Protein 3P8B (pdb70)

B-factor: mean 31.1, std 8.66, range [12.08, 75.74]

Secondary structure (DSSP, 8-state):
--EEETTT-BEESSSS-TTT----EES-EEEEEEES-TTT-HHHHHHT--SSEEEEEEE-/--EEEEEEE-TT-HHHHHHHHHHHHHHHT----EEEE-TT--SEEEEEESSHHHHHHHHTT-TTEEEE-SSPBPGGGTGGG---S-TTTT--TT-EEEE-SSTTTT-EEEEEEEETTTTEEEEEESS-SS--EEEEEGGGEEEEE--/--EEETTT-BEESSSS-TTT----EES-EEEEEEES-TTT-HHHHHHT--SSEEEEEEE-/--EEEEEEE-TT-HHHHHHHHHHHHHHTT----EEEE-TT-SSEEEEEESSHHHHHHHTTT-TTEEEE-SSPPPGGGTGGG---S-TTTT--TT-EEEE-SGGGTT-EEEEEEEETTTTEEEEEETT-SS---EEEEGGGEEEEE--

Solvent-accessible surface area: 19661 Å² total; per-residue (Å²): 112,55,38,0,0,71,140,37,15,35,7,10,82,98,112,113,3,79,61,55,31,29,162,66,32,7,142,92,33,66,4,1,0,0,0,36,42,46,168,56,4,55,0,0,163,75,21,46,8,164,50,73,4,52,7,0,1,33,8,50,91,13,98,4,6,0,0,91,0,54,112,53,53,5,58,64,0,0,77,81,0,32,50,43,2,156,95,140,133,34,66,1,30,0,1,0,1,2,33,23,0,83,0,40,0,1,0,0,0,47,75,70,42,26,0,56,80,0,21,164,80,19,199,62,8,156,25,14,48,110,43,79,2,42,52,166,52,0,57,70,14,3,69,39,171,33,46,0,59,55,16,99,93,21,2,50,0,29,1,22,0,17,41,12,116,45,58,104,0,85,1,53,109,48,42,94,41,122,10,54,0,18,0,43,24,94,132,30,128,13,81,14,21,5,20,4,86,2,34,11,17,110,71,76,52,103,174,114,55,56,0,0,70,128,39,18,29,4,12,82,106,121,129,3,88,62,63,26,17,157,59,12,6,132,91,33,68,4,0,0,0,0,37,43,46,167,51,4,48,0,1,153,98,20,48,6,164,57,69,6,47,7,0,1,36,9,43,91,19,96,4,10,0,0,99,8,56,128,56,54,8,60,61,0,0,69,90,0,33,59,32,2,155,107,149,135,24,61,2,30,0,0,0,2,2,34,30,0,86,5,50,0,1,0,0,0,45,69,81,43,32,0,48,70,0,17,152,80,20,175,61,7,127,24,10,36,103,44,80,2,40,46,167,44,0,50,66,13,4,81,34,169,31,47,0,61,54,15,94,84,31,1,44,0,28,1,25,1,19,33,9,125,46,58,82,0,97,3,59,125,35,47,92,40,91,8,43,0,30,0,41,22,94,135,32,133,13,77,15,24,5,21,5,78,2,32,9,17,108,76,68,48,102,170

Nearest PDB structures (foldseek):
  3p8b-assembly1_B  TM=1.007E+00  e=3.553E-29  Pyrococcus furiosus
  9bcu-assembly1_G  TM=6.095E-01  e=1.566E-21  Thermococcus kodakarensis
  4zn1-assembly1_A  TM=9.127E-01  e=7.111E-15  Methanocaldococcus jannaschii DSM 2661
  4zn3-assembly1_A  TM=5.494E-01  e=5.318E-17  Methanocaldococcus jannaschii DSM 2661
  3lpe-assembly1_A  TM=9.702E-01  e=9.219E-08  Methanocaldococcus jannaschii

Structure (mmCIF, N/CA/C/O backbone):
data_3P8B
#
_entry.id   3P8B
#
_cell.length_a   40.532
_cell.length_b   87.213
_cell.length_c   133.107
_cell.angle_alpha   90.00
_cell.angle_beta   90.00
_cell.angle_gamma   90.00
#
_symmetry.space_group_name_H-M   'P 2 21 21'
#
loop_
_entity.id
_entity.type
_entity.pdbx_description
1 polymer "DNA-directed RNA polymerase, subunit e''"
2 polymer 'Transcription antitermination protein nusG'
3 non-polymer 'ZINC ION'
4 non-polymer BETA-MERCAPTOETHANOL
5 non-polymer GLYCEROL
6 water water
#
loop_
_atom_site.group_PDB
_atom_site.id
_atom_site.type_symbol
_atom_site.label_atom_id
_atom_site.label_alt_id
_atom_site.label_comp_id
_atom_site.label_asym_id
_atom_site.label_entity_id
_atom_site.label_seq_id
_atom_site.pdbx_PDB_ins_code
_atom_site.Cartn_x
_atom_site.Cartn_y
_atom_site.Cartn_z
_atom_site.occupancy
_atom_site.B_iso_or_equiv
_atom_site.auth_seq_id
_atom_site.auth_comp_id
_atom_site.auth_asym_id
_atom_site.auth_atom_id
_atom_site.pdbx_PDB_model_num
ATOM 1 N N . SER A 1 22 ? 2.101 30.910 21.128 1.00 44.18 2 SER A N 1
ATOM 2 C CA . SER A 1 22 ? 2.258 29.661 21.945 1.00 44.72 2 SER A CA 1
ATOM 3 C C . SER A 1 22 ? 1.185 28.621 21.564 1.00 42.78 2 SER A C 1
ATOM 4 O O . SER A 1 22 ? 0.005 28.942 21.497 1.00 43.29 2 SER A O 1
ATOM 7 N N . GLU A 1 23 ? 1.630 27.384 21.313 1.00 40.19 3 GLU A N 1
ATOM 8 C CA . GLU A 1 23 ? 0.833 26.327 20.681 1.00 37.75 3 GLU A CA 1
ATOM 9 C C . GLU A 1 23 ? 0.359 25.304 21.718 1.00 34.59 3 GLU A C 1
ATOM 10 O O . GLU A 1 23 ? 1.154 24.499 22.192 1.00 33.16 3 GLU A O 1
ATOM 16 N N . LYS A 1 24 ? -0.937 25.258 21.977 1.00 31.86 4 LYS A N 1
ATOM 17 C CA . LYS A 1 24 ? -1.458 24.337 22.979 1.00 31.11 4 LYS A CA 1
ATOM 18 C C . LYS A 1 24 ? -2.262 23.176 22.362 1.00 29.34 4 LYS A C 1
ATOM 19 O O . LYS A 1 24 ? -2.982 23.382 21.391 1.00 29.85 4 LYS A O 1
ATOM 25 N N . ALA A 1 25 ? -2.148 21.978 22.935 1.00 25.37 5 ALA A N 1
ATOM 26 C CA . ALA A 1 25 ? -2.900 20.836 22.436 1.00 24.71 5 ALA A CA 1
ATOM 27 C C . ALA A 1 25 ? -4.081 20.588 23.331 1.00 23.69 5 ALA A C 1
ATOM 28 O O . ALA A 1 25 ? -3.992 20.710 24.578 1.00 23.99 5 ALA A O 1
ATOM 30 N N . CYS A 1 26 ? -5.176 20.251 22.684 1.00 22.25 6 CYS A N 1
ATOM 31 C CA . CYS A 1 26 ? -6.372 19.851 23.386 1.00 23.62 6 CYS A CA 1
ATOM 32 C C . CYS A 1 26 ? -6.330 18.408 23.979 1.00 24.37 6 CYS A C 1
ATOM 33 O O . CYS A 1 26 ? -5.991 17.464 23.305 1.00 19.49 6 CYS A O 1
ATOM 36 N N . ARG A 1 27 ? -6.669 18.244 25.266 1.00 25.43 7 ARG A N 1
ATOM 37 C CA . ARG A 1 27 ? -6.483 16.915 25.912 1.00 26.84 7 ARG A CA 1
ATOM 38 C C . ARG A 1 27 ? -7.558 15.950 25.441 1.00 28.03 7 ARG A C 1
ATOM 39 O O . ARG A 1 27 ? -7.363 14.695 25.375 1.00 30.49 7 ARG A O 1
ATOM 47 N N . HIS A 1 28 ? -8.655 16.544 25.025 1.00 27.45 8 HIS A N 1
ATOM 48 C CA . HIS A 1 28 ? -9.854 15.804 24.595 1.00 29.52 8 HIS A CA 1
ATOM 49 C C . HIS A 1 28 ? -9.836 15.331 23.126 1.00 28.07 8 HIS A C 1
ATOM 50 O O . HIS A 1 28 ? -10.100 14.162 22.862 1.00 30.04 8 HIS A O 1
ATOM 57 N N . CYS A 1 29 ? -9.533 16.182 22.146 1.00 25.67 9 CYS A N 1
ATOM 58 C CA . CYS A 1 29 ? -9.483 15.687 20.721 1.00 23.42 9 CYS A CA 1
ATOM 59 C C . CYS A 1 29 ? -8.139 15.899 20.007 1.00 21.46 9 CYS A C 1
ATOM 60 O O . CYS A 1 29 ? -8.025 15.636 18.790 1.00 22.88 9 CYS A O 1
ATOM 63 N N . HIS A 1 30 ? -7.169 16.427 20.747 1.00 20.10 10 HIS A N 1
ATOM 64 C CA . HIS A 1 30 ? -5.764 16.552 20.383 1.00 20.62 10 HIS A CA 1
ATOM 65 C C . HIS A 1 30 ? -5.452 17.659 19.331 1.00 20.10 10 HIS A C 1
ATOM 66 O O . HIS A 1 30 ? -4.333 17.799 18.942 1.00 20.55 10 HIS A O 1
ATOM 73 N N . TYR A 1 31 ? -6.419 18.504 18.930 1.00 19.72 11 TYR A N 1
ATOM 74 C CA . TYR A 1 31 ? -6.116 19.601 18.030 1.00 19.91 11 TYR A CA 1
ATOM 75 C C . TYR A 1 31 ? -5.231 20.616 18.697 1.00 20.01 11 TYR A C 1
ATOM 76 O O . TYR A 1 31 ? -5.327 20.816 19.924 1.00 18.96 11 TYR A O 1
ATOM 85 N N . ILE A 1 32 ? -4.441 21.300 17.879 1.00 20.22 12 ILE A N 1
ATOM 86 C CA . ILE A 1 32 ? -3.520 22.311 18.326 1.00 22.01 12 ILE A CA 1
ATOM 87 C C . ILE A 1 32 ? -4.121 23.649 17.949 1.00 25.39 12 ILE A C 1
ATOM 88 O O . ILE A 1 32 ? -4.599 23.844 16.803 1.00 24.18 12 ILE A O 1
ATOM 93 N N . THR A 1 33 ? -4.049 24.574 18.902 1.00 25.85 13 THR A N 1
ATOM 94 C CA . THR A 1 33 ? -4.695 25.891 18.755 1.00 29.18 13 THR A CA 1
ATOM 95 C C . THR A 1 33 ? -3.879 26.939 19.477 1.00 29.86 13 THR A C 1
ATOM 96 O O . THR A 1 33 ? -3.179 26.670 20.488 1.00 29.64 13 THR A O 1
ATOM 100 N N . SER A 1 34 ? -3.911 28.157 18.958 1.00 34.42 14 SER A N 1
ATOM 101 C CA . SER A 1 34 ? -3.138 29.190 19.672 1.00 37.42 14 SER A CA 1
ATOM 102 C C . SER A 1 34 ? -3.974 29.890 20.761 1.00 39.10 14 SER A C 1
ATOM 103 O O . SER A 1 34 ? -3.417 30.425 21.732 1.00 39.87 14 SER A O 1
ATOM 106 N N . GLU A 1 35 ? -5.296 29.864 20.576 1.00 39.70 15 GLU A N 1
ATOM 107 C CA . GLU A 1 35 ? -6.266 30.481 21.456 1.00 41.31 15 GLU A CA 1
ATOM 108 C C . GLU A 1 35 ? -6.660 29.630 22.680 1.00 40.78 15 GLU A C 1
ATOM 109 O O . GLU A 1 35 ? -6.067 28.589 22.909 1.00 39.64 15 GLU A O 1
ATOM 115 N N . ASP A 1 36 ? -7.660 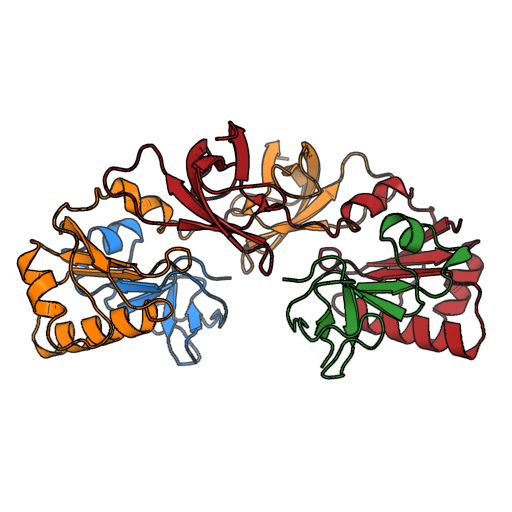30.112 23.436 1.00 40.51 16 ASP A N 1
ATOM 116 C CA . ASP A 1 36 ? -7.926 29.703 24.825 1.00 40.67 16 ASP A CA 1
ATOM 117 C C . ASP A 1 36 ? -9.047 28.671 24.967 1.00 38.78 16 ASP A C 1
ATOM 118 O O . ASP A 1 36 ? -9.240 28.123 26.046 1.00 38.47 16 ASP A O 1
ATOM 123 N N . ARG A 1 37 ? -9.800 28.431 23.907 1.00 37.90 17 ARG A N 1
ATOM 124 C CA . ARG A 1 37 ? -10.583 27.178 23.813 1.00 38.08 17 ARG A CA 1
ATOM 125 C C . ARG A 1 37 ? -10.318 26.443 22.487 1.00 35.85 17 ARG A C 1
ATOM 126 O O . ARG A 1 37 ? -10.150 27.078 21.456 1.00 33.78 17 ARG A O 1
ATOM 134 N N . CYS A 1 38 ? -10.421 25.107 22.530 1.00 33.63 18 CYS A N 1
ATOM 135 C CA . CYS A 1 38 ? -10.304 24.233 21.349 1.00 33.80 18 CYS A CA 1
ATOM 136 C C . CYS A 1 38 ? -11.371 24.527 20.279 1.00 34.17 18 CYS A C 1
ATOM 137 O O . CYS A 1 38 ? -12.567 24.368 20.552 1.00 33.76 18 CYS A O 1
ATOM 140 N N . PRO A 1 39 ? -10.948 24.859 19.035 1.00 34.92 19 PRO A N 1
ATOM 141 C CA . PRO A 1 39 ? -11.942 25.316 18.054 1.00 34.66 19 PRO A CA 1
ATOM 142 C C . PRO A 1 39 ? -12.741 24.203 17.411 1.00 35.14 19 PRO A C 1
ATOM 143 O O . PRO A 1 39 ? -13.708 24.487 16.712 1.00 35.80 19 PRO A O 1
ATOM 147 N N . VAL A 1 40 ? -12.350 22.953 17.686 1.00 33.73 20 VAL A N 1
ATOM 148 C CA . VAL A 1 40 ? -13.019 21.778 17.189 1.00 32.60 20 VAL A CA 1
ATOM 149 C C . VAL A 1 40 ? -14.003 21.145 18.187 1.00 34.19 20 VAL A C 1
ATOM 150 O O . VAL A 1 40 ? -15.138 20.876 17.814 1.00 32.66 20 VAL A O 1
ATOM 154 N N . CYS A 1 41 ? -13.573 20.852 19.423 1.00 33.44 21 CYS A N 1
ATOM 155 C CA . CYS A 1 41 ? -14.502 20.277 20.411 1.00 33.65 21 CYS A CA 1
ATOM 156 C C . CYS A 1 41 ? -15.065 21.255 21.478 1.00 35.01 21 CYS A C 1
ATOM 157 O O . CYS A 1 41 ? -16.004 20.926 22.187 1.00 35.23 21 CYS A O 1
ATOM 160 N N . GLY A 1 42 ? -14.498 22.459 21.583 1.00 35.51 22 GLY A N 1
ATOM 161 C CA . GLY A 1 42 ? -14.911 23.395 22.610 1.00 36.23 22 GLY A CA 1
ATOM 162 C C . GLY A 1 42 ? -14.187 23.390 23.953 1.00 36.56 22 GLY A C 1
ATOM 163 O O . GLY A 1 42 ? -14.380 24.312 24.738 1.00 37.33 22 GLY A O 1
ATOM 164 N N . SER A 1 43 ? -13.393 22.357 24.236 1.00 35.46 23 SER A N 1
ATOM 165 C CA . SER A 1 43 ? -12.750 22.170 25.542 1.00 34.61 23 SER A CA 1
ATOM 166 C C . SER A 1 43 ? -11.792 23.316 25.892 1.00 34.48 23 SER A C 1
ATOM 167 O O . SER A 1 43 ? -11.136 23.899 25.005 1.00 32.51 23 SER A O 1
ATOM 170 N N . ARG A 1 44 ? -11.697 23.620 27.188 1.00 32.67 24 ARG A N 1
ATOM 171 C CA . ARG A 1 44 ? -10.749 24.602 27.678 1.00 32.07 24 ARG A CA 1
ATOM 172 C C . ARG A 1 44 ? -9.543 23.879 28.215 1.00 31.94 24 ARG A C 1
ATOM 173 O O . ARG A 1 44 ? -8.571 24.491 28.654 1.00 32.29 24 ARG A O 1
ATOM 181 N N . ASP A 1 45 ? -9.567 22.561 28.141 1.00 30.93 25 ASP A N 1
ATOM 182 C CA . ASP A 1 45 ? -8.504 21.793 28.730 1.00 31.56 25 ASP A CA 1
ATOM 183 C C . ASP A 1 45 ? -7.277 21.669 27.762 1.00 31.35 25 ASP A C 1
ATOM 184 O O . ASP A 1 45 ? -7.013 20.624 27.204 1.00 29.63 25 ASP A O 1
ATOM 189 N N . LEU A 1 46 ? -6.560 22.771 27.586 1.00 30.87 26 LEU A N 1
ATOM 190 C CA . LEU A 1 46 ? -5.458 22.841 26.651 1.00 30.95 26 LEU A CA 1
ATOM 191 C C . LEU A 1 46 ? -4.106 22.802 27.364 1.00 30.31 26 LEU A C 1
ATOM 192 O O . LEU A 1 46 ? -3.993 23.285 28.485 1.00 30.11 26 LEU A O 1
ATOM 197 N N . SER A 1 47 ? -3.099 22.177 26.765 1.00 29.35 27 SER A N 1
ATOM 198 C CA . SER A 1 47 ? -1.807 22.057 27.423 1.00 29.98 27 SER A CA 1
ATOM 199 C C . SER A 1 47 ? -0.675 22.572 26.553 1.00 29.75 27 SER A C 1
ATOM 200 O O . SER A 1 47 ? -0.601 22.233 25.326 1.00 29.36 27 SER A O 1
ATOM 203 N N . GLU A 1 48 ? 0.212 23.341 27.158 1.00 30.38 28 GLU A N 1
ATOM 204 C CA . GLU A 1 48 ? 1.407 23.827 26.484 1.00 31.71 28 GLU A CA 1
ATOM 205 C C . GLU A 1 48 ? 2.384 22.695 26.351 1.00 30.18 28 GLU A C 1
ATOM 206 O O . GLU A 1 48 ? 3.376 22.865 25.650 1.00 30.15 28 GLU A O 1
ATOM 212 N N . GLU A 1 49 ? 2.099 21.586 27.042 1.00 28.85 29 GLU A N 1
ATOM 213 C CA . GLU A 1 49 ? 2.932 20.402 27.104 1.00 27.74 29 GLU A CA 1
ATOM 214 C C . GLU A 1 49 ? 2.419 19.248 26.197 1.00 25.14 29 GLU A C 1
ATOM 215 O O . GLU A 1 49 ? 1.436 18.561 26.559 1.00 23.72 29 GLU A O 1
ATOM 221 N N . TRP A 1 50 ? 3.099 19.029 25.050 1.00 24.21 30 TRP A N 1
ATOM 222 C CA . TRP A 1 50 ? 2.645 18.034 24.074 1.00 21.54 30 TRP A CA 1
ATOM 223 C C . TRP A 1 50 ? 3.752 17.562 23.160 1.00 22.99 30 TRP A C 1
ATOM 224 O O . TRP A 1 50 ? 4.755 18.237 23.020 1.00 20.96 30 TRP A O 1
ATOM 235 N N . PHE A 1 51 ? 3.607 16.371 22.562 1.00 21.00 31 PHE A N 1
ATOM 236 C CA . PHE A 1 51 ? 4.715 15.828 21.784 1.00 21.92 31 PHE A CA 1
ATOM 237 C C . PHE A 1 51 ? 4.129 15.193 20.505 1.00 20.72 31 PHE A C 1
ATOM 238 O O . PHE A 1 51 ? 2.993 14.735 20.548 1.00 21.00 31 PHE A O 1
ATOM 246 N N . ASP A 1 52 ? 4.977 15.039 19.475 1.00 18.22 32 ASP A N 1
ATOM 247 C CA . ASP A 1 52 ? 4.632 14.368 18.203 1.00 19.73 32 ASP A CA 1
ATOM 248 C C . ASP A 1 52 ? 3.580 15.113 17.411 1.00 17.73 32 ASP A C 1
ATOM 249 O O . ASP A 1 52 ? 2.397 14.907 17.604 1.00 17.07 32 ASP A O 1
ATOM 254 N N . LEU A 1 53 ? 4.051 15.948 16.493 1.00 18.31 33 LEU A N 1
ATOM 255 C CA . LEU A 1 53 ? 3.196 16.835 15.740 1.00 17.76 33 LEU A CA 1
ATOM 256 C C . LEU A 1 53 ? 2.660 16.021 14.551 1.00 18.20 33 LEU A C 1
ATOM 257 O O . LEU A 1 53 ? 3.433 15.448 13.792 1.00 18.08 33 LEU A O 1
ATOM 262 N N . VAL A 1 54 ? 1.354 15.936 14.429 1.00 18.48 34 VAL A N 1
ATOM 263 C CA . VAL A 1 54 ? 0.788 15.423 13.186 1.00 19.65 34 VAL A CA 1
ATOM 264 C C . VAL A 1 54 ? 0.012 16.516 12.494 1.00 18.60 34 VAL A C 1
ATOM 265 O O . VAL A 1 54 ? -0.726 17.325 13.142 1.00 18.66 34 VAL A O 1
ATOM 269 N N . ILE A 1 55 ? 0.150 16.583 11.172 1.00 17.06 35 ILE A N 1
ATOM 270 C CA . ILE A 1 55 ? -0.679 17.564 10.404 1.00 17.56 35 ILE A CA 1
ATOM 271 C C . ILE A 1 55 ? -1.547 16.797 9.414 1.00 18.81 35 ILE A C 1
ATOM 272 O O . ILE A 1 55 ? -1.044 16.026 8.581 1.00 18.65 35 ILE A O 1
ATOM 277 N N . ILE A 1 56 ? -2.857 16.939 9.508 1.00 18.98 36 ILE A N 1
ATOM 278 C CA . ILE A 1 56 ? -3.718 16.187 8.625 1.00 19.85 36 ILE A CA 1
ATOM 279 C C . ILE A 1 56 ? -4.212 17.146 7.552 1.00 21.61 36 ILE A C 1
ATOM 280 O O . ILE A 1 56 ? -4.744 18.171 7.892 1.00 21.12 36 ILE A O 1
ATOM 285 N N . VAL A 1 57 ? -3.946 16.839 6.278 1.00 20.66 37 VAL A N 1
ATOM 286 C CA . VAL A 1 57 ? -4.310 17.762 5.158 1.00 22.01 37 VAL A CA 1
ATOM 287 C C . VAL A 1 57 ? -5.612 17.244 4.571 1.00 23.01 37 VAL A C 1
ATOM 288 O O . VAL A 1 57 ? -6.579 17.986 4.429 1.00 23.42 37 VAL A O 1
ATOM 292 N N . ASP A 1 58 ? -5.693 15.931 4.392 1.00 24.49 38 ASP A N 1
ATOM 293 C CA . ASP A 1 58 ? -6.806 15.359 3.684 1.00 26.77 38 ASP A CA 1
ATOM 294 C C . ASP A 1 58 ? -7.347 14.254 4.526 1.00 26.98 38 ASP A C 1
ATOM 295 O O . ASP A 1 58 ? -6.748 13.212 4.597 1.00 28.81 38 ASP A O 1
ATOM 300 N N . VAL A 1 59 ? -8.461 14.517 5.190 1.00 28.80 39 VAL A N 1
ATOM 301 C CA . VAL A 1 59 ? -9.034 13.623 6.174 1.00 30.60 39 VAL A CA 1
ATOM 302 C C . VAL A 1 59 ? -9.551 12.365 5.489 1.00 32.45 39 VAL A C 1
ATOM 303 O O . VAL A 1 59 ? -9.367 11.267 6.004 1.00 33.44 39 VAL A O 1
ATOM 307 N N . GLU A 1 60 ? -10.160 12.550 4.311 1.00 35.01 40 GLU A N 1
ATOM 308 C CA . GLU A 1 60 ? -10.781 11.480 3.523 1.00 36.61 40 GLU A CA 1
ATOM 309 C C . GLU A 1 60 ? -9.709 10.468 3.075 1.00 36.00 40 GLU A C 1
ATOM 310 O O . GLU A 1 60 ? -9.897 9.222 3.198 1.00 36.30 40 GLU A O 1
ATOM 316 N N . ASN A 1 61 ? -8.575 10.990 2.598 1.00 32.97 41 ASN A N 1
ATOM 317 C CA . ASN A 1 61 ? -7.512 10.113 2.027 1.00 31.71 41 ASN A CA 1
ATOM 318 C C . ASN A 1 61 ? -6.455 9.574 2.991 1.00 30.48 41 ASN A C 1
ATOM 319 O O . ASN A 1 61 ? -5.750 8.561 2.678 1.00 29.85 41 ASN A O 1
ATOM 324 N N . SER A 1 62 ? -6.376 10.191 4.159 1.00 27.66 42 SER A N 1
ATOM 325 C CA . SER A 1 62 ? -5.267 9.904 5.086 1.00 25.20 42 SER A CA 1
ATOM 326 C C . SER A 1 62 ? -5.463 8.667 5.974 1.00 24.55 42 SER A C 1
ATOM 327 O O . SER A 1 62 ? -6.326 8.676 6.834 1.00 25.33 42 SER A O 1
ATOM 330 N N . GLU A 1 63 ? -4.585 7.675 5.872 1.00 25.43 43 GLU A N 1
ATOM 331 C CA . GLU A 1 63 ? -4.565 6.602 6.821 1.00 25.87 43 GLU A CA 1
ATOM 332 C C . GLU A 1 63 ? -4.099 7.049 8.232 1.00 24.84 43 GLU A C 1
ATOM 333 O O . GLU A 1 63 ? -4.589 6.522 9.245 1.00 24.59 43 GLU A O 1
ATOM 339 N N . ILE A 1 64 ? -3.184 8.023 8.292 1.00 24.45 44 ILE A N 1
ATOM 340 C CA . ILE A 1 64 ? -2.863 8.636 9.607 1.00 22.83 44 ILE A CA 1
ATOM 341 C C . ILE A 1 64 ? -4.130 9.145 10.267 1.00 22.48 44 ILE A C 1
ATOM 342 O O . ILE A 1 64 ? -4.373 8.839 11.421 1.00 22.58 44 ILE A O 1
ATOM 347 N N . ALA A 1 65 ? -4.941 9.902 9.530 1.00 23.44 45 ALA A N 1
ATOM 348 C CA . ALA A 1 65 ? -6.101 10.545 10.134 1.00 24.07 45 ALA A CA 1
ATOM 349 C C . ALA A 1 65 ? -7.070 9.507 10.668 1.00 25.69 45 ALA A C 1
ATOM 350 O O . ALA A 1 65 ? -7.505 9.602 11.818 1.00 24.17 45 ALA A O 1
ATOM 352 N N . LYS A 1 66 ? -7.362 8.491 9.848 1.00 27.38 46 LYS A N 1
ATOM 353 C CA . LYS A 1 66 ? -8.256 7.362 10.218 1.00 29.20 46 LYS A CA 1
ATOM 354 C C . LYS A 1 66 ? -7.704 6.638 11.442 1.00 28.73 46 LYS A C 1
ATOM 355 O O . LYS A 1 66 ? -8.452 6.290 12.371 1.00 27.91 46 LYS A O 1
ATOM 361 N N . LYS A 1 67 ? -6.415 6.310 11.401 1.00 27.82 47 LYS A N 1
ATOM 362 C CA . LYS A 1 67 ? -5.822 5.723 12.593 1.00 28.58 47 LYS A CA 1
ATOM 363 C C . LYS A 1 67 ? -5.957 6.575 13.867 1.00 28.33 47 LYS A C 1
ATOM 364 O O . LYS A 1 67 ? -6.338 6.031 14.901 1.00 30.09 47 LYS A O 1
ATOM 370 N N . ILE A 1 68 ? -5.711 7.899 13.816 1.00 28.55 48 ILE A N 1
ATOM 371 C CA . ILE A 1 68 ? -5.869 8.656 15.055 1.00 27.31 48 ILE A CA 1
ATOM 372 C C . ILE A 1 68 ? -7.290 9.159 15.264 1.00 26.88 48 ILE A C 1
ATOM 373 O O . ILE A 1 68 ? -7.560 9.839 16.261 1.00 28.74 48 ILE A O 1
ATOM 378 N N . GLY A 1 69 ? -8.161 8.924 14.296 1.00 27.66 49 GLY A N 1
ATOM 379 C CA . GLY A 1 69 ? -9.545 9.399 14.355 1.00 27.01 49 GLY A CA 1
ATOM 380 C C . GLY A 1 69 ? -9.623 10.907 14.227 1.00 27.74 49 GLY A C 1
ATOM 381 O O . GLY A 1 69 ? -10.524 11.506 14.817 1.00 27.36 49 GLY A O 1
ATOM 382 N N . ALA A 1 70 ? -8.733 11.529 13.434 1.00 27.49 50 ALA A N 1
ATOM 383 C CA . ALA A 1 70 ? -8.884 12.993 13.111 1.00 27.71 50 ALA A CA 1
ATOM 384 C C . ALA A 1 70 ? -9.962 13.215 12.039 1.00 28.46 50 ALA A C 1
ATOM 385 O O . ALA A 1 70 ? -10.002 12.503 11.016 1.00 27.06 50 ALA A O 1
ATOM 387 N N . LYS A 1 71 ? -10.849 14.171 12.300 1.00 27.13 51 LYS A N 1
ATOM 388 C CA . LYS A 1 71 ? -12.035 14.469 11.479 1.00 28.45 51 LYS A CA 1
ATOM 389 C C . LYS A 1 71 ? -11.848 15.833 10.833 1.00 28.98 51 LYS A C 1
ATOM 390 O O . LYS A 1 71 ? -12.567 16.203 9.873 1.00 31.50 51 LYS A O 1
ATOM 396 N N . VAL A 1 72 ? -10.907 16.606 11.352 1.00 27.36 52 VAL A N 1
ATOM 397 C CA . VAL A 1 72 ? -10.810 17.993 10.862 1.00 28.58 52 VAL A CA 1
ATOM 398 C C . VAL A 1 72 ? -9.341 18.221 10.400 1.00 28.83 52 VAL A C 1
ATOM 399 O O . VAL A 1 72 ? -8.419 17.974 11.187 1.00 29.30 52 VAL A O 1
ATOM 403 N N . PRO A 1 73 ? -9.141 18.756 9.187 1.00 28.10 53 PRO A N 1
ATOM 404 C CA . PRO A 1 73 ? -7.811 19.112 8.730 1.00 27.66 53 PRO A CA 1
ATOM 405 C C . PRO A 1 73 ? -7.112 20.053 9.714 1.00 26.75 53 PRO A C 1
ATOM 406 O O . PRO A 1 73 ? -7.755 20.947 10.253 1.00 26.91 53 PRO A O 1
ATOM 410 N N . GLY A 1 74 ? -5.840 19.782 9.998 1.00 24.90 54 GLY A N 1
ATOM 411 C CA . GLY A 1 74 ? -5.014 20.688 10.769 1.00 24.30 54 GLY A CA 1
ATOM 412 C C . GLY A 1 74 ? -3.933 20.030 11.622 1.00 21.58 54 GLY A C 1
ATOM 413 O O . GLY A 1 74 ? -3.522 18.895 11.381 1.00 22.43 54 GLY A O 1
ATOM 414 N N . LYS A 1 75 ? -3.479 20.755 12.640 1.00 20.08 55 LYS A N 1
ATOM 415 C CA . LYS A 1 75 ? -2.371 20.330 13.507 1.00 20.81 55 LYS A CA 1
ATOM 416 C C . LYS A 1 75 ? -2.945 19.567 14.699 1.00 21.07 55 LYS A C 1
ATOM 417 O O . LYS A 1 75 ? -3.924 20.032 15.345 1.00 19.98 55 LYS A O 1
ATOM 423 N N . TYR A 1 76 ? -2.310 18.443 15.042 1.00 21.14 56 TYR A N 1
ATOM 424 C CA . TYR A 1 76 ? -2.676 17.655 16.202 1.00 20.87 56 TYR A CA 1
ATOM 425 C C . TYR A 1 76 ? -1.415 17.208 16.924 1.00 20.13 56 TYR A C 1
ATOM 426 O O . TYR A 1 76 ? -0.355 17.034 16.284 1.00 19.39 56 TYR A O 1
ATOM 435 N N . ALA A 1 77 ? -1.544 16.933 18.228 1.00 16.93 57 ALA A N 1
ATOM 436 C CA . ALA A 1 77 ? -0.443 16.383 18.962 1.00 15.56 57 ALA A CA 1
ATOM 437 C C . ALA A 1 77 ? -0.853 14.965 19.309 1.00 17.50 57 ALA A C 1
ATOM 438 O O . ALA A 1 77 ? -1.973 14.780 19.737 1.00 19.59 57 ALA A O 1
ATOM 440 N N . ILE A 1 78 ? 0.068 13.999 19.265 1.00 17.30 58 ILE A N 1
ATOM 441 C CA . ILE A 1 78 ? -0.298 12.607 19.666 1.00 18.24 58 ILE A CA 1
ATOM 442 C C . ILE A 1 78 ? -0.340 12.436 21.189 1.00 17.44 58 ILE A C 1
ATOM 443 O O . ILE A 1 78 ? -1.326 11.946 21.745 1.00 19.97 58 ILE A O 1
ATOM 448 N N . ARG A 1 79 ? 0.713 12.850 21.850 1.00 20.69 59 ARG A N 1
ATOM 449 C CA . ARG A 1 79 ? 0.819 12.752 23.307 1.00 21.63 59 ARG A CA 1
ATOM 450 C C . ARG A 1 79 ? 0.615 14.133 23.883 1.00 22.82 59 ARG A C 1
ATOM 451 O O . ARG A 1 79 ? 1.507 14.965 23.775 1.00 21.20 59 ARG A O 1
ATOM 459 N N . VAL A 1 80 ? -0.499 14.296 24.595 1.00 23.28 60 VAL A N 1
ATOM 460 C CA . VAL A 1 80 ? -0.793 15.507 25.341 1.00 25.00 60 VAL A CA 1
ATOM 461 C C . VAL A 1 80 ? -0.529 15.244 26.815 1.00 27.00 60 VAL A C 1
ATOM 462 O O . VAL A 1 80 ? -1.051 14.260 27.400 1.00 28.45 60 VAL A O 1
ATOM 466 N N . ARG A 1 81 ? 0.367 16.043 27.376 1.00 27.17 61 ARG A N 1
ATOM 467 C CA . ARG A 1 81 ? 0.863 15.792 28.757 1.00 29.32 61 ARG A CA 1
ATOM 468 C C . ARG A 1 81 ? 0.703 17.066 29.597 1.00 29.29 61 ARG A C 1
ATOM 469 O O . ARG A 1 81 ? -0.190 17.920 29.364 1.00 29.66 61 ARG A O 1
ATOM 478 N N . ALA B 2 2 ? -5.808 6.273 1.419 1.00 39.60 2 ALA B N 1
ATOM 479 C CA . ALA B 2 2 ? -4.536 5.842 2.081 1.00 39.23 2 ALA B CA 1
ATOM 480 C C . ALA B 2 2 ? -3.412 6.086 1.099 1.00 38.42 2 ALA B C 1
ATOM 481 O O . ALA B 2 2 ? -3.423 5.570 -0.036 1.00 39.12 2 ALA B O 1
ATOM 483 N N . GLY B 2 3 ? -2.472 6.938 1.513 1.00 35.21 3 GLY B N 1
ATOM 484 C CA . GLY B 2 3 ? -1.308 7.215 0.686 1.00 32.06 3 GLY B CA 1
ATOM 485 C C . GLY B 2 3 ? -0.323 6.232 1.217 1.00 28.77 3 GLY B C 1
ATOM 486 O O . GLY B 2 3 ? -0.661 5.439 2.067 1.00 30.47 3 GLY B O 1
ATOM 487 N N . LYS B 2 4 ? 0.877 6.281 0.699 1.00 26.18 4 LYS B N 1
ATOM 488 C CA . LYS B 2 4 ? 1.983 5.501 1.165 1.00 25.51 4 LYS B CA 1
ATOM 489 C C . LYS B 2 4 ? 2.762 6.485 2.123 1.00 23.64 4 LYS B C 1
ATOM 490 O O . LYS B 2 4 ? 2.629 7.712 1.998 1.00 22.03 4 LYS B O 1
ATOM 496 N N . ILE B 2 5 ? 3.571 5.915 3.027 1.00 23.05 5 ILE B N 1
ATOM 497 C CA . ILE B 2 5 ? 4.407 6.681 4.000 1.00 21.60 5 ILE B CA 1
ATOM 498 C C . ILE B 2 5 ? 5.828 6.873 3.504 1.00 22.01 5 ILE B C 1
ATOM 499 O O . 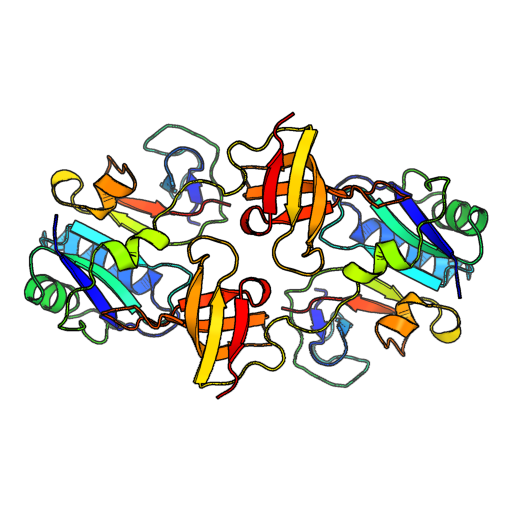ILE B 2 5 ? 6.489 5.892 3.251 1.00 23.46 5 ILE B O 1
ATOM 504 N N . PHE B 2 6 ? 6.293 8.102 3.314 1.00 21.89 6 PHE B N 1
ATOM 505 C CA . PHE B 2 6 ? 7.716 8.324 2.926 1.00 22.79 6 PHE B CA 1
ATOM 506 C C . PHE B 2 6 ? 8.516 9.062 4.008 1.00 23.05 6 PHE B C 1
ATOM 507 O O . PHE B 2 6 ? 8.039 10.072 4.544 1.00 21.71 6 PHE B O 1
ATOM 515 N N . ALA B 2 7 ? 9.733 8.607 4.271 1.00 20.02 7 ALA B N 1
ATOM 516 C CA . ALA B 2 7 ? 10.610 9.300 5.203 1.00 22.36 7 ALA B CA 1
ATOM 517 C C . ALA B 2 7 ? 11.287 10.461 4.475 1.00 20.60 7 ALA B C 1
ATOM 518 O O . ALA B 2 7 ? 11.743 10.266 3.319 1.00 21.42 7 ALA B O 1
ATOM 520 N N . VAL B 2 8 ? 11.325 11.655 5.069 1.00 19.03 8 VAL B N 1
ATOM 521 C CA . VAL B 2 8 ? 11.994 12.810 4.507 1.00 19.11 8 VAL B CA 1
ATOM 522 C C . VAL B 2 8 ? 13.137 13.267 5.448 1.00 19.97 8 VAL B C 1
ATOM 523 O O . VAL B 2 8 ? 12.940 13.450 6.667 1.00 16.82 8 VAL B O 1
ATOM 527 N N . ARG B 2 9 ? 14.330 13.425 4.890 1.00 21.64 9 ARG B N 1
ATOM 528 C CA . ARG B 2 9 ? 15.513 13.770 5.652 1.00 23.21 9 ARG B CA 1
ATOM 529 C C . ARG B 2 9 ? 15.381 15.252 5.908 1.00 23.45 9 ARG B C 1
ATOM 530 O O . ARG B 2 9 ? 15.027 16.012 4.977 1.00 23.93 9 ARG B O 1
ATOM 538 N N . VAL B 2 10 ? 15.637 15.692 7.148 1.00 23.71 10 VAL B N 1
ATOM 539 C CA . VAL B 2 10 ? 15.628 17.084 7.489 1.00 23.49 10 VAL B CA 1
ATOM 540 C C . VAL B 2 10 ? 16.825 17.408 8.402 1.00 25.09 10 VAL B C 1
ATOM 541 O O . VAL B 2 10 ? 17.389 16.521 9.078 1.00 24.35 10 VAL B O 1
ATOM 545 N N . THR B 2 11 ? 17.161 18.693 8.460 1.00 27.13 11 THR B N 1
ATOM 546 C CA . THR B 2 11 ? 18.135 19.153 9.436 1.00 28.86 11 THR B CA 1
ATOM 547 C C . THR B 2 11 ? 17.699 18.833 10.841 1.00 28.85 11 THR B C 1
ATOM 548 O O . THR B 2 11 ? 16.566 19.140 11.235 1.00 27.55 11 THR B O 1
ATOM 552 N N . HIS B 2 12 ? 18.612 18.253 11.625 1.00 29.63 12 HIS B N 1
ATOM 553 C CA . HIS B 2 12 ? 18.352 18.074 13.087 1.00 31.60 12 HIS B CA 1
ATOM 554 C C . HIS B 2 12 ? 17.776 19.295 13.786 1.00 31.01 12 HIS B C 1
ATOM 555 O O . HIS B 2 12 ? 18.236 20.414 13.559 1.00 30.91 12 HIS B O 1
ATOM 562 N N . GLY B 2 13 ? 16.780 19.100 14.642 1.00 29.37 13 GLY B N 1
ATOM 563 C CA . GLY B 2 13 ? 16.154 20.236 15.312 1.00 29.06 13 GLY B CA 1
ATOM 564 C C . GLY B 2 13 ? 15.113 20.913 14.440 1.00 28.71 13 GLY B C 1
ATOM 565 O O . GLY B 2 13 ? 14.243 21.670 14.926 1.00 30.05 13 GLY B O 1
ATOM 566 N N . GLN B 2 14 ? 15.138 20.605 13.144 1.00 28.37 14 GLN B N 1
ATOM 567 C CA . GLN B 2 14 ? 14.193 21.273 12.226 1.00 27.98 14 GLN B CA 1
ATOM 568 C C . GLN B 2 14 ? 12.923 20.477 11.834 1.00 24.96 14 GLN B C 1
ATOM 569 O O . GLN B 2 14 ? 12.264 20.837 10.861 1.00 25.03 14 GLN B O 1
ATOM 575 N N . GLU B 2 15 ? 12.583 19.443 12.595 1.00 23.32 15 GLU B N 1
ATOM 576 C CA . GLU B 2 15 ? 11.513 18.528 12.207 1.00 20.22 15 GLU B CA 1
ATOM 577 C C . GLU B 2 15 ? 10.184 19.268 12.126 1.00 21.52 15 GLU B C 1
ATOM 578 O O . GLU B 2 15 ? 9.560 19.258 11.074 1.00 19.00 15 GLU B O 1
ATOM 584 N N . GLU B 2 16 ? 9.798 19.958 13.199 1.00 20.87 16 GLU B N 1
ATOM 585 C CA . GLU B 2 16 ? 8.468 20.570 13.268 1.00 21.77 16 GLU B CA 1
ATOM 586 C C . GLU B 2 16 ? 8.450 21.767 12.337 1.00 20.44 16 GLU B C 1
ATOM 587 O O . GLU B 2 16 ? 7.455 22.062 11.682 1.00 20.64 16 GLU B O 1
ATOM 593 N N . THR B 2 17 ? 9.563 22.467 12.260 1.00 19.50 17 THR B N 1
ATOM 594 C CA . THR B 2 17 ? 9.552 23.690 11.497 1.00 21.53 17 THR B CA 1
ATOM 595 C C . THR B 2 17 ? 9.386 23.377 9.987 1.00 21.91 17 THR B C 1
ATOM 596 O O . THR B 2 17 ? 8.677 24.078 9.247 1.00 20.65 17 THR B O 1
ATOM 600 N N . THR B 2 18 ? 10.144 22.375 9.551 1.00 19.84 18 THR B N 1
ATOM 601 C CA . THR B 2 18 ? 10.029 21.805 8.226 1.00 20.70 18 THR B CA 1
ATOM 602 C C . THR B 2 18 ? 8.630 21.202 7.899 1.00 18.29 18 THR B C 1
ATOM 603 O O . THR B 2 18 ? 8.156 21.466 6.783 1.00 19.00 18 THR B O 1
ATOM 607 N N . ALA B 2 19 ? 8.021 20.420 8.794 1.00 16.50 19 ALA B N 1
ATOM 608 C CA . ALA B 2 19 ? 6.656 19.897 8.585 1.00 16.93 19 ALA B CA 1
ATOM 609 C C . ALA B 2 19 ? 5.729 21.056 8.219 1.00 15.70 19 ALA B C 1
ATOM 610 O O . ALA B 2 19 ? 4.859 20.957 7.329 1.00 14.42 19 ALA B O 1
ATOM 612 N N . LYS B 2 20 ? 5.845 22.082 9.022 1.00 14.29 20 LYS B N 1
ATOM 613 C CA . LYS B 2 20 ? 4.960 23.269 8.958 1.00 17.40 20 LYS B CA 1
ATOM 614 C C . LYS B 2 20 ? 5.178 24.046 7.615 1.00 16.71 20 LYS B C 1
ATOM 615 O O . LYS B 2 20 ? 4.252 24.576 7.012 1.00 18.15 20 LYS B O 1
ATOM 621 N N . LEU B 2 21 ? 6.412 24.120 7.152 1.00 20.37 21 LEU B N 1
ATOM 622 C CA . LEU B 2 21 ? 6.690 24.831 5.882 1.00 20.23 21 LEU B CA 1
ATOM 623 C C . LEU B 2 21 ? 6.181 24.003 4.747 1.00 19.61 21 LEU B C 1
ATOM 624 O O . LEU B 2 21 ? 5.558 24.520 3.811 1.00 19.82 21 LEU B O 1
ATOM 629 N N . ILE B 2 22 ? 6.444 22.714 4.780 1.00 18.21 22 ILE B N 1
ATOM 630 C CA . ILE B 2 22 ? 5.800 21.852 3.774 1.00 20.26 22 ILE B CA 1
ATOM 631 C C . ILE B 2 22 ? 4.296 22.025 3.778 1.00 21.35 22 ILE B C 1
ATOM 632 O O . ILE B 2 22 ? 3.666 22.118 2.724 1.00 22.98 22 ILE B O 1
ATOM 637 N N . TYR B 2 23 ? 3.697 22.151 4.960 1.00 20.95 23 TYR B N 1
ATOM 638 C CA . TYR B 2 23 ? 2.212 22.214 5.039 1.00 20.33 23 TYR B CA 1
ATOM 639 C C . TYR B 2 23 ? 1.700 23.510 4.404 1.00 20.53 23 TYR B C 1
ATOM 640 O O . TYR B 2 23 ? 0.730 23.505 3.613 1.00 19.04 23 TYR B O 1
ATOM 649 N N . SER B 2 24 ? 2.386 24.596 4.703 1.00 20.56 24 SER B N 1
ATOM 650 C CA . SER B 2 24 ? 2.097 25.871 4.042 1.00 24.82 24 SER B CA 1
ATOM 651 C C . SER B 2 24 ? 2.081 25.819 2.461 1.00 25.06 24 SER B C 1
ATOM 652 O O . SER B 2 24 ? 1.154 26.334 1.822 1.00 25.87 24 SER B O 1
ATOM 655 N N . LYS B 2 25 ? 3.114 25.186 1.870 1.00 26.05 25 LYS B N 1
ATOM 656 C CA . LYS B 2 25 ? 3.268 25.035 0.432 1.00 25.58 25 LYS B CA 1
ATOM 657 C C . LYS B 2 25 ? 2.158 24.117 -0.105 1.00 26.03 25 LYS B C 1
ATOM 658 O O . LYS B 2 25 ? 1.512 24.443 -1.129 1.00 26.59 25 LYS B O 1
ATOM 664 N N . VAL B 2 26 ? 1.950 22.988 0.577 1.00 25.23 26 VAL B N 1
ATOM 665 C CA . VAL B 2 26 ? 0.827 22.086 0.272 1.00 24.74 26 VAL B CA 1
ATOM 666 C C . VAL B 2 26 ? -0.480 22.852 0.189 1.00 26.54 26 VAL B C 1
ATOM 667 O O . VAL B 2 26 ? -1.244 22.647 -0.748 1.00 26.93 26 VAL B O 1
ATOM 671 N N . ARG B 2 27 ? -0.737 23.745 1.132 1.00 28.38 27 ARG B N 1
ATOM 672 C CA . ARG B 2 27 ? -1.981 24.501 1.101 1.00 29.08 27 ARG B CA 1
ATOM 673 C C . ARG B 2 27 ? -2.049 25.544 -0.041 1.00 29.65 27 ARG B C 1
ATOM 674 O O . ARG B 2 27 ? -3.103 25.806 -0.599 1.00 31.26 27 ARG B O 1
ATOM 682 N N . THR B 2 28 ? -0.931 26.132 -0.365 1.00 28.89 28 THR B N 1
ATOM 683 C CA . THR B 2 28 ? -0.879 27.156 -1.379 1.00 28.53 28 THR B CA 1
ATOM 684 C C . THR B 2 28 ? -1.073 26.620 -2.771 1.00 28.39 28 THR B C 1
ATOM 685 O O . THR B 2 28 ? -1.779 27.260 -3.535 1.00 30.04 28 THR B O 1
ATOM 689 N N . TYR B 2 29 ? -0.575 25.410 -3.038 1.00 25.78 29 TYR B N 1
ATOM 690 C CA . TYR B 2 29 ? -0.586 24.783 -4.341 1.00 25.49 29 TYR B CA 1
ATOM 691 C C . TYR B 2 29 ? -1.450 23.590 -4.423 1.00 24.12 29 TYR B C 1
ATOM 692 O O . TYR B 2 29 ? -1.444 22.889 -5.428 1.00 24.94 29 TYR B O 1
ATOM 701 N N . ASN B 2 30 ? -2.212 23.339 -3.368 1.00 23.58 30 ASN B N 1
ATOM 702 C CA . ASN B 2 30 ? -3.163 22.249 -3.401 1.00 23.62 30 ASN B CA 1
ATOM 703 C C . ASN B 2 30 ? -2.461 20.937 -3.662 1.00 22.88 30 ASN B C 1
ATOM 704 O O . ASN B 2 30 ? -2.996 20.101 -4.410 1.00 23.52 30 ASN B O 1
ATOM 709 N N . LEU B 2 31 ? -1.250 20.750 -3.117 1.00 24.96 31 LEU B N 1
ATOM 710 C CA . LEU B 2 31 ? -0.492 19.457 -3.348 1.00 23.32 31 LEU B CA 1
ATOM 711 C C . LEU B 2 31 ? -1.183 18.233 -2.725 1.00 24.41 31 LEU B C 1
ATOM 712 O O . LEU B 2 31 ? -1.705 18.250 -1.585 1.00 25.05 31 LEU B O 1
ATOM 717 N N . PRO B 2 32 ? -1.141 17.116 -3.437 1.00 24.50 32 PRO B N 1
ATOM 718 C CA . PRO B 2 32 ? -1.929 15.981 -2.960 1.00 25.23 32 PRO B CA 1
ATOM 719 C C . PRO B 2 32 ? -1.089 15.247 -1.876 1.00 24.47 32 PRO B C 1
ATOM 720 O O . PRO B 2 32 ? -0.635 14.105 -2.067 1.00 25.58 32 PRO B O 1
ATOM 724 N N . ILE B 2 33 ? -0.799 15.945 -0.787 1.00 23.97 33 ILE B N 1
ATOM 725 C CA . ILE B 2 33 ? -0.237 15.316 0.400 1.00 21.80 33 ILE B CA 1
ATOM 726 C C . ILE B 2 33 ? -1.361 15.154 1.388 1.00 21.53 33 ILE B C 1
ATOM 727 O O . ILE B 2 33 ? -2.143 16.068 1.521 1.00 21.42 33 ILE B O 1
ATOM 732 N N . TYR B 2 34 ? -1.507 13.961 1.978 1.00 20.99 34 TYR B N 1
ATOM 733 C CA . TYR B 2 34 ? -2.590 13.637 2.882 1.00 19.98 34 TYR B CA 1
ATOM 734 C C . TYR B 2 34 ? -2.266 13.951 4.308 1.00 20.97 34 TYR B C 1
ATOM 735 O O . TYR B 2 34 ? -3.162 14.437 5.025 1.00 20.37 34 TYR B O 1
ATOM 744 N N . ALA B 2 35 ? -0.989 13.744 4.713 1.00 18.71 35 ALA B N 1
ATOM 745 C CA . ALA B 2 35 ? -0.625 14.038 6.121 1.00 19.61 35 ALA B CA 1
ATOM 746 C C . ALA B 2 35 ? 0.846 14.114 6.274 1.00 20.08 35 ALA B C 1
ATOM 747 O O . ALA B 2 35 ? 1.619 13.655 5.374 1.00 19.77 35 ALA B O 1
ATOM 749 N N . ILE B 2 36 ? 1.215 14.721 7.399 1.00 18.24 36 ILE B N 1
ATOM 750 C CA . ILE B 2 36 ? 2.581 14.786 7.789 1.00 17.27 36 ILE B CA 1
ATOM 751 C C . ILE B 2 36 ? 2.758 14.510 9.284 1.00 16.09 36 ILE B C 1
ATOM 752 O O . ILE B 2 36 ? 1.935 14.902 10.146 1.00 15.29 36 ILE B O 1
ATOM 757 N N . LEU B 2 37 ? 3.864 13.836 9.612 1.00 16.32 37 LEU B N 1
ATOM 758 C CA . LEU B 2 37 ? 4.125 13.365 10.967 1.00 18.05 37 LEU B CA 1
ATOM 759 C C . LEU B 2 37 ? 5.573 13.623 11.364 1.00 18.55 37 LEU B C 1
ATOM 760 O O . LEU B 2 37 ? 6.532 13.239 10.628 1.00 17.05 37 LEU B O 1
ATOM 765 N N . ALA B 2 38 ? 5.740 14.375 12.482 1.00 17.19 38 ALA B N 1
ATOM 766 C CA . ALA B 2 38 ? 7.085 14.692 13.026 1.00 15.78 38 ALA B CA 1
ATOM 767 C C . ALA B 2 38 ? 7.084 14.209 14.475 1.00 17.86 38 ALA B C 1
ATOM 768 O O . ALA B 2 38 ? 6.622 14.949 15.367 1.00 17.12 38 ALA B O 1
ATOM 770 N N . PRO B 2 39 ? 7.502 12.937 14.705 1.00 18.52 39 PRO B N 1
ATOM 771 C CA . PRO B 2 39 ? 7.494 12.322 16.089 1.00 19.35 39 PRO B CA 1
ATOM 772 C C . PRO B 2 39 ? 8.545 12.969 16.899 1.00 17.37 39 PRO B C 1
ATOM 773 O O . PRO B 2 39 ? 9.595 13.221 16.349 1.00 13.74 39 PRO B O 1
ATOM 777 N N . SER B 2 40 ? 8.299 13.259 18.172 1.00 15.98 40 SER B N 1
ATOM 778 C CA . SER B 2 40 ? 9.339 14.004 18.952 1.00 18.76 40 SER B CA 1
ATOM 779 C C . SER B 2 40 ? 10.502 13.069 19.193 1.00 18.57 40 SER B C 1
ATOM 780 O O . SER B 2 40 ? 11.582 13.522 19.344 1.00 19.75 40 SER B O 1
ATOM 783 N N . ARG B 2 41 ? 10.287 11.769 19.109 1.00 19.64 41 ARG B N 1
ATOM 784 C CA . ARG B 2 41 ? 11.378 10.758 19.282 1.00 21.45 41 ARG B CA 1
ATOM 785 C C . ARG B 2 41 ? 12.177 10.470 18.011 1.00 19.65 41 ARG B C 1
ATOM 786 O O . ARG B 2 41 ? 13.098 9.648 18.027 1.00 23.67 41 ARG B O 1
ATOM 794 N N . VAL B 2 42 ? 11.900 11.170 16.937 1.00 18.55 42 VAL B N 1
ATOM 795 C CA . VAL B 2 42 ? 12.712 10.927 15.674 1.00 16.55 42 VAL B CA 1
ATOM 796 C C . VAL B 2 42 ? 13.346 12.197 15.335 1.00 16.32 42 VAL B C 1
ATOM 797 O O . VAL B 2 42 ? 12.684 13.184 15.021 1.00 17.85 42 VAL B O 1
ATOM 801 N N . LYS B 2 43 ? 14.634 12.142 15.314 1.00 19.30 43 LYS B N 1
ATOM 802 C CA . LYS B 2 43 ? 15.408 13.334 15.067 1.00 20.87 43 LYS B CA 1
ATOM 803 C C . LYS B 2 43 ? 16.024 13.283 13.640 1.00 21.73 43 LYS B C 1
ATOM 804 O O . LYS B 2 43 ? 16.496 12.252 13.268 1.00 20.91 43 LYS B O 1
ATOM 810 N N . GLY B 2 44 ? 15.991 14.367 12.833 1.00 19.98 44 GLY B N 1
ATOM 811 C CA . GLY B 2 44 ? 16.571 14.357 11.451 1.00 20.82 44 GLY B CA 1
ATOM 812 C C . GLY B 2 44 ? 15.673 13.745 10.322 1.00 22.08 44 GLY B C 1
ATOM 813 O O . GLY B 2 44 ? 16.092 13.636 9.166 1.00 24.08 44 GLY B O 1
ATOM 814 N N . TYR B 2 45 ? 14.476 13.280 10.650 1.00 21.83 45 TYR B N 1
ATOM 815 C CA . TYR B 2 45 ? 13.534 12.699 9.631 1.00 20.30 45 TYR B CA 1
ATOM 816 C C . TYR B 2 45 ? 12.131 13.136 10.019 1.00 18.75 45 TYR B C 1
ATOM 817 O O . TYR B 2 45 ? 11.882 13.276 11.218 1.00 18.51 45 TYR B O 1
ATOM 826 N N . ILE B 2 46 ? 11.251 13.405 9.048 1.00 16.72 46 ILE B N 1
ATOM 827 C CA . ILE B 2 46 ? 9.794 13.423 9.260 1.00 17.93 46 ILE B CA 1
ATOM 828 C C . ILE B 2 46 ? 9.160 12.437 8.253 1.00 18.94 46 ILE B C 1
ATOM 829 O O . ILE B 2 46 ? 9.901 11.816 7.423 1.00 19.42 46 ILE B O 1
ATOM 834 N N . PHE B 2 47 ? 7.855 12.214 8.325 1.00 19.68 47 PHE B N 1
ATOM 835 C CA . PHE B 2 47 ? 7.194 11.316 7.414 1.00 19.12 47 PHE B CA 1
ATOM 836 C C . PHE B 2 47 ? 6.060 12.079 6.744 1.00 20.62 47 PHE B C 1
ATOM 837 O O . PHE B 2 47 ? 5.447 12.978 7.386 1.00 17.46 47 PHE B O 1
ATOM 845 N N . VAL B 2 48 ? 5.768 11.724 5.482 1.00 19.99 48 VAL B N 1
ATOM 846 C CA . VAL B 2 48 ? 4.786 12.446 4.708 1.00 19.70 48 VAL B CA 1
ATOM 847 C C . VAL B 2 48 ? 3.955 11.377 4.053 1.00 21.54 48 VAL B C 1
ATOM 848 O O . VAL B 2 48 ? 4.484 10.445 3.446 1.00 21.89 48 VAL B O 1
ATOM 852 N N . GLU B 2 49 ? 2.642 11.467 4.207 1.00 20.12 49 GLU B N 1
ATOM 853 C CA . GLU B 2 49 ? 1.820 10.422 3.622 1.00 19.50 49 GLU B CA 1
ATOM 854 C C . GLU B 2 49 ? 1.369 10.969 2.296 1.00 20.25 49 GLU B C 1
ATOM 855 O O . GLU B 2 49 ? 0.818 12.079 2.258 1.00 18.32 49 GLU B O 1
ATOM 861 N N . ALA B 2 50 ? 1.654 10.244 1.194 1.00 20.25 50 ALA B N 1
ATOM 862 C CA . ALA B 2 50 ? 1.243 10.704 -0.153 1.00 21.78 50 ALA B CA 1
ATOM 863 C C . ALA B 2 50 ? 0.946 9.543 -1.115 1.00 23.31 50 ALA B C 1
ATOM 864 O O . ALA B 2 50 ? 1.194 8.385 -0.736 1.00 24.95 50 ALA B O 1
ATOM 866 N N . PRO B 2 51 ? 0.255 9.817 -2.268 1.00 26.43 51 PRO B N 1
ATOM 867 C CA . PRO B 2 51 ? -0.095 8.726 -3.209 1.00 28.36 51 PRO B CA 1
ATOM 868 C C . PRO B 2 51 ? 1.156 8.100 -3.788 1.00 30.18 51 PRO B C 1
ATOM 869 O O . PRO B 2 51 ? 1.222 6.889 -3.918 1.00 33.56 51 PRO B O 1
ATOM 873 N N . ASN B 2 52 ? 2.182 8.899 -4.086 1.00 30.00 52 ASN B N 1
ATOM 874 C CA . ASN B 2 52 ? 3.440 8.340 -4.624 1.00 30.94 52 ASN B CA 1
ATOM 875 C C . ASN B 2 52 ? 4.628 9.196 -4.175 1.00 30.01 52 ASN B C 1
ATOM 876 O O . ASN B 2 52 ? 4.423 10.301 -3.660 1.00 30.32 52 ASN B O 1
ATOM 881 N N . LYS B 2 53 ? 5.857 8.698 -4.350 1.00 30.23 53 LYS B N 1
ATOM 882 C CA . LYS B 2 53 ? 7.087 9.440 -3.995 1.00 29.67 53 LYS B CA 1
ATOM 883 C C . LYS B 2 53 ? 7.338 10.773 -4.710 1.00 28.56 53 LYS B C 1
ATOM 884 O O . LYS B 2 53 ? 7.890 11.730 -4.118 1.00 28.30 53 LYS B O 1
ATOM 890 N N . GLY B 2 54 ? 6.941 10.896 -5.986 1.00 28.48 54 GLY B N 1
ATOM 891 C CA . GLY B 2 54 ? 7.233 12.171 -6.724 1.00 25.81 54 GLY B CA 1
ATOM 892 C C . GLY B 2 54 ? 6.457 13.377 -6.170 1.00 25.11 54 GLY B C 1
ATOM 893 O O . GLY B 2 54 ? 6.873 14.559 -6.278 1.00 26.71 54 GLY B O 1
ATOM 894 N N . VAL B 2 55 ? 5.298 13.100 -5.617 1.00 25.85 55 VAL B N 1
ATOM 895 C CA . VAL B 2 55 ? 4.475 14.152 -4.990 1.00 25.78 55 VAL B CA 1
ATOM 896 C C . VAL B 2 55 ? 5.249 14.769 -3.751 1.00 23.67 55 VAL B C 1
ATOM 897 O O . VAL B 2 55 ? 5.275 15.979 -3.510 1.00 24.11 55 VAL B O 1
ATOM 901 N N . VAL B 2 56 ? 5.956 13.936 -3.007 1.00 24.22 56 VAL B N 1
ATOM 902 C CA . VAL B 2 56 ? 6.812 14.414 -1.892 1.00 23.17 56 VAL B CA 1
ATOM 903 C C . VAL B 2 56 ? 8.042 15.131 -2.384 1.00 24.95 56 VAL B C 1
ATOM 904 O O . VAL B 2 56 ? 8.357 16.193 -1.855 1.00 25.17 56 VAL B O 1
ATOM 908 N N . ASP B 2 57 ? 8.749 14.556 -3.373 1.00 27.76 57 ASP B N 1
ATOM 909 C CA . ASP B 2 57 ? 9.914 15.225 -3.958 1.00 30.37 57 ASP B CA 1
ATOM 910 C C . ASP B 2 57 ? 9.488 16.599 -4.363 1.00 29.80 57 ASP B C 1
ATOM 911 O O . ASP B 2 57 ? 10.212 17.534 -4.112 1.00 30.89 57 ASP B O 1
ATOM 916 N N . GLU B 2 58 ? 8.312 16.718 -4.988 1.00 30.85 58 GLU B N 1
ATOM 917 C CA . GLU B 2 58 ? 7.843 18.038 -5.434 1.00 32.35 58 GLU B CA 1
ATOM 918 C C . GLU B 2 58 ? 7.557 19.024 -4.304 1.00 30.82 58 GLU B C 1
ATOM 919 O O . GLU B 2 58 ? 8.011 20.174 -4.345 1.00 32.09 58 GLU B O 1
ATOM 925 N N . ALA B 2 59 ? 6.739 18.588 -3.351 1.00 29.94 59 ALA B N 1
ATOM 926 C CA . ALA B 2 59 ? 6.423 19.343 -2.125 1.00 29.95 59 ALA B CA 1
ATOM 927 C C . ALA B 2 59 ? 7.609 19.863 -1.330 1.00 31.28 59 ALA B C 1
ATOM 928 O O . ALA B 2 59 ? 7.497 20.936 -0.705 1.00 31.58 59 ALA B O 1
ATOM 930 N N . ILE B 2 60 ? 8.726 19.123 -1.325 1.00 30.19 60 ILE B N 1
ATOM 931 C CA . ILE B 2 60 ? 9.888 19.585 -0.517 1.00 29.84 60 ILE B CA 1
ATOM 932 C C . ILE B 2 60 ? 10.800 20.554 -1.264 1.00 31.22 60 ILE B C 1
ATOM 933 O O . ILE B 2 60 ? 11.668 21.169 -0.652 1.00 32.07 60 ILE B O 1
ATOM 938 N N . ARG B 2 61 ? 10.629 20.674 -2.582 1.00 32.12 61 ARG B N 1
ATOM 939 C CA . ARG B 2 61 ?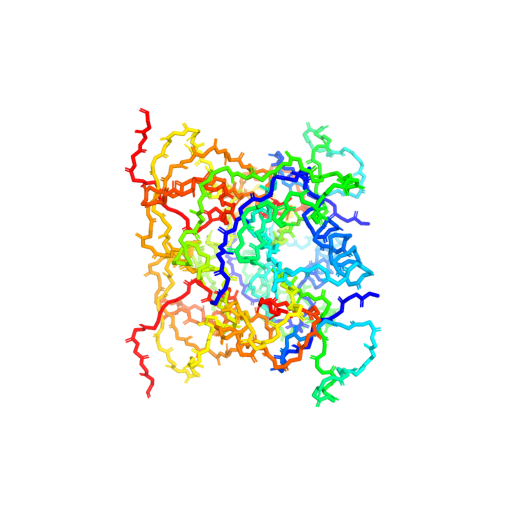 11.387 21.683 -3.345 1.00 33.30 61 ARG B CA 1
ATOM 940 C C . ARG B 2 61 ? 11.149 23.136 -2.883 1.00 32.54 61 ARG B C 1
ATOM 941 O O . ARG B 2 61 ? 10.019 23.601 -2.729 1.00 34.95 61 ARG B O 1
ATOM 949 N N . GLY B 2 62 ? 12.229 23.851 -2.676 1.00 32.15 62 GLY B N 1
ATOM 950 C CA . GLY B 2 62 ? 12.168 25.219 -2.175 1.00 31.60 62 GLY B CA 1
ATOM 951 C C . GLY B 2 62 ? 12.106 25.212 -0.655 1.00 31.74 62 GLY B C 1
ATOM 952 O O . GLY B 2 62 ? 11.953 26.247 -0.046 1.00 30.73 62 GLY B O 1
ATOM 953 N N . ILE B 2 63 ? 12.241 24.039 -0.025 1.00 30.93 63 ILE B N 1
ATOM 954 C CA . ILE B 2 63 ? 12.121 24.021 1.444 1.00 30.21 63 ILE B CA 1
ATOM 955 C C . ILE B 2 63 ? 13.500 23.821 2.042 1.00 29.39 63 ILE B C 1
ATOM 956 O O . ILE B 2 63 ? 14.137 22.754 1.926 1.00 27.85 63 ILE B O 1
ATOM 961 N N . ARG B 2 64 ? 13.968 24.865 2.683 1.00 29.31 64 ARG B N 1
ATOM 962 C CA . ARG B 2 64 ? 15.396 24.975 2.975 1.00 31.67 64 ARG B CA 1
ATOM 963 C C . ARG B 2 64 ? 16.001 23.827 3.778 1.00 32.27 64 ARG B C 1
ATOM 964 O O . ARG B 2 64 ? 17.117 23.379 3.450 1.00 33.94 64 ARG B O 1
ATOM 972 N N . HIS B 2 65 ? 15.265 23.326 4.795 1.00 30.52 65 HIS B N 1
ATOM 973 C CA . HIS B 2 65 ? 15.781 22.299 5.709 1.00 30.02 65 HIS B CA 1
ATOM 974 C C . HIS B 2 65 ? 15.439 20.842 5.345 1.00 28.19 65 HIS B C 1
ATOM 975 O O . HIS B 2 65 ? 15.859 19.937 6.019 1.00 26.73 65 HIS B O 1
ATOM 982 N N . ALA B 2 66 ? 14.703 20.606 4.256 1.00 27.15 66 ALA B N 1
ATOM 983 C CA . ALA B 2 66 ? 14.496 19.218 3.761 1.00 26.90 66 ALA B CA 1
ATOM 984 C C . ALA B 2 66 ? 15.633 18.781 2.828 1.00 26.90 66 ALA B C 1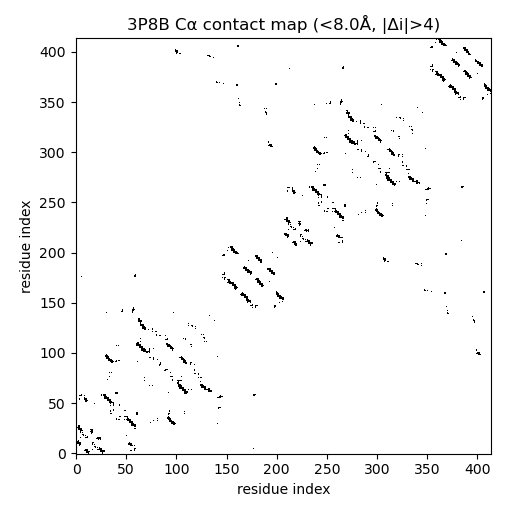
ATOM 985 O O . ALA B 2 66 ? 16.001 19.503 1.895 1.00 26.77 66 ALA B O 1
ATOM 987 N N . ARG B 2 67 ? 16.177 17.590 3.066 1.00 28.61 67 ARG B N 1
ATOM 988 C CA . ARG B 2 67 ? 17.316 17.053 2.365 1.00 29.43 67 ARG B CA 1
ATOM 989 C C . ARG B 2 67 ? 17.027 15.910 1.397 1.00 30.10 67 ARG B C 1
ATOM 990 O O . ARG B 2 67 ? 17.957 15.412 0.794 1.00 33.52 67 ARG B O 1
ATOM 998 N N . GLY B 2 68 ? 15.773 15.497 1.221 1.00 30.53 68 GLY B N 1
ATOM 999 C CA . GLY B 2 68 ? 15.449 14.418 0.249 1.00 28.12 68 GLY B CA 1
ATOM 1000 C C . GLY B 2 68 ? 14.559 13.346 0.827 1.00 28.09 68 GLY B C 1
ATOM 1001 O O . GLY B 2 68 ? 14.374 13.248 2.075 1.00 28.35 68 GLY B O 1
ATOM 1002 N N . VAL B 2 69 ? 14.019 12.518 -0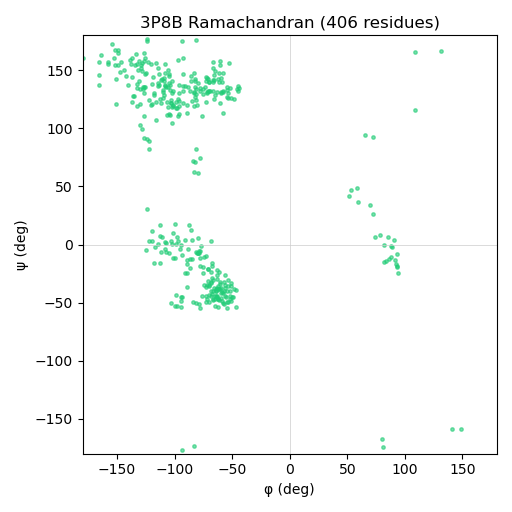.053 1.00 25.15 69 VAL B N 1
ATOM 1003 C CA . VAL B 2 69 ? 13.010 11.545 0.327 1.00 23.50 69 VAL B CA 1
ATOM 1004 C C . VAL B 2 69 ? 13.613 10.172 0.180 1.00 24.32 69 VAL B C 1
ATOM 1005 O O . VAL B 2 69 ? 14.106 9.866 -0.906 1.00 21.81 69 VAL B O 1
ATOM 1009 N N . LEU B 2 70 ? 13.585 9.354 1.232 1.00 24.07 70 LEU B N 1
ATOM 1010 C CA . LEU B 2 70 ? 14.024 7.956 1.071 1.00 27.03 70 LEU B CA 1
ATOM 1011 C C . LEU B 2 70 ? 13.130 7.293 0.011 1.00 28.42 70 LEU B C 1
ATOM 1012 O O . LEU B 2 70 ? 11.927 7.430 0.082 1.00 28.51 70 LEU B O 1
ATOM 1017 N N . PRO B 2 71 ? 13.729 6.590 -0.991 1.00 30.13 71 PRO B N 1
ATOM 1018 C CA . PRO B 2 71 ? 12.859 5.968 -2.038 1.00 30.95 71 PRO B CA 1
ATOM 1019 C C . PRO B 2 71 ? 11.858 4.877 -1.549 1.00 30.03 71 PRO B C 1
ATOM 1020 O O . PRO B 2 71 ? 10.721 4.803 -2.044 1.00 28.41 71 PRO B O 1
ATOM 1024 N N . GLY B 2 72 ? 12.301 4.052 -0.592 1.00 30.16 72 GLY B N 1
ATOM 1025 C CA . GLY B 2 72 ? 11.545 2.890 -0.099 1.00 30.30 72 GLY B CA 1
ATOM 1026 C C . GLY B 2 72 ? 10.509 3.370 0.903 1.00 31.37 72 GLY B C 1
ATOM 1027 O O . GLY B 2 72 ? 10.838 3.942 1.930 1.00 31.32 72 GLY B O 1
ATOM 1028 N N . GLU B 2 73 ? 9.247 3.111 0.608 1.00 31.26 73 GLU B N 1
ATOM 1029 C CA . GLU B 2 73 ? 8.174 3.560 1.465 1.00 30.70 73 GLU B CA 1
ATOM 1030 C C . GLU B 2 73 ? 8.225 2.848 2.801 1.00 29.67 73 GLU B C 1
ATOM 1031 O O . GLU B 2 73 ? 8.772 1.713 2.930 1.00 28.89 73 GLU B O 1
ATOM 1037 N N . VAL B 2 74 ? 7.618 3.488 3.800 1.00 26.65 74 VAL B N 1
ATOM 1038 C CA . VAL B 2 74 ? 7.755 2.977 5.141 1.00 24.35 74 VAL B CA 1
ATOM 1039 C C . VAL B 2 74 ? 6.502 2.196 5.364 1.00 23.54 74 VAL B C 1
ATOM 1040 O O . VAL B 2 74 ? 5.435 2.741 5.227 1.00 25.87 74 VAL B O 1
ATOM 1044 N N . PRO B 2 75 ? 6.604 0.920 5.685 1.00 23.41 75 PRO B N 1
ATOM 1045 C CA . PRO B 2 75 ? 5.288 0.313 5.904 1.00 23.39 75 PRO B CA 1
ATOM 1046 C C . PRO B 2 75 ? 4.475 1.035 7.005 1.00 25.33 75 PRO B C 1
ATOM 1047 O O . PRO B 2 75 ? 5.034 1.510 8.008 1.00 23.26 75 PRO B O 1
ATOM 1051 N N . PHE B 2 76 ? 3.151 1.057 6.857 1.00 27.38 76 PHE B N 1
ATOM 1052 C CA . PHE B 2 76 ? 2.313 1.681 7.864 1.00 29.02 76 PHE B CA 1
ATOM 1053 C C . PHE B 2 76 ? 2.544 1.169 9.267 1.00 29.92 76 PHE B C 1
ATOM 1054 O O . PHE B 2 76 ? 2.469 1.936 10.218 1.00 29.97 76 PHE B O 1
ATOM 1062 N N . LYS B 2 77 ? 2.837 -0.119 9.426 1.00 30.21 77 LYS B N 1
ATOM 1063 C CA . LYS B 2 77 ? 3.082 -0.616 10.759 1.00 31.41 77 LYS B CA 1
ATOM 1064 C C . LYS B 2 77 ? 4.258 -0.028 11.460 1.00 29.35 77 LYS B C 1
ATOM 1065 O O . LYS B 2 77 ? 4.276 -0.005 12.673 1.00 30.21 77 LYS B O 1
ATOM 1071 N N . GLU B 2 78 ? 5.243 0.435 10.720 1.00 28.56 78 GLU B N 1
ATOM 1072 C CA . GLU B 2 78 ? 6.401 0.991 11.353 1.00 26.35 78 GLU B CA 1
ATOM 1073 C C . GLU B 2 78 ? 6.237 2.437 11.797 1.00 26.77 78 GLU B C 1
ATOM 1074 O O . GLU B 2 78 ? 7.181 2.951 12.437 1.00 25.45 78 GLU B O 1
ATOM 1080 N N . ILE B 2 79 ? 5.117 3.107 11.457 1.00 25.05 79 ILE B N 1
ATOM 1081 C CA . ILE B 2 79 ? 4.800 4.392 12.096 1.00 26.57 79 ILE B CA 1
ATOM 1082 C C . ILE B 2 79 ? 3.685 4.335 13.148 1.00 27.00 79 ILE B C 1
ATOM 1083 O O . ILE B 2 79 ? 3.444 5.319 13.858 1.00 25.95 79 ILE B O 1
ATOM 1088 N N . GLU B 2 80 ? 3.010 3.182 13.270 1.00 25.45 80 GLU B N 1
ATOM 1089 C CA . GLU B 2 80 ? 1.873 3.090 14.170 1.00 26.72 80 GLU B CA 1
ATOM 1090 C C . GLU B 2 80 ? 2.242 3.361 15.614 1.00 25.82 80 GLU B C 1
ATOM 1091 O O . GLU B 2 80 ? 1.402 3.886 16.364 1.00 24.83 80 GLU B O 1
ATOM 1097 N N . HIS B 2 81 ? 3.464 2.998 16.004 1.00 23.25 81 HIS B N 1
ATOM 1098 C CA . HIS B 2 81 ? 3.885 3.154 17.375 1.00 26.48 81 HIS B CA 1
ATOM 1099 C C . HIS B 2 81 ? 4.232 4.618 17.698 1.00 24.96 81 HIS B C 1
ATOM 1100 O O . HIS B 2 81 ? 4.622 4.939 18.833 1.00 26.97 81 HIS B O 1
ATOM 1107 N N . PHE B 2 82 ? 4.115 5.479 16.696 1.00 23.95 82 PHE B N 1
ATOM 1108 C CA . PHE B 2 82 ? 4.194 6.964 16.894 1.00 22.13 82 PHE B CA 1
ATOM 1109 C C . PHE B 2 82 ? 2.809 7.519 16.989 1.00 22.52 82 PHE B C 1
ATOM 1110 O O . PHE B 2 82 ? 2.606 8.741 17.052 1.00 21.81 82 PHE B O 1
ATOM 1118 N N . LEU B 2 83 ? 1.810 6.660 16.957 1.00 21.61 83 LEU B N 1
ATOM 1119 C CA . LEU B 2 83 ? 0.499 7.219 16.738 1.00 23.31 83 LEU B CA 1
ATOM 1120 C C . LEU B 2 83 ? -0.495 6.974 17.843 1.00 24.17 83 LEU B C 1
ATOM 1121 O O . LEU B 2 83 ? -1.675 7.244 17.659 1.00 26.47 83 LEU B O 1
ATOM 1126 N N . GLU B 2 84 ? -0.037 6.489 18.980 1.00 25.50 84 GLU B N 1
ATOM 1127 C CA . GLU B 2 84 ? -0.969 6.055 20.041 1.00 27.48 84 GLU B CA 1
ATOM 1128 C C . GLU B 2 84 ? -1.283 7.225 20.953 1.00 26.48 84 GLU B C 1
ATOM 1129 O O . GLU B 2 84 ? -0.412 7.660 21.677 1.00 25.05 84 GLU B O 1
ATOM 1135 N N . GLU B 2 85 ? -2.526 7.678 20.936 1.00 27.14 85 GLU B N 1
ATOM 1136 C CA . GLU B 2 85 ? -2.946 8.870 21.696 1.00 26.77 85 GLU B CA 1
ATOM 1137 C C . GLU B 2 85 ? -3.315 8.557 23.179 1.00 28.63 85 GLU B C 1
ATOM 1138 O O . GLU B 2 85 ? -3.437 9.473 24.025 1.00 27.41 85 GLU B O 1
ATOM 1144 N N . LYS B 2 86 ? -3.453 7.271 23.486 1.00 29.03 86 LYS B N 1
ATOM 1145 C CA . LYS B 2 86 ? -3.964 6.866 24.794 1.00 31.68 86 LYS B CA 1
ATOM 1146 C C . LYS B 2 86 ? -2.914 6.883 25.899 1.00 29.61 86 LYS B C 1
ATOM 1147 O O . LYS B 2 86 ? -1.869 6.258 25.757 1.00 29.05 86 LYS B O 1
ATOM 1153 N N . PRO B 2 87 ? -3.201 7.628 26.982 1.00 30.55 87 PRO B N 1
ATOM 1154 C CA . PRO B 2 87 ? -2.326 7.549 28.132 1.00 30.69 87 PRO B CA 1
ATOM 1155 C C . PRO B 2 87 ? -2.135 6.095 28.528 1.00 29.37 87 PRO B C 1
ATOM 1156 O O . PRO B 2 87 ? -3.115 5.299 28.598 1.00 30.79 87 PRO B O 1
ATOM 1160 N N . ALA B 2 88 ? -0.892 5.754 28.784 1.00 27.39 88 ALA B N 1
ATOM 1161 C CA . ALA B 2 88 ? -0.578 4.465 29.384 1.00 28.60 88 ALA B CA 1
ATOM 1162 C C . ALA B 2 88 ? -1.304 4.217 30.725 1.00 28.69 88 ALA B C 1
ATOM 1163 O O . ALA B 2 88 ? -1.535 3.081 31.026 1.00 29.33 88 ALA B O 1
ATOM 1165 N N . VAL B 2 89 ? -1.685 5.246 31.498 1.00 28.77 89 VAL B N 1
ATOM 1166 C CA . VAL B 2 89 ? -2.455 5.013 32.776 1.00 30.82 89 VAL B CA 1
ATOM 1167 C C . VAL B 2 89 ? -3.961 4.649 32.593 1.00 33.94 89 VAL B C 1
ATOM 1168 O O . VAL B 2 89 ? -4.592 4.050 33.505 1.00 34.42 89 VAL B O 1
ATOM 1172 N N . SER B 2 90 ? -4.544 4.957 31.425 1.00 35.66 90 SER B N 1
ATOM 1173 C CA . SER B 2 90 ? -5.960 4.637 31.187 1.00 36.76 90 SER B CA 1
ATOM 1174 C C . SER B 2 90 ? -6.362 3.235 31.620 1.00 36.85 90 SER B C 1
ATOM 1175 O O . SER B 2 90 ? -5.658 2.245 31.366 1.00 37.01 90 SER B O 1
ATOM 1178 N N . GLY B 2 91 ? -7.469 3.169 32.346 1.00 36.46 91 GLY B N 1
ATOM 1179 C CA . GLY B 2 91 ? -7.872 1.906 32.922 1.00 37.84 91 GLY B CA 1
ATOM 1180 C C . GLY B 2 91 ? -7.383 1.659 34.335 1.00 37.36 91 GLY B C 1
ATOM 1181 O O . GLY B 2 91 ? -7.928 0.807 35.015 1.00 39.01 91 GLY B O 1
ATOM 1182 N N . LEU B 2 92 ? -6.358 2.370 34.802 1.00 36.71 92 LEU B N 1
ATOM 1183 C CA . LEU B 2 92 ? -5.930 2.142 36.182 1.00 36.07 92 LEU B CA 1
ATOM 1184 C C . LEU B 2 92 ? -6.857 2.874 37.149 1.00 36.49 92 LEU B C 1
ATOM 1185 O O . LEU B 2 92 ? -7.347 3.997 36.865 1.00 35.64 92 LEU B O 1
ATOM 1190 N N . GLU B 2 93 ? -7.174 2.190 38.252 1.00 37.22 93 GLU B N 1
ATOM 1191 C CA . GLU B 2 93 ? -8.055 2.733 39.287 1.00 37.73 93 GLU B CA 1
ATOM 1192 C C . GLU B 2 93 ? -7.423 2.606 40.709 1.00 37.32 93 GLU B C 1
ATOM 1193 O O . GLU B 2 93 ? -6.625 1.695 40.929 1.00 37.10 93 GLU B O 1
ATOM 1199 N N . PRO B 2 94 ? -7.776 3.516 41.669 1.00 36.72 94 PRO B N 1
ATOM 1200 C CA . PRO B 2 94 ? -7.314 3.328 43.040 1.00 36.69 94 PRO B CA 1
ATOM 1201 C C . PRO B 2 94 ? -7.512 1.897 43.484 1.00 37.12 94 PRO B C 1
ATOM 1202 O O . PRO B 2 94 ? -8.553 1.320 43.234 1.00 38.25 94 PRO B O 1
ATOM 1206 N N . GLY B 2 95 ? -6.492 1.322 44.094 1.00 37.52 95 GLY B N 1
ATOM 1207 C CA . GLY B 2 95 ? -6.563 -0.045 44.566 1.00 36.13 95 GLY B CA 1
ATOM 1208 C C . GLY B 2 95 ? -6.047 -1.143 43.674 1.00 36.43 95 GLY B C 1
ATOM 1209 O O . GLY B 2 95 ? -5.724 -2.203 44.176 1.00 35.89 95 GLY B O 1
ATOM 1210 N N . ASP B 2 96 ? -6.014 -0.918 42.357 1.00 35.36 96 ASP B N 1
ATOM 1211 C CA . ASP B 2 96 ? -5.410 -1.857 41.428 1.00 35.90 96 ASP B CA 1
ATOM 1212 C C . ASP B 2 96 ? -4.009 -2.182 41.873 1.00 34.11 96 ASP B C 1
ATOM 1213 O O . ASP B 2 96 ? -3.341 -1.371 42.518 1.00 35.72 96 ASP B O 1
ATOM 1218 N N . LEU B 2 97 ? -3.542 -3.332 41.446 1.00 34.17 97 LEU B N 1
ATOM 1219 C CA . LEU B 2 97 ? -2.191 -3.778 41.739 1.00 31.28 97 LEU B CA 1
ATOM 1220 C C . LEU B 2 97 ? -1.338 -3.751 40.480 1.00 30.63 97 LEU B C 1
ATOM 1221 O O . LEU B 2 97 ? -1.720 -4.321 39.435 1.00 29.44 97 LEU B O 1
ATOM 1226 N N . VAL B 2 98 ? -0.146 -3.154 40.590 1.00 28.50 98 VAL B N 1
ATOM 1227 C CA . VAL B 2 98 ? 0.723 -3.036 39.434 1.00 29.41 98 VAL B CA 1
ATOM 1228 C C . VAL B 2 98 ? 2.121 -3.434 39.808 1.00 29.47 98 VAL B C 1
ATOM 1229 O O . VAL B 2 98 ? 2.466 -3.512 41.002 1.00 30.32 98 VAL B O 1
ATOM 1233 N N . GLU B 2 99 ? 2.900 -3.684 38.766 1.00 31.98 99 GLU B N 1
ATOM 1234 C CA . GLU B 2 99 ? 4.325 -3.886 38.830 1.00 33.42 99 GLU B CA 1
ATOM 1235 C C . GLU B 2 99 ? 4.999 -2.715 38.098 1.00 32.67 99 GLU B C 1
ATOM 1236 O O . GLU B 2 99 ? 4.544 -2.302 37.010 1.00 32.89 99 GLU B O 1
ATOM 1242 N N . VAL B 2 100 ? 6.069 -2.197 38.697 1.00 31.56 100 VAL B N 1
ATOM 1243 C CA . VAL B 2 100 ? 6.955 -1.257 38.018 1.00 29.85 100 VAL B CA 1
ATOM 1244 C C . VAL B 2 100 ? 7.920 -2.082 37.189 1.00 30.75 100 VAL B C 1
ATOM 1245 O O . VAL B 2 100 ? 8.513 -3.080 37.680 1.00 29.98 100 VAL B O 1
ATOM 1249 N N . ILE B 2 101 ? 8.053 -1.701 35.909 1.00 29.27 101 ILE B N 1
ATOM 1250 C CA . ILE B 2 101 ? 8.784 -2.557 34.956 1.00 29.18 101 ILE B CA 1
ATOM 1251 C C . ILE B 2 101 ? 10.042 -1.939 34.359 1.00 28.86 101 ILE B C 1
ATOM 1252 O O . ILE B 2 101 ? 10.757 -2.577 33.619 1.00 26.78 101 ILE B O 1
ATOM 1257 N N . ALA B 2 102 ? 10.319 -0.696 34.712 1.00 27.48 102 ALA B N 1
ATOM 1258 C CA . ALA B 2 102 ? 11.486 0.014 34.149 1.00 28.38 102 ALA B CA 1
ATOM 1259 C C . ALA B 2 102 ? 11.862 1.026 35.227 1.00 28.48 102 ALA B C 1
ATOM 1260 O O . ALA B 2 102 ? 10.988 1.380 36.043 1.00 28.07 102 ALA B O 1
ATOM 1262 N N . GLY B 2 103 ? 13.099 1.521 35.184 1.00 28.98 103 GLY B N 1
ATOM 1263 C CA . GLY B 2 103 ? 13.549 2.565 36.111 1.00 29.70 103 GLY B CA 1
ATOM 1264 C C . GLY B 2 103 ? 13.953 2.026 37.481 1.00 28.77 103 GLY B C 1
ATOM 1265 O O . GLY B 2 103 ? 13.991 0.822 37.699 1.00 30.18 103 GLY B O 1
ATOM 1266 N N . PRO B 2 104 ? 14.251 2.923 38.415 1.00 30.30 104 PRO B N 1
ATOM 1267 C CA . PRO B 2 104 ? 14.806 2.525 39.715 1.00 31.25 104 PRO B CA 1
ATOM 1268 C C . PRO B 2 104 ? 13.923 1.512 40.491 1.00 32.15 104 PRO B C 1
ATOM 1269 O O . PRO B 2 104 ? 14.455 0.635 41.131 1.00 33.82 104 PRO B O 1
ATOM 1273 N N . PHE B 2 105 ? 12.602 1.648 40.418 1.00 32.73 105 PHE B N 1
ATOM 1274 C CA . PHE B 2 105 ? 11.668 0.743 41.139 1.00 32.72 105 PHE B CA 1
ATOM 1275 C C . PHE B 2 105 ? 11.274 -0.534 40.406 1.00 32.07 105 PHE B C 1
ATOM 1276 O O . PHE B 2 105 ? 10.340 -1.243 40.817 1.00 31.59 105 PHE B O 1
ATOM 1284 N N . LYS B 2 106 ? 12.046 -0.881 39.390 1.00 33.17 106 LYS B N 1
ATOM 1285 C CA . LYS B 2 106 ? 11.749 -1.998 38.525 1.00 34.58 106 LYS B CA 1
ATOM 1286 C C . LYS B 2 106 ? 11.636 -3.299 39.312 1.00 34.17 106 LYS B C 1
ATOM 1287 O O . LYS B 2 106 ? 12.511 -3.610 40.104 1.00 34.92 106 LYS B O 1
ATOM 1293 N N . GLY B 2 107 ? 10.579 -4.078 39.059 1.00 34.85 107 GLY B N 1
ATOM 1294 C CA . GLY B 2 107 ? 10.392 -5.351 39.740 1.00 33.62 107 GLY B CA 1
ATOM 1295 C C . GLY B 2 107 ? 9.526 -5.214 40.977 1.00 34.18 107 GLY B C 1
ATOM 1296 O O . GLY B 2 107 ? 8.950 -6.199 41.468 1.00 34.42 107 GLY B O 1
ATOM 1297 N N . GLN B 2 108 ? 9.390 -4.000 41.491 1.00 32.39 108 GLN B N 1
ATOM 1298 C CA . GLN B 2 108 ? 8.592 -3.821 42.691 1.00 32.59 108 GLN B CA 1
ATOM 1299 C C . GLN B 2 108 ? 7.108 -3.716 42.410 1.00 31.84 108 GLN B C 1
ATOM 1300 O O . GLN B 2 108 ? 6.701 -3.222 41.360 1.00 32.64 108 GLN B O 1
ATOM 1306 N N . LYS B 2 109 ? 6.300 -4.203 43.334 1.00 31.53 109 LYS B N 1
ATOM 1307 C CA . LYS B 2 109 ? 4.861 -4.194 43.158 1.00 31.25 109 LYS B CA 1
ATOM 1308 C C . LYS B 2 109 ? 4.248 -3.126 44.025 1.00 30.65 109 LYS B C 1
ATOM 1309 O O . LYS B 2 109 ? 4.755 -2.773 45.080 1.00 29.81 109 LYS B O 1
ATOM 1315 N N . ALA B 2 110 ? 3.140 -2.592 43.566 1.00 30.38 110 ALA B N 1
ATOM 1316 C CA . ALA B 2 110 ? 2.584 -1.505 44.274 1.00 30.00 110 ALA B CA 1
ATOM 1317 C C . ALA B 2 110 ? 1.106 -1.472 44.086 1.00 30.25 110 ALA B C 1
ATOM 1318 O O . ALA B 2 110 ? 0.528 -2.146 43.222 1.00 30.25 110 ALA B O 1
ATOM 1320 N N . LYS B 2 111 ? 0.481 -0.661 44.909 1.00 31.15 111 LYS B N 1
ATOM 1321 C CA . LYS B 2 111 ? -0.935 -0.459 44.830 1.00 31.25 111 LYS B CA 1
ATOM 1322 C C . LYS B 2 111 ? -1.206 0.967 44.314 1.00 30.96 111 LYS B C 1
ATOM 1323 O O . LYS B 2 111 ? -0.607 1.944 44.787 1.00 31.83 111 LYS B O 1
ATOM 1329 N N . VAL B 2 112 ? -2.107 1.074 43.344 1.00 30.45 112 VAL B N 1
ATOM 1330 C CA . VAL B 2 112 ? -2.515 2.365 42.804 1.00 29.24 112 VAL B CA 1
ATOM 1331 C C . VAL B 2 112 ? -3.254 3.237 43.835 1.00 30.58 112 VAL B C 1
ATOM 1332 O O . VAL B 2 112 ? -4.228 2.806 44.501 1.00 31.31 112 VAL B O 1
ATOM 1336 N N . VAL B 2 113 ? -2.741 4.441 44.019 1.00 31.28 113 VAL B N 1
ATOM 1337 C CA . VAL B 2 113 ? -3.402 5.395 44.886 1.00 33.40 113 VAL B CA 1
ATOM 1338 C C . VAL B 2 113 ? -4.284 6.270 44.024 1.00 33.97 113 VAL B C 1
ATOM 1339 O O . VAL B 2 113 ? -5.457 6.480 44.332 1.00 34.79 113 VAL B O 1
ATOM 1343 N N . LYS B 2 114 ? -3.733 6.718 42.895 1.00 34.40 114 LYS B N 1
ATOM 1344 C CA . LYS B 2 114 ? -4.315 7.815 42.149 1.00 34.13 114 LYS B CA 1
ATOM 1345 C C . LYS B 2 114 ? -3.692 7.861 40.748 1.00 33.24 114 LYS B C 1
ATOM 1346 O O . LYS B 2 114 ? -2.479 7.695 40.616 1.00 30.41 114 LYS B O 1
ATOM 1352 N N . ILE B 2 115 ? -4.510 8.079 39.715 1.00 31.90 115 ILE B N 1
ATOM 1353 C CA . ILE B 2 115 ? -3.972 8.298 38.364 1.00 32.56 115 ILE B CA 1
ATOM 1354 C C . ILE B 2 115 ? -4.155 9.764 38.000 1.00 31.93 115 ILE B C 1
ATOM 1355 O O . ILE B 2 115 ? -5.075 10.399 38.462 1.00 30.79 115 ILE B O 1
ATOM 1360 N N . ASP B 2 116 ? -3.217 10.292 37.211 1.00 32.91 116 ASP B N 1
ATOM 1361 C CA . ASP B 2 116 ? -3.288 11.657 36.647 1.00 32.50 116 ASP B CA 1
ATOM 1362 C C . ASP B 2 116 ? -3.199 11.484 35.136 1.00 32.21 116 ASP B C 1
ATOM 1363 O O . ASP B 2 116 ? -2.096 11.411 34.541 1.00 28.89 116 ASP B O 1
ATOM 1368 N N . GLU B 2 117 ? -4.351 11.317 34.506 1.00 32.95 117 GLU B N 1
ATOM 1369 C CA . GLU B 2 117 ? -4.259 11.042 33.098 1.00 33.88 117 GLU B CA 1
ATOM 1370 C C . GLU B 2 117 ? -3.818 12.254 32.303 1.00 33.25 117 GLU B C 1
ATOM 1371 O O . GLU B 2 117 ? -3.277 12.096 31.242 1.00 32.48 117 GLU B O 1
ATOM 1377 N N . SER B 2 118 ? -3.981 13.454 32.860 1.00 32.66 118 SER B N 1
ATOM 1378 C CA . SER B 2 118 ? -3.508 14.654 32.204 1.00 33.17 118 SER B CA 1
ATOM 1379 C C . SER B 2 118 ? -2.007 14.622 31.966 1.00 31.96 118 SER B C 1
ATOM 1380 O O . SER B 2 118 ? -1.529 15.064 30.927 1.00 33.45 118 SER B O 1
ATOM 1383 N N . LYS B 2 119 ? -1.264 14.067 32.901 1.00 30.60 119 LYS B N 1
ATOM 1384 C CA . LYS B 2 119 ? 0.194 14.020 32.784 1.00 29.80 119 LYS B CA 1
ATOM 1385 C C . LYS B 2 119 ? 0.667 12.599 32.467 1.00 29.20 119 LYS B C 1
ATOM 1386 O O . LYS B 2 119 ? 1.868 12.328 32.342 1.00 27.34 119 LYS B O 1
ATOM 1392 N N . ASP B 2 120 ? -0.293 11.687 32.326 1.00 26.13 120 ASP B N 1
ATOM 1393 C CA . ASP B 2 120 ? -0.003 10.261 32.148 1.00 27.37 120 ASP B CA 1
ATOM 1394 C C . ASP B 2 120 ? 0.930 9.688 33.253 1.00 26.90 120 ASP B C 1
ATOM 1395 O O . ASP B 2 120 ? 1.892 8.958 32.968 1.00 26.87 120 ASP B O 1
ATOM 1400 N N . GLU B 2 121 ? 0.613 10.013 34.503 1.00 26.37 121 GLU B N 1
ATOM 1401 C CA . GLU B 2 121 ? 1.381 9.541 35.656 1.00 26.46 121 GLU B CA 1
ATOM 1402 C C . GLU B 2 121 ? 0.465 8.806 36.594 1.00 25.57 121 GLU B C 1
ATOM 1403 O O . GLU B 2 121 ? -0.784 9.029 36.610 1.00 25.74 121 GLU B O 1
ATOM 1409 N N . VAL B 2 122 ? 1.085 7.955 37.391 1.00 24.62 122 VAL B N 1
ATOM 1410 C CA . VAL B 2 122 ? 0.333 7.199 38.407 1.00 24.14 122 VAL B CA 1
ATOM 1411 C C . VAL B 2 122 ? 0.999 7.314 39.794 1.00 23.63 122 VAL B C 1
ATOM 1412 O O . VAL B 2 122 ? 2.223 7.264 39.887 1.00 22.26 122 VAL B O 1
ATOM 1416 N N . VAL B 2 123 ? 0.204 7.578 40.838 1.00 24.20 123 VAL B N 1
ATOM 1417 C CA . VAL B 2 123 ? 0.762 7.689 42.189 1.00 25.03 123 VAL B CA 1
ATOM 1418 C C . VAL B 2 123 ? 0.546 6.314 42.794 1.00 24.86 123 VAL B C 1
ATOM 1419 O O . VAL B 2 123 ? -0.538 5.771 42.693 1.00 25.59 123 VAL B O 1
ATOM 1423 N N . VAL B 2 124 ? 1.590 5.743 43.371 1.00 24.85 124 VAL B N 1
ATOM 1424 C CA . VAL B 2 124 ? 1.546 4.359 43.868 1.00 26.31 124 VAL B CA 1
ATOM 1425 C C . VAL B 2 124 ? 2.128 4.228 45.321 1.00 27.88 124 VAL B C 1
ATOM 1426 O O . VAL B 2 124 ? 2.985 5.032 45.749 1.00 27.09 124 VAL B O 1
ATOM 1430 N N . GLN B 2 125 ? 1.689 3.180 46.036 1.00 29.04 125 GLN B N 1
ATOM 1431 C CA . GLN B 2 125 ? 2.266 2.826 47.361 1.00 29.78 125 GLN B CA 1
ATOM 1432 C C . GLN B 2 125 ? 2.911 1.472 47.234 1.00 29.66 125 GLN B C 1
ATOM 1433 O O . GLN B 2 125 ? 2.279 0.490 46.859 1.00 29.73 125 GLN B O 1
ATOM 1439 N N . PHE B 2 126 ? 4.191 1.387 47.531 1.00 30.95 126 PHE B N 1
ATOM 1440 C CA . PHE B 2 126 ? 4.785 0.074 47.372 1.00 30.97 126 PHE B CA 1
ATOM 1441 C C . PHE B 2 126 ? 4.322 -0.954 48.452 1.00 31.49 126 PHE B C 1
ATOM 1442 O O . PHE B 2 126 ? 4.109 -0.598 49.644 1.00 26.56 126 PHE B O 1
ATOM 1450 N N . ILE B 2 127 ? 4.170 -2.211 47.994 1.00 33.06 127 ILE B N 1
ATOM 1451 C CA . ILE B 2 127 ? 3.698 -3.350 48.805 1.00 36.50 127 ILE B CA 1
ATOM 1452 C C . ILE B 2 127 ? 4.624 -3.724 49.967 1.00 38.11 127 ILE B C 1
ATOM 1453 O O . ILE B 2 127 ? 4.155 -3.960 51.081 1.00 38.29 127 ILE B O 1
ATOM 1458 N N . ASP B 2 128 ? 5.925 -3.773 49.699 1.00 39.55 128 ASP B N 1
ATOM 1459 C CA . ASP B 2 128 ? 6.913 -4.170 50.724 1.00 42.81 128 ASP B CA 1
ATOM 1460 C C . ASP B 2 128 ? 7.318 -3.065 51.732 1.00 43.08 128 ASP B C 1
ATOM 1461 O O . ASP B 2 128 ? 8.027 -3.349 52.722 1.00 43.91 128 ASP B O 1
ATOM 1466 N N . ALA B 2 129 ? 6.871 -1.830 51.501 1.00 42.96 129 ALA B N 1
ATOM 1467 C CA . ALA B 2 129 ? 7.360 -0.676 52.280 1.00 42.28 129 ALA B CA 1
ATOM 1468 C C . ALA B 2 129 ? 6.808 -0.646 53.694 1.00 42.00 129 ALA B C 1
ATOM 1469 O O . ALA B 2 129 ? 5.608 -0.848 53.909 1.00 41.37 129 ALA B O 1
ATOM 1471 N N . ILE B 2 130 ? 7.682 -0.379 54.655 1.00 41.71 130 ILE B N 1
ATOM 1472 C CA . ILE B 2 130 ? 7.256 -0.219 56.048 1.00 42.58 130 ILE B CA 1
ATOM 1473 C C . ILE B 2 130 ? 6.523 1.111 56.160 1.00 42.23 130 ILE B C 1
ATOM 1474 O O . ILE B 2 130 ? 5.387 1.163 56.691 1.00 42.68 130 ILE B O 1
ATOM 1479 N N . VAL B 2 131 ? 7.149 2.176 55.623 1.00 40.96 131 VAL B N 1
ATOM 1480 C CA . VAL B 2 131 ? 6.525 3.492 55.543 1.00 39.78 131 VAL B CA 1
ATOM 1481 C C . VAL B 2 131 ? 5.868 3.731 54.151 1.00 39.93 131 VAL B C 1
ATOM 1482 O O . VAL B 2 131 ? 6.571 3.790 53.126 1.00 39.90 131 VAL B O 1
ATOM 1486 N N . PRO B 2 132 ? 4.517 3.818 54.115 1.00 39.15 132 PRO B N 1
ATOM 1487 C CA . PRO B 2 132 ? 3.801 3.798 52.843 1.00 38.10 132 PRO B CA 1
ATOM 1488 C C . PRO B 2 132 ? 3.830 5.204 52.222 1.00 37.08 132 PRO B C 1
ATOM 1489 O O . PRO B 2 132 ? 2.906 5.978 52.374 1.00 37.01 132 PRO B O 1
ATOM 1493 N N . ILE B 2 133 ? 4.907 5.548 51.551 1.00 34.22 133 ILE B N 1
ATOM 1494 C CA . ILE B 2 133 ? 5.013 6.877 50.987 1.00 32.61 133 ILE B CA 1
ATOM 1495 C C . ILE B 2 133 ? 4.490 6.876 49.523 1.00 31.67 133 ILE B C 1
ATOM 1496 O O . ILE B 2 133 ? 4.721 5.911 48.785 1.00 31.41 133 ILE B O 1
ATOM 1501 N N . PRO B 2 134 ? 3.687 7.894 49.141 1.00 30.65 134 PRO B N 1
ATOM 1502 C CA . PRO B 2 134 ? 3.168 7.893 47.756 1.00 30.13 134 PRO B CA 1
ATOM 1503 C C . PRO B 2 134 ? 4.285 8.236 46.748 1.00 27.83 134 PRO B C 1
ATOM 1504 O O . PRO B 2 134 ? 4.987 9.252 46.890 1.00 27.72 134 PRO B O 1
ATOM 1508 N N . VAL B 2 135 ? 4.520 7.330 45.801 1.00 26.85 135 VAL B N 1
ATOM 1509 C CA . VAL B 2 135 ? 5.496 7.572 44.735 1.00 25.72 135 VAL B CA 1
ATOM 1510 C C . VAL B 2 135 ? 4.741 7.753 43.368 1.00 26.56 135 VAL B C 1
ATOM 1511 O O . VAL B 2 135 ? 3.921 6.911 42.982 1.00 26.62 135 VAL B O 1
ATOM 1515 N N . THR B 2 136 ? 5.002 8.855 42.673 1.00 28.21 136 THR B N 1
ATOM 1516 C CA . THR B 2 136 ? 4.389 9.090 41.333 1.00 28.30 136 THR B CA 1
ATOM 1517 C C . THR B 2 136 ? 5.398 8.693 40.253 1.00 28.64 136 THR B C 1
ATOM 1518 O O . THR B 2 136 ? 6.512 9.177 40.209 1.00 28.18 136 THR B O 1
ATOM 1522 N N . ILE B 2 137 ? 5.016 7.692 39.464 1.00 28.91 137 ILE B N 1
ATOM 1523 C CA . ILE B 2 137 ? 5.785 7.127 38.377 1.00 28.20 137 ILE B CA 1
ATOM 1524 C C . ILE B 2 137 ? 5.092 7.382 36.992 1.00 27.88 137 ILE B C 1
ATOM 1525 O O . ILE B 2 137 ? 3.878 7.499 36.921 1.00 25.09 137 ILE B O 1
ATOM 1530 N N . LYS B 2 138 ? 5.887 7.463 35.918 1.00 27.47 138 LYS B N 1
ATOM 1531 C CA . LYS B 2 138 ? 5.383 7.616 34.556 1.00 29.06 138 LYS B CA 1
ATOM 1532 C C . LYS B 2 138 ? 4.552 6.433 34.205 1.00 27.22 138 LYS B C 1
ATOM 1533 O O . LYS B 2 138 ? 4.877 5.280 34.550 1.00 26.48 138 LYS B O 1
ATOM 1539 N N . GLY B 2 139 ? 3.463 6.715 33.513 1.00 28.10 139 GLY B N 1
ATOM 1540 C CA . GLY B 2 139 ? 2.488 5.683 33.166 1.00 27.54 139 GLY B CA 1
ATOM 1541 C C . GLY B 2 139 ? 3.077 4.519 32.389 1.00 26.78 139 GLY B C 1
ATOM 1542 O O . GLY B 2 139 ? 2.648 3.380 32.572 1.00 26.88 139 GLY B O 1
ATOM 1543 N N . ASP B 2 140 ? 4.091 4.800 31.570 1.00 26.63 140 ASP B N 1
ATOM 1544 C CA . ASP B 2 140 ? 4.784 3.749 30.806 1.00 27.93 140 ASP B CA 1
ATOM 1545 C C . ASP B 2 140 ? 5.588 2.763 31.686 1.00 28.79 140 ASP B C 1
ATOM 1546 O O . ASP B 2 140 ? 5.982 1.635 31.219 1.00 28.38 140 ASP B O 1
ATOM 1551 N N . TYR B 2 141 ? 5.898 3.145 32.922 1.00 29.29 141 TYR B N 1
ATOM 1552 C CA . TYR B 2 141 ? 6.806 2.287 33.676 1.00 30.04 141 TYR B CA 1
ATOM 1553 C C . TYR B 2 141 ? 6.025 1.271 34.474 1.00 28.50 141 TYR B C 1
ATOM 1554 O O . TYR B 2 141 ? 6.633 0.581 35.266 1.00 28.58 141 TYR B O 1
ATOM 1563 N N . VAL B 2 142 ? 4.703 1.201 34.367 1.00 29.05 142 VAL B N 1
ATOM 1564 C CA . VAL B 2 142 ? 3.961 0.230 35.167 1.00 29.65 142 VAL B CA 1
ATOM 1565 C C . VAL B 2 142 ? 3.174 -0.736 34.280 1.00 30.66 142 VAL B C 1
ATOM 1566 O O . VAL B 2 142 ? 2.866 -0.429 33.114 1.00 28.46 142 VAL B O 1
ATOM 1570 N N . ARG B 2 143 ? 2.902 -1.909 34.827 1.00 32.15 143 ARG B N 1
ATOM 1571 C CA . ARG B 2 143 ? 1.946 -2.794 34.188 1.00 35.95 143 ARG B CA 1
ATOM 1572 C C . ARG B 2 143 ? 0.925 -3.352 35.193 1.00 36.56 143 ARG B C 1
ATOM 1573 O O . ARG B 2 143 ? 1.300 -3.743 36.301 1.00 36.85 143 ARG B O 1
ATOM 1581 N N . LEU B 2 144 ? -0.347 -3.405 34.801 1.00 37.24 144 LEU B N 1
ATOM 1582 C CA . LEU B 2 144 ? -1.388 -3.938 35.694 1.00 39.44 144 LEU B CA 1
ATOM 1583 C C . LEU B 2 144 ? -1.131 -5.419 35.957 1.00 40.73 144 LEU B C 1
ATOM 1584 O O . LEU B 2 144 ? -0.887 -6.173 35.013 1.00 41.92 144 LEU B O 1
ATOM 1589 N N . ILE B 2 145 ? -1.112 -5.815 37.226 1.00 41.90 145 ILE B N 1
ATOM 1590 C CA . ILE B 2 145 ? -1.161 -7.232 37.596 1.00 43.07 145 ILE B CA 1
ATOM 1591 C C . ILE B 2 145 ? -2.594 -7.647 38.005 1.00 44.79 145 ILE B C 1
ATOM 1592 O O . ILE B 2 145 ? -3.133 -8.597 37.445 1.00 45.31 145 ILE B O 1
ATOM 1597 N N . SER B 2 146 ? -3.207 -6.923 38.951 1.00 45.44 146 SER B N 1
ATOM 1598 C CA . SER B 2 146 ? -4.569 -7.214 39.417 1.00 46.86 146 SER B CA 1
ATOM 1599 C C . SER B 2 146 ? -5.481 -6.024 39.579 1.00 47.40 146 SER B C 1
ATOM 1600 O O . SER B 2 146 ? -5.135 -5.080 40.295 1.00 46.95 146 SER B O 1
ATOM 1603 N N . LYS B 2 147 ? -6.663 -6.101 38.961 1.00 47.56 147 LYS B N 1
ATOM 1604 C CA . LYS B 2 147 ? -7.756 -5.192 39.285 1.00 48.84 147 LYS B CA 1
ATOM 1605 C C . LYS B 2 147 ? -8.216 -5.426 40.720 1.00 50.07 147 LYS B C 1
ATOM 1606 O O . LYS B 2 147 ? -8.181 -6.574 41.235 1.00 49.96 147 LYS B O 1
ATOM 1612 N N . LEU B 2 148 ? -8.687 -4.352 41.349 1.00 50.39 148 LEU B N 1
ATOM 1613 C CA . LEU B 2 148 ? -9.427 -4.497 42.584 1.00 51.54 148 LEU B CA 1
ATOM 1614 C C . LEU B 2 148 ? -10.920 -4.633 42.272 1.00 51.69 148 LEU B C 1
ATOM 1615 O O . LEU B 2 148 ? -11.445 -5.744 42.311 1.00 51.87 148 LEU B O 1
ATOM 1620 N N . SER C 1 22 ? 19.056 31.247 39.381 1.00 46.52 2 SER C N 1
ATOM 1621 C CA . SER C 1 22 ? 18.514 30.033 38.678 1.00 45.80 2 SER C CA 1
ATOM 1622 C C . SER C 1 22 ? 19.408 28.840 39.010 1.00 44.03 2 SER C C 1
ATOM 1623 O O . SER C 1 22 ? 20.540 28.759 38.497 1.00 45.63 2 SER C O 1
ATOM 1626 N N . GLU C 1 23 ? 18.906 27.949 39.874 1.00 39.95 3 GLU C N 1
ATOM 1627 C CA . GLU C 1 23 ? 19.600 26.735 40.293 1.00 37.32 3 GLU C CA 1
ATOM 1628 C C . GLU C 1 23 ? 19.969 25.822 39.073 1.00 34.16 3 GLU C C 1
ATOM 1629 O O . GLU C 1 23 ? 19.091 25.244 38.446 1.00 34.07 3 GLU C O 1
ATOM 1635 N N . LYS C 1 24 ? 21.258 25.659 38.791 1.00 31.09 4 LYS C N 1
ATOM 1636 C CA . LYS C 1 24 ? 21.717 24.737 37.771 1.00 29.97 4 LYS C CA 1
ATOM 1637 C C . LYS C 1 24 ? 22.476 23.660 38.487 1.00 29.07 4 LYS C C 1
ATOM 1638 O O . LYS C 1 24 ? 23.065 23.973 39.544 1.00 28.04 4 LYS C O 1
ATOM 1644 N N . ALA C 1 25 ? 22.423 22.406 37.989 1.00 25.80 5 ALA C N 1
ATOM 1645 C CA . ALA C 1 25 ? 23.142 21.319 38.609 1.00 25.87 5 ALA C CA 1
ATOM 1646 C C . ALA C 1 25 ? 24.383 20.982 37.792 1.00 24.81 5 ALA C C 1
ATOM 1647 O O . ALA C 1 25 ? 24.332 20.871 36.579 1.00 24.73 5 ALA C O 1
ATOM 1649 N N . CYS C 1 26 ? 25.512 20.837 38.450 1.00 25.75 6 CYS C N 1
ATOM 1650 C CA . CYS C 1 26 ? 26.692 20.397 37.755 1.00 27.21 6 CYS C CA 1
ATOM 1651 C C . CYS C 1 26 ? 26.651 18.891 37.262 1.00 27.17 6 CYS C C 1
ATOM 1652 O O . CYS C 1 26 ? 26.392 17.999 38.053 1.00 24.93 6 CYS C O 1
ATOM 1655 N N . ARG C 1 27 ? 26.998 18.589 35.990 1.00 28.51 7 ARG C N 1
ATOM 1656 C CA . ARG C 1 27 ? 26.817 17.171 35.521 1.00 27.70 7 ARG C CA 1
ATOM 1657 C C . ARG C 1 27 ? 27.918 16.272 36.028 1.00 28.00 7 ARG C C 1
ATOM 1658 O O . ARG C 1 27 ? 27.752 15.029 36.065 1.00 27.91 7 ARG C O 1
ATOM 1666 N N . HIS C 1 28 ? 29.018 16.887 36.441 1.00 27.54 8 HIS C N 1
ATOM 1667 C CA . HIS C 1 28 ? 30.223 16.187 36.887 1.00 30.16 8 HIS C CA 1
ATOM 1668 C C . HIS C 1 28 ? 30.051 15.750 38.342 1.00 30.09 8 HIS C C 1
ATOM 1669 O O . HIS C 1 28 ? 30.269 14.561 38.684 1.00 31.35 8 HIS C O 1
ATOM 1676 N N . CYS C 1 29 ? 29.639 16.675 39.228 1.00 27.54 9 CYS C N 1
ATOM 1677 C CA . CYS C 1 29 ? 29.536 16.295 40.665 1.00 26.15 9 CYS C CA 1
ATOM 1678 C C . CYS C 1 29 ? 28.146 16.522 41.354 1.00 23.92 9 CYS C C 1
ATOM 1679 O O . CYS C 1 29 ? 27.941 16.183 42.532 1.00 22.38 9 CYS C O 1
ATOM 1682 N N . HIS C 1 30 ? 27.213 17.109 40.639 1.00 22.22 10 HIS C N 1
ATOM 1683 C CA . HIS C 1 30 ? 25.835 17.104 41.070 1.00 23.70 10 HIS C CA 1
ATOM 1684 C C . HIS C 1 30 ? 25.443 18.296 41.987 1.00 23.92 10 HIS C C 1
ATOM 1685 O O . HIS C 1 30 ? 24.261 18.520 42.290 1.00 21.99 10 HIS C O 1
ATOM 1692 N N . TYR C 1 31 ? 26.420 19.126 42.294 1.00 22.65 11 TYR C N 1
ATOM 1693 C CA . TYR C 1 31 ? 26.220 20.313 43.120 1.00 23.47 11 TYR C CA 1
ATOM 1694 C C . TYR C 1 31 ? 25.423 21.403 42.391 1.00 21.93 11 TYR C C 1
ATOM 1695 O O . TYR C 1 31 ? 25.557 21.550 41.177 1.00 19.05 11 TYR C O 1
ATOM 1704 N N . ILE C 1 32 ? 24.550 22.106 43.139 1.00 21.70 12 ILE C N 1
ATOM 1705 C CA . ILE C 1 32 ? 23.587 23.023 42.579 1.00 24.75 12 ILE C CA 1
ATOM 1706 C C . ILE C 1 32 ? 24.145 24.368 42.863 1.00 26.33 12 ILE C C 1
ATOM 1707 O O . ILE C 1 32 ? 24.733 24.572 43.922 1.00 28.04 12 ILE C O 1
ATOM 1712 N N . THR C 1 33 ? 24.063 25.244 41.875 1.00 27.49 13 THR C N 1
ATOM 1713 C CA . THR C 1 33 ? 24.700 26.558 41.954 1.00 29.92 13 THR C CA 1
ATOM 1714 C C . THR C 1 33 ? 23.938 27.532 41.106 1.00 31.05 13 THR C C 1
ATOM 1715 O O . THR C 1 33 ? 23.260 27.119 40.174 1.00 31.57 13 THR C O 1
ATOM 1719 N N . SER C 1 34 ? 24.020 28.828 41.430 1.00 32.01 14 SER C N 1
ATOM 1720 C CA . SER C 1 34 ? 23.469 29.841 40.540 1.00 33.73 14 SER C CA 1
ATOM 1721 C C . SER C 1 34 ? 24.565 30.575 39.736 1.00 34.60 14 SER C C 1
ATOM 1722 O O . SER C 1 34 ? 24.265 31.497 38.970 1.00 35.52 14 SER C O 1
ATOM 1725 N N . GLU C 1 35 ? 25.818 30.152 39.908 1.00 34.04 15 GLU C N 1
ATOM 1726 C CA . GLU C 1 35 ? 26.942 30.679 39.158 1.00 35.87 15 GLU C CA 1
ATOM 1727 C C . GLU C 1 35 ? 27.060 30.018 37.765 1.00 37.39 15 GLU C C 1
ATOM 1728 O O . GLU C 1 35 ? 26.333 29.059 37.411 1.00 37.41 15 GLU C O 1
ATOM 1734 N N . ASP C 1 36 ? 28.015 30.524 36.999 1.00 38.40 16 ASP C N 1
ATOM 1735 C CA . ASP C 1 36 ? 28.242 30.086 35.661 1.00 39.98 16 ASP C CA 1
ATOM 1736 C C . ASP C 1 36 ? 29.310 28.983 35.622 1.00 39.41 16 ASP C C 1
ATOM 1737 O O . ASP C 1 36 ? 29.543 28.375 34.544 1.00 40.12 16 ASP C O 1
ATOM 1742 N N . ARG C 1 37 ? 29.970 28.756 36.771 1.00 37.73 17 ARG C N 1
ATOM 1743 C CA . ARG C 1 37 ? 30.973 27.666 36.988 1.00 36.59 17 ARG C CA 1
ATOM 1744 C C . ARG C 1 37 ? 30.660 26.963 38.301 1.00 34.75 17 ARG C C 1
ATOM 1745 O O . ARG C 1 37 ? 30.444 27.637 39.318 1.00 33.49 17 ARG C O 1
ATOM 1753 N N . CYS C 1 38 ? 30.675 25.625 38.313 1.00 33.86 18 CYS C N 1
ATOM 1754 C CA . CYS C 1 38 ? 30.500 24.870 39.548 1.00 32.02 18 CYS C CA 1
ATOM 1755 C C . CYS C 1 38 ? 31.506 25.311 40.629 1.00 32.74 18 CYS C C 1
ATOM 1756 O O . CYS C 1 38 ? 32.698 25.329 40.371 1.00 33.26 18 CYS C O 1
ATOM 1759 N N . PRO C 1 39 ? 31.042 25.689 41.846 1.00 33.19 19 PRO C N 1
ATOM 1760 C CA . PRO C 1 39 ? 32.055 26.191 42.809 1.00 34.01 19 PRO C CA 1
ATOM 1761 C C . PRO C 1 39 ? 32.857 25.089 43.522 1.00 34.92 19 PRO C C 1
ATOM 1762 O O . PRO C 1 39 ? 33.800 25.399 44.239 1.00 37.06 19 PRO C O 1
ATOM 1766 N N . VAL C 1 40 ? 32.472 23.829 43.317 1.00 33.35 20 VAL C N 1
ATOM 1767 C CA . VAL C 1 40 ? 33.094 22.647 43.919 1.00 32.80 20 VAL C CA 1
ATOM 1768 C C . VAL C 1 40 ? 34.179 22.020 42.987 1.00 32.00 20 VAL C C 1
ATOM 1769 O O . VAL C 1 40 ? 35.316 21.831 43.394 1.00 31.14 20 VAL C O 1
ATOM 1773 N N . CYS C 1 41 ? 33.810 21.719 41.739 1.00 31.56 21 CYS C N 1
ATOM 1774 C CA . CYS C 1 41 ? 34.735 21.058 40.828 1.00 31.97 21 CYS C CA 1
ATOM 1775 C C . CYS C 1 41 ? 35.269 21.978 39.707 1.00 33.11 21 CYS C C 1
ATOM 1776 O O . CYS C 1 41 ? 36.128 21.576 38.974 1.00 32.98 21 CYS C O 1
ATOM 1779 N N . GLY C 1 42 ? 34.784 23.210 39.557 1.00 33.93 22 GLY C N 1
ATOM 1780 C CA . GLY C 1 42 ? 35.203 24.049 38.425 1.00 34.37 22 GLY C CA 1
ATOM 1781 C C . GLY C 1 42 ? 34.490 23.876 37.074 1.00 36.12 22 GLY C C 1
ATOM 1782 O O . GLY C 1 42 ? 34.621 24.732 36.182 1.00 37.43 22 GLY C O 1
ATOM 1783 N N . SER C 1 43 ? 33.735 22.797 36.902 1.00 34.33 23 SER C N 1
ATOM 1784 C CA . SER C 1 43 ? 33.073 22.570 35.641 1.00 36.00 23 SER C CA 1
ATOM 1785 C C . SER C 1 43 ? 32.077 23.648 35.215 1.00 36.39 23 SER C C 1
ATOM 1786 O O . SER C 1 43 ? 31.449 24.308 36.076 1.00 35.85 23 SER C O 1
ATOM 1789 N N . ARG C 1 44 ? 31.874 23.739 33.885 1.00 35.45 24 ARG C N 1
ATOM 1790 C CA . ARG C 1 44 ? 30.889 24.623 33.272 1.00 35.40 24 ARG C CA 1
ATOM 1791 C C . ARG C 1 44 ? 29.728 23.835 32.708 1.00 34.62 24 ARG C C 1
ATOM 1792 O O . ARG C 1 44 ? 28.754 24.420 32.224 1.00 34.72 24 ARG C O 1
ATOM 1800 N N . ASP C 1 45 ? 29.809 22.505 32.776 1.00 32.46 25 ASP C N 1
ATOM 1801 C CA . ASP C 1 45 ? 28.739 21.676 32.293 1.00 31.85 25 ASP C CA 1
ATOM 1802 C C . ASP C 1 45 ? 27.622 21.691 33.345 1.00 31.04 25 ASP C C 1
ATOM 1803 O O . ASP C 1 45 ? 27.467 20.748 34.082 1.00 31.65 25 ASP C O 1
ATOM 1808 N N . LEU C 1 46 ? 26.888 22.800 33.419 1.00 30.03 26 LEU C N 1
ATOM 1809 C CA . LEU C 1 46 ? 25.768 22.955 34.328 1.00 28.52 26 LEU C CA 1
ATOM 1810 C C . LEU C 1 46 ? 24.448 22.860 33.580 1.00 28.77 26 LEU C C 1
ATOM 1811 O O . LEU C 1 46 ? 24.305 23.433 32.504 1.00 29.34 26 LEU C O 1
ATOM 1816 N N . SER C 1 47 ? 23.474 22.181 34.176 1.00 26.83 27 SER C N 1
ATOM 1817 C CA . SER C 1 47 ? 22.194 22.002 33.535 1.00 27.03 27 SER C CA 1
ATOM 1818 C C . SER C 1 47 ? 21.055 22.611 34.345 1.00 27.91 27 SER C C 1
ATOM 1819 O O . SER C 1 47 ? 20.957 22.478 35.589 1.00 26.88 27 SER C O 1
ATOM 1822 N N . GLU C 1 48 ? 20.167 23.262 33.638 1.00 30.03 28 GLU C N 1
ATOM 1823 C CA . GLU C 1 48 ? 18.990 23.835 34.247 1.00 31.10 28 GLU C CA 1
ATOM 1824 C C . GLU C 1 48 ? 17.960 22.736 34.473 1.00 30.82 28 GLU C C 1
ATOM 1825 O O . GLU C 1 48 ? 16.958 22.982 35.088 1.00 31.88 28 GLU C O 1
ATOM 1831 N N . GLU C 1 49 ? 18.230 21.520 34.000 1.00 29.39 29 GLU C N 1
ATOM 1832 C CA . GLU C 1 49 ? 17.261 20.447 33.977 1.00 28.65 29 GLU C CA 1
ATOM 1833 C C . GLU C 1 49 ? 17.799 19.353 34.892 1.00 27.50 29 GLU C C 1
ATOM 1834 O O . GLU C 1 49 ? 18.841 18.733 34.608 1.00 27.71 29 GLU C O 1
ATOM 1840 N N . TRP C 1 50 ? 17.166 19.221 36.061 1.00 25.84 30 TRP C N 1
ATOM 1841 C CA . TRP C 1 50 ? 17.635 18.269 37.087 1.00 25.65 30 TRP C CA 1
ATOM 1842 C C . TRP C 1 50 ? 16.480 17.927 38.011 1.00 24.78 30 TRP C C 1
ATOM 1843 O O . TRP C 1 50 ? 15.491 18.709 38.106 1.00 24.25 30 TRP C O 1
ATOM 1854 N N . PHE C 1 51 ? 16.590 16.742 38.635 1.00 22.16 31 PHE C N 1
ATOM 1855 C CA . PHE C 1 51 ? 15.596 16.200 39.535 1.00 23.91 31 PHE C CA 1
ATOM 1856 C C . PHE C 1 51 ? 16.185 15.743 40.865 1.00 21.56 31 PHE C C 1
ATOM 1857 O O . PHE C 1 51 ? 17.359 15.419 40.907 1.00 24.20 31 PHE C O 1
ATOM 1865 N N . ASP C 1 52 ? 15.347 15.739 41.904 1.00 21.96 32 ASP C N 1
ATOM 1866 C CA . ASP C 1 52 ? 15.618 15.165 43.246 1.00 21.05 32 ASP C CA 1
ATOM 1867 C C . ASP C 1 52 ? 16.604 16.004 44.016 1.00 20.41 32 ASP C C 1
ATOM 1868 O O . ASP C 1 52 ? 17.796 15.792 43.921 1.00 20.87 32 ASP C O 1
ATOM 1873 N N . LEU C 1 53 ? 16.099 16.934 44.807 1.00 20.41 33 LEU C N 1
ATOM 1874 C CA . LEU C 1 53 ? 16.995 17.785 45.565 1.00 21.62 33 LEU C CA 1
ATOM 1875 C C . LEU C 1 53 ? 17.409 17.015 46.830 1.00 20.68 33 LEU C C 1
ATOM 1876 O O . LEU C 1 53 ? 16.571 16.363 47.506 1.00 20.50 33 LEU C O 1
ATOM 1881 N N . VAL C 1 54 ? 18.690 17.093 47.103 1.00 19.59 34 VAL C N 1
ATOM 1882 C CA . VAL C 1 54 ? 19.277 16.620 48.354 1.00 22.40 34 VAL C CA 1
ATOM 1883 C C . VAL C 1 54 ? 20.072 17.740 48.929 1.00 21.84 34 VAL C C 1
ATOM 1884 O O . VAL C 1 54 ? 20.723 18.471 48.221 1.00 21.45 34 VAL C O 1
ATOM 1888 N N . ILE C 1 55 ? 19.913 17.937 50.222 1.00 22.04 35 ILE C N 1
ATOM 1889 C CA . ILE C 1 55 ? 20.739 18.855 50.931 1.00 21.92 35 ILE C CA 1
ATOM 1890 C C . ILE C 1 55 ? 21.638 18.107 51.893 1.00 21.49 35 ILE C C 1
ATOM 1891 O O . ILE C 1 55 ? 21.205 17.363 52.768 1.00 22.03 35 ILE C O 1
ATOM 1896 N N . ILE C 1 56 ? 22.916 18.293 51.730 1.00 21.35 36 ILE C N 1
ATOM 1897 C CA . ILE C 1 56 ? 23.837 17.689 52.678 1.00 22.46 36 ILE C CA 1
ATOM 1898 C C . ILE C 1 56 ? 24.340 18.743 53.676 1.00 21.10 36 ILE C C 1
ATOM 1899 O O . ILE C 1 56 ? 25.019 19.714 53.283 1.00 22.26 36 ILE C O 1
ATOM 1904 N N . VAL C 1 57 ? 24.036 18.513 54.952 1.00 21.88 37 VAL C N 1
ATOM 1905 C CA . VAL C 1 57 ? 24.405 19.435 56.072 1.00 21.58 37 VAL C CA 1
ATOM 1906 C C . VAL C 1 57 ? 25.703 19.004 56.691 1.00 24.25 37 VAL C C 1
ATOM 1907 O O . VAL C 1 57 ? 26.597 19.807 56.768 1.00 24.58 37 VAL C O 1
ATOM 1911 N N . ASP C 1 58 ? 25.826 17.706 57.013 1.00 23.72 38 ASP C N 1
ATOM 1912 C CA . ASP C 1 58 ? 26.901 17.160 57.782 1.00 27.25 38 ASP C CA 1
ATOM 1913 C C . ASP C 1 58 ? 27.492 15.975 57.029 1.00 27.01 38 ASP C C 1
ATOM 1914 O O . ASP C 1 58 ? 26.915 14.889 57.057 1.00 26.36 38 ASP C O 1
ATOM 1919 N N . VAL C 1 59 ? 28.610 16.219 56.328 1.00 28.67 39 VAL C N 1
ATOM 1920 C CA . VAL C 1 59 ? 29.222 15.186 55.470 1.00 31.53 39 VAL C CA 1
ATOM 1921 C C . VAL C 1 59 ? 29.648 13.977 56.271 1.00 33.04 39 VAL C C 1
ATOM 1922 O O . VAL C 1 59 ? 29.276 12.854 55.898 1.00 34.59 39 VAL C O 1
ATOM 1926 N N . GLU C 1 60 ? 30.343 14.169 57.390 1.00 35.28 40 GLU C N 1
ATOM 1927 C CA . GLU C 1 60 ? 30.893 12.992 58.066 1.00 37.40 40 GLU C CA 1
ATOM 1928 C C . GLU C 1 60 ? 29.830 12.121 58.725 1.00 35.57 40 GLU C C 1
ATOM 1929 O O . GLU C 1 60 ? 29.976 10.927 58.732 1.00 37.33 40 GLU C O 1
ATOM 1935 N N . ASN C 1 61 ? 28.732 12.716 59.195 1.00 35.32 41 ASN C N 1
ATOM 1936 C CA . ASN C 1 61 ? 27.606 11.955 59.811 1.00 33.71 41 ASN C CA 1
ATOM 1937 C C . ASN C 1 61 ? 26.478 11.450 58.916 1.00 32.49 41 ASN C C 1
ATOM 1938 O O . ASN C 1 61 ? 25.636 10.645 59.369 1.00 34.14 41 ASN C O 1
ATOM 1943 N N . SER C 1 62 ? 26.395 11.927 57.683 1.00 30.35 42 SER C N 1
ATOM 1944 C CA . SER C 1 62 ? 25.285 11.597 56.772 1.00 28.35 42 SER C CA 1
ATOM 1945 C C . SER C 1 62 ? 25.521 10.361 55.927 1.00 27.49 42 SER C C 1
ATOM 1946 O O . SER C 1 62 ? 26.468 10.318 55.127 1.00 28.51 42 SER C O 1
ATOM 1949 N N . GLU C 1 63 ? 24.646 9.381 56.080 1.00 27.87 43 GLU C N 1
ATOM 1950 C CA . GLU C 1 63 ? 24.627 8.206 55.241 1.00 28.67 43 GLU C CA 1
ATOM 1951 C C . GLU C 1 63 ? 24.145 8.557 53.813 1.00 28.58 43 GLU C C 1
ATOM 1952 O O . GLU C 1 63 ? 24.551 7.898 52.855 1.00 27.03 43 GLU C O 1
ATOM 1958 N N . ILE C 1 64 ? 23.198 9.497 53.710 1.00 27.34 44 ILE C N 1
ATOM 1959 C CA . ILE C 1 64 ? 22.789 9.965 52.386 1.00 26.48 44 ILE C CA 1
ATOM 1960 C C . ILE C 1 64 ? 24.038 10.410 51.644 1.00 26.92 44 ILE C C 1
ATOM 1961 O O . ILE C 1 64 ? 24.238 9.988 50.496 1.00 26.56 44 ILE C O 1
ATOM 1966 N N . ALA C 1 65 ? 24.870 11.245 52.285 1.00 26.23 45 ALA C N 1
ATOM 1967 C CA . ALA C 1 65 ? 26.035 11.799 51.613 1.00 28.10 45 ALA C CA 1
ATOM 1968 C C . ALA C 1 65 ? 26.990 10.646 51.215 1.00 28.93 45 ALA C C 1
ATOM 1969 O O . ALA C 1 65 ? 27.449 10.586 50.063 1.00 28.37 45 ALA C O 1
ATOM 1971 N N . LYS C 1 66 ? 27.234 9.741 52.164 1.00 30.56 46 LYS C N 1
ATOM 1972 C CA . LYS C 1 66 ? 28.007 8.535 51.915 1.00 32.97 46 LYS C CA 1
ATOM 1973 C C . LYS C 1 66 ? 27.556 7.835 50.647 1.00 32.28 46 LYS C C 1
ATOM 1974 O O . LYS C 1 66 ? 28.359 7.631 49.817 1.00 33.95 46 LYS C O 1
ATOM 1980 N N . LYS C 1 67 ? 26.266 7.517 50.506 1.00 34.02 47 LYS C N 1
ATOM 1981 C CA . LYS C 1 67 ? 25.733 6.773 49.355 1.00 34.04 47 LYS C CA 1
ATOM 1982 C C . LYS C 1 67 ? 26.036 7.489 48.050 1.00 34.57 47 LYS C C 1
ATOM 1983 O O . LYS C 1 67 ? 26.610 6.875 47.122 1.00 35.08 47 LYS C O 1
ATOM 1989 N N . ILE C 1 68 ? 25.706 8.784 48.003 1.00 33.46 48 ILE C N 1
ATOM 1990 C CA . ILE C 1 68 ? 25.904 9.601 46.803 1.00 32.55 48 ILE C CA 1
ATOM 1991 C C . ILE C 1 68 ? 27.339 10.103 46.583 1.00 32.50 48 ILE C C 1
ATOM 1992 O O . ILE C 1 68 ? 27.627 10.714 45.551 1.00 32.77 48 ILE C O 1
ATOM 1997 N N . GLY C 1 69 ? 28.244 9.899 47.543 1.00 32.47 49 GLY C N 1
ATOM 1998 C CA . GLY C 1 69 ? 29.587 10.435 47.361 1.00 30.98 49 GLY C CA 1
ATOM 1999 C C . GLY C 1 69 ? 29.692 11.942 47.498 1.00 32.42 49 GLY C C 1
ATOM 2000 O O . GLY C 1 69 ? 30.605 12.506 46.955 1.00 30.41 49 GLY C O 1
ATOM 2001 N N . ALA C 1 70 ? 28.788 12.601 48.260 1.00 30.84 50 ALA C N 1
ATOM 2002 C CA . ALA C 1 70 ? 28.928 14.034 48.549 1.00 31.08 50 ALA C CA 1
ATOM 2003 C C . ALA C 1 70 ? 30.078 14.394 49.513 1.00 32.16 50 ALA C C 1
ATOM 2004 O O . ALA C 1 70 ? 30.248 13.804 50.585 1.00 33.38 50 ALA C O 1
ATOM 2006 N N . LYS C 1 71 ? 30.880 15.373 49.152 1.00 32.46 51 LYS C N 1
ATOM 2007 C CA . LYS C 1 71 ? 32.091 15.573 49.922 1.00 33.54 51 LYS C CA 1
ATOM 2008 C C . LYS C 1 71 ? 32.036 16.924 50.545 1.00 32.74 51 LYS C C 1
ATOM 2009 O O . LYS C 1 71 ? 32.812 17.214 51.467 1.00 32.26 51 LYS C O 1
ATOM 2015 N N . VAL C 1 72 ? 31.122 17.738 50.023 1.00 30.74 52 VAL C N 1
ATOM 2016 C CA . VAL C 1 72 ? 30.944 19.105 50.461 1.00 30.79 52 VAL C CA 1
ATOM 2017 C C . VAL C 1 72 ? 29.451 19.331 50.862 1.00 30.94 52 VAL C C 1
ATOM 2018 O O . VAL C 1 72 ? 28.522 18.885 50.176 1.00 30.94 52 VAL C O 1
ATOM 2022 N N . PRO C 1 73 ? 29.228 20.001 51.995 1.00 30.78 53 PRO C N 1
ATOM 2023 C CA . PRO C 1 73 ? 27.893 20.454 52.409 1.00 29.12 53 PRO C CA 1
ATOM 2024 C C . PRO C 1 73 ? 27.263 21.397 51.369 1.00 28.24 53 PRO C C 1
ATOM 2025 O O . PRO C 1 73 ? 27.964 22.268 50.774 1.00 28.83 53 PRO C O 1
ATOM 2029 N N . GLY C 1 74 ? 25.957 21.215 51.156 1.00 25.10 54 GLY C N 1
ATOM 2030 C CA . GLY C 1 74 ? 25.169 22.069 50.303 1.00 23.91 54 GLY C CA 1
ATOM 2031 C C . GLY C 1 74 ? 24.147 21.309 49.486 1.00 22.81 54 GLY C C 1
ATOM 2032 O O . GLY C 1 74 ? 23.782 20.166 49.811 1.00 20.66 54 GLY C O 1
ATOM 2033 N N . LYS C 1 75 ? 23.713 21.937 48.409 1.00 21.63 55 LYS C N 1
ATOM 2034 C CA . LYS C 1 75 ? 22.608 21.389 47.614 1.00 21.67 55 LYS C CA 1
ATOM 2035 C C . LYS C 1 75 ? 23.161 20.570 46.412 1.00 20.76 55 LYS C C 1
ATOM 2036 O O . LYS C 1 75 ? 24.066 21.006 45.715 1.00 18.74 55 LYS C O 1
ATOM 2042 N N . TYR C 1 76 ? 22.544 19.412 46.161 1.00 18.28 56 TYR C N 1
ATOM 2043 C CA . TYR C 1 76 ? 22.900 18.514 45.042 1.00 18.86 56 TYR C CA 1
ATOM 2044 C C . TYR C 1 76 ? 21.660 18.035 44.328 1.00 19.09 56 TYR C C 1
ATOM 2045 O O . TYR C 1 76 ? 20.593 18.037 44.927 1.00 17.51 56 TYR C O 1
ATOM 2054 N N . ALA C 1 77 ? 21.768 17.672 43.036 1.00 19.24 57 ALA C N 1
ATOM 2055 C CA . ALA C 1 77 ? 20.634 17.076 42.375 1.00 18.27 57 ALA C CA 1
ATOM 2056 C C . ALA C 1 77 ? 21.009 15.600 42.166 1.00 19.41 57 ALA C C 1
ATOM 2057 O O . ALA C 1 77 ? 22.154 15.301 41.828 1.00 20.79 57 ALA C O 1
ATOM 2059 N N . ILE C 1 78 ? 20.091 14.681 42.327 1.00 20.00 58 ILE C N 1
ATOM 2060 C CA . ILE C 1 78 ? 20.430 13.272 42.101 1.00 21.36 58 ILE C CA 1
ATOM 2061 C C . ILE C 1 78 ? 20.469 13.000 40.547 1.00 21.98 58 ILE C C 1
ATOM 2062 O O . ILE C 1 78 ? 21.462 12.559 40.015 1.00 20.78 58 ILE C O 1
ATOM 2067 N N . ARG C 1 79 ? 19.407 13.314 39.827 1.00 21.72 59 ARG C N 1
ATOM 2068 C CA . ARG C 1 79 ? 19.432 13.184 38.351 1.00 22.13 59 ARG C CA 1
ATOM 2069 C C . ARG C 1 79 ? 19.644 14.518 37.629 1.00 23.39 59 ARG C C 1
ATOM 2070 O O . ARG C 1 79 ? 18.844 15.469 37.740 1.00 21.80 59 ARG C O 1
ATOM 2078 N N . VAL C 1 80 ? 20.729 14.606 36.883 1.00 23.27 60 VAL C N 1
ATOM 2079 C CA . VAL C 1 80 ? 20.950 15.796 36.093 1.00 25.85 60 VAL C CA 1
ATOM 2080 C C . VAL C 1 80 ? 20.737 15.349 34.631 1.00 26.84 60 VAL C C 1
ATOM 2081 O O . VAL C 1 80 ? 21.321 14.333 34.174 1.00 25.12 60 VAL C O 1
ATOM 2085 N N . ARG C 1 81 ? 19.895 16.094 33.930 1.00 27.56 61 ARG C N 1
ATOM 2086 C CA . ARG C 1 81 ? 19.475 15.731 32.603 1.00 29.53 61 ARG C CA 1
ATOM 2087 C C . ARG C 1 81 ? 19.661 16.948 31.706 1.00 30.65 61 ARG C C 1
ATOM 2088 O O . ARG C 1 81 ? 20.620 17.730 31.849 1.00 29.46 61 ARG C O 1
ATOM 2097 N N . ALA D 2 2 ? 24.383 6.895 59.336 1.00 42.78 2 ALA D N 1
ATOM 2098 C CA . ALA D 2 2 ? 24.790 7.466 60.633 1.00 42.06 2 ALA D CA 1
ATOM 2099 C C . ALA D 2 2 ? 23.617 8.178 61.326 1.00 41.31 2 ALA D C 1
ATOM 2100 O O . ALA D 2 2 ? 23.468 8.034 62.532 1.00 42.47 2 ALA D O 1
ATOM 2102 N N . GLY D 2 3 ? 22.732 8.858 60.587 1.00 39.01 3 GLY D N 1
ATOM 2103 C CA . GLY D 2 3 ? 21.446 9.309 61.198 1.00 35.61 3 GLY D CA 1
ATOM 2104 C C . GLY D 2 3 ? 20.298 8.326 60.980 1.00 33.99 3 GLY D C 1
ATOM 2105 O O . GLY D 2 3 ? 20.446 7.358 60.254 1.00 34.11 3 GLY D O 1
ATOM 2106 N N . LYS D 2 4 ? 19.137 8.577 61.571 1.00 31.97 4 LYS D N 1
ATOM 2107 C CA . LYS D 2 4 ? 17.918 7.870 61.175 1.00 30.24 4 LYS D CA 1
ATOM 2108 C C . LYS D 2 4 ? 17.160 8.693 60.070 1.00 28.86 4 LYS D C 1
ATOM 2109 O O . LYS D 2 4 ? 17.364 9.898 59.940 1.00 29.39 4 LYS D O 1
ATOM 2115 N N . ILE D 2 5 ? 16.272 8.041 59.331 1.00 27.58 5 ILE D N 1
ATOM 2116 C CA . ILE D 2 5 ? 15.452 8.714 58.303 1.00 26.50 5 ILE D CA 1
ATOM 2117 C C . ILE D 2 5 ? 14.021 8.863 58.735 1.00 24.58 5 ILE D C 1
ATOM 2118 O O . ILE D 2 5 ? 13.380 7.896 59.025 1.00 24.71 5 ILE D O 1
ATOM 2123 N N . PHE D 2 6 ? 13.548 10.094 58.749 1.00 24.20 6 PHE D N 1
ATOM 2124 C CA . PHE D 2 6 ? 12.169 10.455 59.050 1.00 25.52 6 PHE D CA 1
ATOM 2125 C C . PHE D 2 6 ? 11.456 11.177 57.877 1.00 25.96 6 PHE D C 1
ATOM 2126 O O . PHE D 2 6 ? 12.072 12.015 57.189 1.00 24.17 6 PHE D O 1
ATOM 2134 N N . ALA D 2 7 ? 10.148 10.895 57.707 1.00 26.49 7 ALA D N 1
ATOM 2135 C CA . ALA D 2 7 ? 9.252 11.538 56.725 1.00 26.31 7 ALA D CA 1
ATOM 2136 C C . ALA D 2 7 ? 8.530 12.743 57.337 1.00 26.07 7 ALA D C 1
ATOM 2137 O O . ALA D 2 7 ? 8.057 12.667 58.450 1.00 26.60 7 ALA D O 1
ATOM 2139 N N . VAL D 2 8 ? 8.522 13.870 56.650 1.00 25.87 8 VAL D N 1
ATOM 2140 C CA . VAL D 2 8 ? 7.979 15.113 57.143 1.00 26.45 8 VAL D CA 1
ATOM 2141 C C . VAL D 2 8 ? 6.946 15.432 56.096 1.00 27.06 8 VAL D C 1
ATOM 2142 O O . VAL D 2 8 ? 7.244 15.451 54.877 1.00 26.41 8 VAL D O 1
ATOM 2146 N N . ARG D 2 9 ? 5.703 15.612 56.542 1.00 27.23 9 ARG D N 1
ATOM 2147 C CA . ARG D 2 9 ? 4.605 15.954 55.674 1.00 27.16 9 ARG D CA 1
ATOM 2148 C C . ARG D 2 9 ? 4.798 17.372 55.265 1.00 27.84 9 ARG D C 1
ATOM 2149 O O . ARG D 2 9 ? 5.278 18.205 56.065 1.00 27.69 9 ARG D O 1
ATOM 2157 N N . VAL D 2 10 ? 4.427 17.645 54.023 1.00 26.16 10 VAL D N 1
ATOM 2158 C CA . VAL D 2 10 ? 4.577 18.976 53.449 1.00 28.36 10 VAL D CA 1
ATOM 2159 C C . VAL D 2 10 ? 3.380 19.290 52.506 1.00 28.87 10 VAL D C 1
ATOM 2160 O O . VAL D 2 10 ? 2.803 18.396 51.963 1.00 27.57 10 VAL D O 1
ATOM 2164 N N . THR D 2 11 ? 3.013 20.565 52.380 1.00 31.19 11 THR D N 1
ATOM 2165 C CA . THR D 2 11 ? 2.053 21.009 51.390 1.00 33.68 11 THR D CA 1
ATOM 2166 C C . THR D 2 11 ? 2.490 20.565 50.005 1.00 34.57 11 THR D C 1
ATOM 2167 O O . THR D 2 11 ? 3.638 20.780 49.590 1.00 35.25 11 THR D O 1
ATOM 2171 N N . HIS D 2 12 ? 1.576 19.894 49.313 1.00 36.64 12 HIS D N 1
ATOM 2172 C CA . HIS D 2 12 ? 1.842 19.403 47.956 1.00 37.90 12 HIS D CA 1
ATOM 2173 C C . HIS D 2 12 ? 2.443 20.502 47.110 1.00 35.92 12 HIS D C 1
ATOM 2174 O O . HIS D 2 12 ? 1.887 21.578 47.017 1.00 36.43 12 HIS D O 1
ATOM 2181 N N . GLY D 2 13 ? 3.597 20.240 46.513 1.00 35.35 13 GLY D N 1
ATOM 2182 C CA . GLY D 2 13 ? 4.244 21.269 45.679 1.00 34.45 13 GLY D CA 1
ATOM 2183 C C . GLY D 2 13 ? 5.171 22.210 46.421 1.00 33.54 13 GLY D C 1
ATOM 2184 O O . GLY D 2 13 ? 5.804 23.079 45.816 1.00 32.76 13 GLY D O 1
ATOM 2185 N N . GLN D 2 14 ? 5.308 22.051 47.733 1.00 31.87 14 GLN D N 1
ATOM 2186 C CA . GLN D 2 14 ? 6.224 22.943 48.448 1.00 29.61 14 GLN D CA 1
ATOM 2187 C C . GLN D 2 14 ? 7.434 22.154 48.973 1.00 28.31 14 GLN D C 1
ATOM 2188 O O . GLN D 2 14 ? 8.159 22.613 49.881 1.00 27.13 14 GLN D O 1
ATOM 2194 N N . GLU D 2 15 ? 7.623 20.961 48.432 1.00 27.63 15 GLU D N 1
ATOM 2195 C CA . GLU D 2 15 ? 8.658 20.048 48.944 1.00 25.09 15 GLU D CA 1
ATOM 2196 C C . GLU D 2 15 ? 10.050 20.684 48.981 1.00 24.74 15 GLU D C 1
ATOM 2197 O O . GLU D 2 15 ? 10.748 20.670 50.030 1.00 22.93 15 GLU D O 1
ATOM 2203 N N . GLU D 2 16 ? 10.490 21.196 47.822 1.00 25.42 16 GLU D N 1
ATOM 2204 C CA . GLU D 2 16 ? 11.795 21.809 47.700 1.00 24.48 16 GLU D CA 1
ATOM 2205 C C . GLU D 2 16 ? 11.955 23.082 48.525 1.00 25.33 16 GLU D C 1
ATOM 2206 O O . GLU D 2 16 ? 12.966 23.282 49.178 1.00 21.96 16 GLU D O 1
ATOM 2212 N N . THR D 2 17 ? 10.932 23.935 48.466 1.00 25.24 17 THR D N 1
ATOM 2213 C CA . THR D 2 17 ? 10.860 25.152 49.218 1.00 27.66 17 THR D CA 1
ATOM 2214 C C . THR D 2 17 ? 11.015 24.937 50.700 1.00 26.77 17 THR D C 1
ATOM 2215 O O . THR D 2 17 ? 11.715 25.696 51.384 1.00 26.84 17 THR D O 1
ATOM 2219 N N . THR D 2 18 ? 10.314 23.938 51.195 1.00 25.90 18 THR D N 1
ATOM 2220 C CA . THR D 2 18 ? 10.313 23.638 52.590 1.00 25.95 18 THR D CA 1
ATOM 2221 C C . THR D 2 18 ? 11.620 22.985 52.995 1.00 25.18 18 THR D C 1
ATOM 2222 O O . THR D 2 18 ? 12.079 23.183 54.104 1.00 25.39 18 THR D O 1
ATOM 2226 N N . ALA D 2 19 ? 12.209 22.166 52.115 1.00 24.49 19 ALA D N 1
ATOM 2227 C CA . ALA D 2 19 ? 13.521 21.575 52.415 1.00 21.78 19 ALA D CA 1
ATOM 2228 C C . ALA D 2 19 ? 14.526 22.706 52.643 1.00 22.23 19 ALA D C 1
ATOM 2229 O O . ALA D 2 19 ? 15.363 22.675 53.606 1.00 18.93 19 ALA D O 1
ATOM 2231 N N . LYS D 2 20 ? 14.412 23.739 51.810 1.00 20.46 20 LYS D N 1
ATOM 2232 C CA . LYS D 2 20 ? 15.331 24.889 51.899 1.00 23.59 20 LYS D CA 1
ATOM 2233 C C . LYS D 2 20 ? 15.151 25.774 53.144 1.00 23.66 20 LYS D C 1
ATOM 2234 O O . LYS D 2 20 ? 16.142 26.187 53.751 1.00 27.17 20 LYS D O 1
ATOM 2240 N N . LEU D 2 21 ? 13.913 26.076 53.517 1.00 25.73 21 LEU D N 1
ATOM 2241 C CA . LEU D 2 21 ? 13.616 26.785 54.787 1.00 22.84 21 LEU D CA 1
ATOM 2242 C C . LEU D 2 21 ? 14.030 25.932 56.040 1.00 22.58 21 LEU D C 1
ATOM 2243 O O . LEU D 2 21 ? 14.551 26.472 56.997 1.00 21.75 21 LEU D O 1
ATOM 2248 N N . ILE D 2 22 ? 13.823 24.611 56.053 1.00 21.24 22 ILE D N 1
ATOM 2249 C CA . ILE D 2 22 ? 14.445 23.842 57.102 1.00 22.88 22 ILE D CA 1
ATOM 2250 C C . ILE D 2 22 ? 16.002 24.004 57.157 1.00 25.31 22 ILE D C 1
ATOM 2251 O O . ILE D 2 22 ? 16.637 24.242 58.230 1.00 25.24 22 ILE D O 1
ATOM 2256 N N . TYR D 2 23 ? 16.643 23.823 56.009 1.00 24.78 23 TYR D N 1
ATOM 2257 C CA . TYR D 2 23 ? 18.064 24.033 55.932 1.00 24.64 23 TYR D CA 1
ATOM 2258 C C . TYR D 2 23 ? 18.542 25.380 56.517 1.00 25.71 23 TYR D C 1
ATOM 2259 O O . TYR D 2 23 ? 19.522 25.431 57.281 1.00 24.19 23 TYR D O 1
ATOM 2268 N N . SER D 2 24 ? 17.848 26.452 56.189 1.00 28.40 24 SER D N 1
ATOM 2269 C CA . SER D 2 24 ? 18.234 27.768 56.644 1.00 30.79 24 SER D CA 1
ATOM 2270 C C . SER D 2 24 ? 18.137 27.772 58.182 1.00 30.97 24 SER D C 1
ATOM 2271 O O . SER D 2 24 ? 19.070 28.195 58.877 1.00 31.42 24 SER D O 1
ATOM 2274 N N . LYS D 2 25 ? 17.057 27.232 58.712 1.00 30.91 25 LYS D N 1
ATOM 2275 C CA . LYS D 2 25 ? 16.887 27.172 60.163 1.00 30.96 25 LYS D CA 1
ATOM 2276 C C . LYS D 2 25 ? 17.955 26.266 60.790 1.00 30.39 25 LYS D C 1
ATOM 2277 O O . LYS D 2 25 ? 18.590 26.633 61.797 1.00 30.13 25 LYS D O 1
ATOM 2283 N N . VAL D 2 26 ? 18.159 25.083 60.203 1.00 28.28 26 VAL D N 1
ATOM 2284 C CA . VAL D 2 26 ? 19.205 24.184 60.692 1.00 26.00 26 VAL D CA 1
ATOM 2285 C C . VAL D 2 26 ? 20.569 24.902 60.790 1.00 27.60 26 VAL D C 1
ATOM 2286 O O . VAL D 2 26 ? 21.359 24.662 61.749 1.00 26.03 26 VAL D O 1
ATOM 2290 N N . ARG D 2 27 ? 20.901 25.749 59.815 1.00 29.24 27 ARG D N 1
ATOM 2291 C CA . ARG D 2 27 ? 22.214 26.393 59.827 1.00 31.01 27 ARG D CA 1
ATOM 2292 C C . ARG D 2 27 ? 22.262 27.520 60.862 1.00 32.38 27 ARG D C 1
ATOM 2293 O O . ARG D 2 27 ? 23.236 27.678 61.547 1.00 31.30 27 ARG D O 1
ATOM 2301 N N . THR D 2 28 ? 21.223 28.335 60.912 1.00 32.87 28 THR D N 1
ATOM 2302 C CA . THR D 2 28 ? 21.177 29.394 61.900 1.00 34.66 28 THR D CA 1
ATOM 2303 C C . THR D 2 28 ? 21.193 28.890 63.393 1.00 33.15 28 THR D C 1
ATOM 2304 O O . THR D 2 28 ? 21.885 29.464 64.188 1.00 34.13 28 THR D O 1
ATOM 2308 N N . TYR D 2 29 ? 20.528 27.788 63.734 1.00 32.03 29 TYR D N 1
ATOM 2309 C CA . TYR D 2 29 ? 20.562 27.256 65.111 1.00 31.08 29 TYR D CA 1
ATOM 2310 C C . TYR D 2 29 ? 21.555 26.123 65.326 1.00 29.06 29 TYR D C 1
ATOM 2311 O O . TYR D 2 29 ? 21.564 25.480 66.398 1.00 29.21 29 TYR D O 1
ATOM 2320 N N . ASN D 2 30 ? 22.362 25.828 64.310 1.00 27.51 30 ASN D N 1
ATOM 2321 C CA . ASN D 2 30 ? 23.290 24.658 64.378 1.00 25.92 30 ASN D CA 1
ATOM 2322 C C . ASN D 2 30 ? 22.593 23.364 64.770 1.00 24.35 30 ASN D C 1
ATOM 2323 O O . ASN D 2 30 ? 23.074 22.585 65.626 1.00 23.98 30 ASN D O 1
ATOM 2328 N N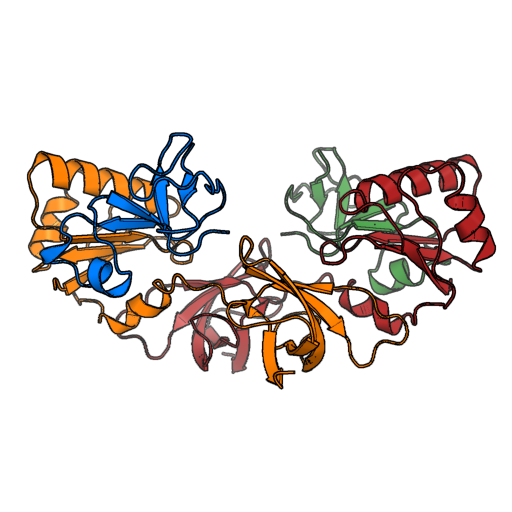 . LEU D 2 31 ? 21.400 23.136 64.216 1.00 23.83 31 LEU D N 1
ATOM 2329 C CA . LEU D 2 31 ? 20.618 21.949 64.546 1.00 22.53 31 LEU D CA 1
ATOM 2330 C C . LEU D 2 31 ? 21.242 20.611 64.084 1.00 22.39 31 LEU D C 1
ATOM 2331 O O . LEU D 2 31 ? 21.721 20.506 62.968 1.00 22.21 31 LEU D O 1
ATOM 2336 N N . PRO D 2 32 ? 21.146 19.551 64.886 1.00 23.82 32 PRO D N 1
ATOM 2337 C CA . PRO D 2 32 ? 21.833 18.351 64.425 1.00 25.25 32 PRO D CA 1
ATOM 2338 C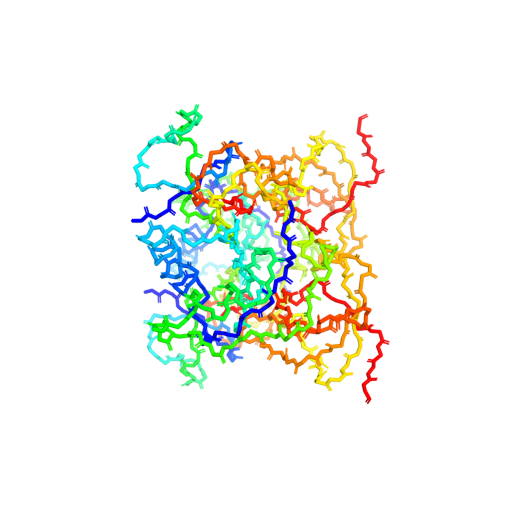 C . PRO D 2 32 ? 21.057 17.530 63.341 1.00 25.78 32 PRO D C 1
ATOM 2339 O O . PRO D 2 32 ? 20.791 16.302 63.523 1.00 25.20 32 PRO D O 1
ATOM 2343 N N . ILE 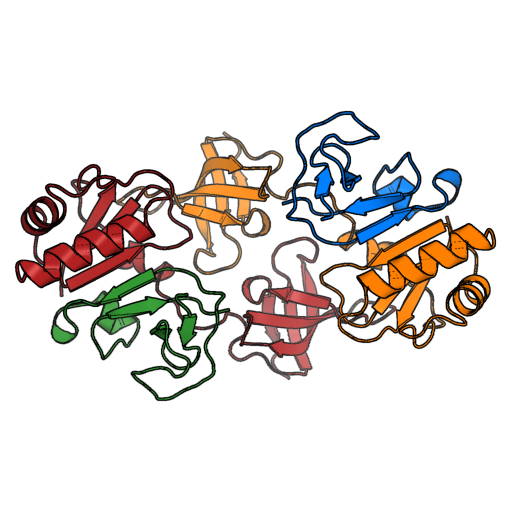D 2 33 ? 20.808 18.166 62.199 1.00 23.49 33 ILE D N 1
ATOM 2344 C CA . ILE D 2 33 ? 20.187 17.513 61.060 1.00 24.38 33 ILE D CA 1
ATOM 2345 C C . ILE D 2 33 ? 21.369 17.220 60.066 1.00 23.34 33 ILE D C 1
ATOM 2346 O O . ILE D 2 33 ? 22.196 18.087 59.828 1.00 22.88 33 ILE D O 1
ATOM 2351 N N . TYR D 2 34 ? 21.463 15.998 59.579 1.00 23.02 34 TYR D N 1
ATOM 2352 C CA . TYR D 2 34 ? 22.567 15.577 58.689 1.00 23.70 34 TYR D CA 1
ATOM 2353 C C . TYR D 2 34 ? 22.281 15.768 57.189 1.00 22.32 34 TYR D C 1
ATOM 2354 O O . TYR D 2 34 ? 23.172 16.016 56.445 1.00 24.35 34 TYR D O 1
ATOM 2363 N N . ALA D 2 35 ? 21.025 15.792 56.786 1.00 23.03 35 ALA D N 1
ATOM 2364 C CA . ALA D 2 35 ? 20.715 15.860 55.336 1.00 22.15 35 ALA D CA 1
ATOM 2365 C C . ALA D 2 35 ? 19.198 15.889 55.200 1.00 21.82 35 ALA D C 1
ATOM 2366 O O . ALA D 2 35 ? 18.464 15.507 56.125 1.00 21.44 35 ALA D O 1
ATOM 2368 N N . ILE D 2 36 ? 18.735 16.354 54.033 1.00 21.31 36 ILE D N 1
ATOM 2369 C CA . ILE D 2 36 ? 17.332 16.474 53.706 1.00 20.32 36 ILE D CA 1
ATOM 2370 C C . ILE D 2 36 ? 17.218 16.056 52.228 1.00 21.03 36 ILE D C 1
ATOM 2371 O O . ILE D 2 36 ? 18.017 16.520 51.364 1.00 23.45 36 ILE D O 1
ATOM 2376 N N . LEU D 2 37 ? 16.190 15.280 51.929 1.00 20.57 37 LEU D N 1
ATOM 2377 C CA . LEU D 2 37 ? 15.962 14.689 50.600 1.00 20.45 37 LEU D CA 1
ATOM 2378 C C . LEU D 2 37 ? 14.517 14.989 50.179 1.00 20.16 37 LEU D C 1
ATOM 2379 O O . LEU D 2 37 ? 13.567 14.594 50.890 1.00 20.34 37 LEU D O 1
ATOM 2384 N N . ALA D 2 38 ? 14.369 15.675 49.038 1.00 18.48 38 ALA D N 1
ATOM 2385 C CA . ALA D 2 38 ? 13.119 15.978 48.407 1.00 19.32 38 ALA D CA 1
ATOM 2386 C C . ALA D 2 38 ? 13.104 15.402 46.968 1.00 20.56 38 ALA D C 1
ATOM 2387 O O . ALA D 2 38 ? 13.340 16.109 45.990 1.00 19.51 38 ALA D O 1
ATOM 2389 N N . PRO D 2 39 ? 12.803 14.117 46.831 1.00 20.58 39 PRO D N 1
ATOM 2390 C CA . PRO D 2 39 ? 12.690 13.509 45.494 1.00 21.72 39 PRO D CA 1
ATOM 2391 C C . PRO D 2 39 ? 11.537 14.009 44.660 1.00 22.10 39 PRO D C 1
ATOM 2392 O O . PRO D 2 39 ? 10.422 14.208 45.141 1.00 20.77 39 PRO D O 1
ATOM 2396 N N . SER D 2 40 ? 11.815 14.192 43.369 1.00 23.44 40 SER D N 1
ATOM 2397 C CA . SER D 2 40 ? 10.792 14.753 42.462 1.00 23.49 40 SER D CA 1
ATOM 2398 C C . SER D 2 40 ? 9.658 13.755 42.290 1.00 23.97 40 SER D C 1
ATOM 2399 O O . SER D 2 40 ? 8.530 14.111 42.013 1.00 22.79 40 SER D O 1
ATOM 2402 N N . ARG D 2 41 ? 9.926 12.475 42.506 1.00 23.30 41 ARG D N 1
ATOM 2403 C CA . ARG D 2 41 ? 8.814 11.536 42.432 1.00 24.06 41 ARG D CA 1
ATOM 2404 C C . ARG D 2 41 ? 7.865 11.409 43.660 1.00 24.80 41 ARG D C 1
ATOM 2405 O O . ARG D 2 41 ? 7.029 10.479 43.653 1.00 22.63 41 ARG D O 1
ATOM 2413 N N . VAL D 2 42 ? 8.055 12.272 44.688 1.00 24.44 42 VAL D N 1
ATOM 2414 C CA . VAL D 2 42 ? 7.386 12.209 45.985 1.00 23.80 42 VAL D CA 1
ATOM 2415 C C . VAL D 2 42 ? 6.739 13.559 46.257 1.00 23.01 42 VAL D C 1
ATOM 2416 O O . VAL D 2 42 ? 7.421 14.600 46.440 1.00 23.52 42 VAL D O 1
ATOM 2420 N N . LYS D 2 43 ? 5.416 13.565 46.232 1.00 22.92 43 LYS D N 1
ATOM 2421 C CA . LYS D 2 43 ? 4.713 14.794 46.442 1.00 24.90 43 LYS D CA 1
ATOM 2422 C C . LYS D 2 43 ? 4.116 14.635 47.810 1.00 25.41 43 LYS D C 1
ATOM 2423 O O . LYS D 2 43 ? 3.633 13.541 48.149 1.00 27.28 43 LYS D O 1
ATOM 2429 N N . GLY D 2 44 ? 4.213 15.703 48.576 1.00 26.23 44 GLY D N 1
ATOM 2430 C CA . GLY D 2 44 ? 3.549 15.807 49.895 1.00 26.60 44 GLY D CA 1
ATOM 2431 C C . GLY D 2 44 ? 4.384 15.318 51.080 1.00 25.56 44 GLY D C 1
ATOM 2432 O O . GLY D 2 44 ? 3.895 15.283 52.215 1.00 24.25 44 GLY D O 1
ATOM 2433 N N . TYR D 2 45 ? 5.635 14.931 50.809 1.00 26.05 45 TYR D N 1
ATOM 2434 C CA . TYR D 2 45 ? 6.575 14.431 51.839 1.00 23.98 45 TYR D CA 1
ATOM 2435 C C . TYR D 2 45 ? 8.010 14.762 51.429 1.00 25.25 45 TYR D C 1
ATOM 2436 O O . TYR D 2 45 ? 8.380 14.704 50.231 1.00 22.56 45 TYR D O 1
ATOM 2445 N N . ILE D 2 46 ? 8.814 15.102 52.427 1.00 23.51 46 ILE D N 1
ATOM 2446 C CA . ILE D 2 46 ? 10.277 15.073 52.230 1.00 23.66 46 ILE D CA 1
ATOM 2447 C C . ILE D 2 46 ? 10.843 14.162 53.326 1.00 24.05 46 ILE D C 1
ATOM 2448 O O . ILE D 2 46 ? 10.071 13.634 54.192 1.00 23.40 46 ILE D O 1
ATOM 2453 N N . PHE D 2 47 ? 12.157 13.935 53.301 1.00 23.57 47 PHE D N 1
ATOM 2454 C CA . PHE D 2 47 ? 12.782 13.077 54.275 1.00 23.49 47 PHE D CA 1
ATOM 2455 C C . PHE D 2 47 ? 13.907 13.845 54.939 1.00 22.48 47 PHE D C 1
ATOM 2456 O O . PHE D 2 47 ? 14.512 14.716 54.303 1.00 19.35 47 PHE D O 1
ATOM 2464 N N . VAL D 2 48 ? 14.149 13.558 56.238 1.00 22.38 48 VAL D N 1
ATOM 2465 C CA . VAL D 2 48 ? 15.214 14.253 56.975 1.00 23.09 48 VAL D CA 1
ATOM 2466 C C . VAL D 2 48 ? 16.103 13.246 57.611 1.00 23.75 48 VAL D C 1
ATOM 2467 O O . VAL D 2 48 ? 15.640 12.298 58.208 1.00 25.97 48 VAL D O 1
ATOM 2471 N N . GLU D 2 49 ? 17.405 13.445 57.484 1.00 24.69 49 GLU D N 1
ATOM 2472 C CA . GLU D 2 49 ? 18.303 12.545 58.165 1.00 24.41 49 GLU D CA 1
ATOM 2473 C C . GLU D 2 49 ? 18.760 13.192 59.466 1.00 24.46 49 GLU D C 1
ATOM 2474 O O . GLU D 2 49 ? 19.390 14.259 59.450 1.00 23.90 49 GLU D O 1
ATOM 2480 N N . ALA D 2 50 ? 18.415 12.550 60.579 1.00 25.40 50 ALA D N 1
ATOM 2481 C CA . ALA D 2 50 ? 18.678 13.050 61.928 1.00 25.45 50 ALA D CA 1
ATOM 2482 C C . ALA D 2 50 ? 18.961 11.906 62.986 1.00 26.18 50 ALA D C 1
ATOM 2483 O O . ALA D 2 50 ? 18.586 10.744 62.764 1.00 25.04 50 ALA D O 1
ATOM 2485 N N . PRO D 2 51 ? 19.661 12.233 64.113 1.00 27.94 51 PRO D N 1
ATOM 2486 C CA . PRO D 2 51 ? 19.928 11.236 65.179 1.00 29.49 51 PRO D CA 1
ATOM 2487 C C . PRO D 2 51 ? 18.647 10.716 65.832 1.00 29.18 51 PRO D C 1
ATOM 2488 O O . PRO D 2 51 ? 18.555 9.502 66.170 1.00 30.57 51 PRO D O 1
ATOM 2492 N N . ASN D 2 52 ? 17.650 11.577 65.984 1.00 28.93 52 ASN D N 1
ATOM 2493 C CA . ASN D 2 52 ? 16.339 11.159 66.540 1.00 30.81 52 ASN D CA 1
ATOM 2494 C C . ASN D 2 52 ? 15.188 12.061 66.069 1.00 30.66 52 ASN D C 1
ATOM 2495 O O . ASN D 2 52 ? 15.419 13.118 65.504 1.00 29.57 52 ASN D O 1
ATOM 2500 N N . LYS D 2 53 ? 13.964 11.671 66.396 1.00 31.31 53 LYS D N 1
ATOM 2501 C CA . LYS D 2 53 ? 12.771 12.355 65.911 1.00 31.46 53 LYS D CA 1
ATOM 2502 C C . LYS D 2 53 ? 12.583 13.769 66.438 1.00 31.94 53 LYS D C 1
ATOM 2503 O O . LYS D 2 53 ? 12.171 14.658 65.691 1.00 32.12 53 LYS D O 1
ATOM 2509 N N . GLY D 2 54 ? 12.883 13.999 67.729 1.00 31.71 54 GLY D N 1
ATOM 2510 C CA . GLY D 2 54 ? 12.513 15.245 68.386 1.00 31.70 54 GLY D CA 1
ATOM 2511 C C . GLY D 2 54 ? 13.335 16.341 67.773 1.00 32.12 54 GLY D C 1
ATOM 2512 O O . GLY D 2 54 ? 12.876 17.508 67.629 1.00 32.20 54 GLY D O 1
ATOM 2513 N N . VAL D 2 55 ? 14.551 15.975 67.370 1.00 31.37 55 VAL D N 1
ATOM 2514 C CA . VAL D 2 55 ? 15.405 16.954 66.661 1.00 31.57 55 VAL D CA 1
ATOM 2515 C C . VAL D 2 55 ? 14.766 17.470 65.312 1.00 30.54 55 VAL D C 1
ATOM 2516 O O . VAL D 2 55 ? 14.811 18.673 64.982 1.00 30.16 55 VAL D O 1
ATOM 2520 N N . VAL D 2 56 ? 14.114 16.572 64.582 1.00 28.52 56 VAL D N 1
ATOM 2521 C CA . VAL D 2 56 ? 13.344 16.963 63.364 1.00 28.21 56 VAL D CA 1
ATOM 2522 C C . VAL D 2 56 ? 12.130 17.900 63.716 1.00 28.99 56 VAL D C 1
ATOM 2523 O O . VAL D 2 56 ? 11.817 18.899 63.001 1.00 28.21 56 VAL D O 1
ATOM 2527 N N . ASP D 2 57 ? 11.453 17.590 64.828 1.00 30.87 57 ASP D N 1
ATOM 2528 C CA . ASP D 2 57 ? 10.253 18.312 65.240 1.00 31.81 57 ASP D CA 1
ATOM 2529 C C . ASP D 2 57 ? 10.603 19.768 65.441 1.00 32.15 57 ASP D C 1
ATOM 2530 O O . ASP D 2 57 ? 9.853 20.666 65.054 1.00 32.20 57 ASP D O 1
ATOM 2535 N N . GLU D 2 58 ? 11.764 19.965 66.051 1.00 31.72 58 GLU D N 1
ATOM 2536 C CA . GLU D 2 58 ? 12.342 21.243 66.389 1.00 31.26 58 GLU D CA 1
ATOM 2537 C C . GLU D 2 58 ? 12.730 22.029 65.174 1.00 29.67 58 GLU D C 1
ATOM 2538 O O . GLU D 2 58 ? 12.432 23.228 65.076 1.00 28.75 58 GLU D O 1
ATOM 2544 N N . ALA D 2 59 ? 13.414 21.351 64.264 1.00 28.95 59 ALA D N 1
ATOM 2545 C CA . ALA D 2 59 ? 13.923 21.944 63.015 1.00 29.60 59 ALA D CA 1
ATOM 2546 C C . ALA D 2 59 ? 12.797 22.431 62.111 1.00 30.67 59 ALA D C 1
ATOM 2547 O O . ALA D 2 59 ? 12.985 23.412 61.355 1.00 30.54 59 ALA D O 1
ATOM 2549 N N . ILE D 2 60 ? 11.632 21.778 62.191 1.00 28.29 60 ILE D N 1
ATOM 2550 C CA . ILE D 2 60 ? 10.495 22.217 61.369 1.00 29.53 60 ILE D CA 1
ATOM 2551 C C . ILE D 2 60 ? 9.491 23.180 62.061 1.00 31.57 60 ILE D C 1
ATOM 2552 O O . ILE D 2 60 ? 8.551 23.612 61.414 1.00 31.45 60 ILE D O 1
ATOM 2557 N N . ARG D 2 61 ? 9.678 23.478 63.362 1.00 33.46 61 ARG D N 1
ATOM 2558 C CA . ARG D 2 61 ? 8.812 24.438 64.062 1.00 35.36 61 ARG D CA 1
ATOM 2559 C C . ARG D 2 61 ? 8.931 25.817 63.461 1.00 35.78 61 ARG D C 1
ATOM 2560 O O . ARG D 2 61 ? 10.043 26.313 63.228 1.00 37.03 61 ARG D O 1
ATOM 2568 N N . GLY D 2 62 ? 7.790 26.436 63.188 1.00 35.00 62 GLY D N 1
ATOM 2569 C CA . GLY D 2 62 ? 7.751 27.754 62.623 1.00 35.87 62 GLY D CA 1
ATOM 2570 C C . GLY D 2 62 ? 8.032 27.691 61.151 1.00 37.06 62 GLY D C 1
ATOM 2571 O O . GLY D 2 62 ? 8.230 28.713 60.513 1.00 36.79 62 GLY D O 1
ATOM 2572 N N . ILE D 2 63 ? 8.094 26.479 60.599 1.00 37.61 63 ILE D N 1
ATOM 2573 C CA . ILE D 2 63 ? 8.260 26.363 59.148 1.00 37.78 63 ILE D CA 1
ATOM 2574 C C . ILE D 2 63 ? 6.866 26.141 58.545 1.00 37.54 63 ILE D C 1
ATOM 2575 O O . ILE D 2 63 ? 6.264 25.092 58.703 1.00 34.97 63 ILE D O 1
ATOM 2580 N N . ARG D 2 64 ? 6.367 27.135 57.836 1.00 39.26 64 ARG D N 1
ATOM 2581 C CA . ARG D 2 64 ? 5.137 26.914 57.115 1.00 41.98 64 ARG D CA 1
ATOM 2582 C C . ARG D 2 64 ? 5.336 25.958 55.928 1.00 40.76 64 ARG D C 1
ATOM 2583 O O . ARG D 2 64 ? 6.362 26.001 55.189 1.00 40.98 64 ARG D O 1
ATOM 2591 N N . HIS D 2 65 ? 4.324 25.110 55.796 1.00 38.20 65 HIS D N 1
ATOM 2592 C CA . HIS D 2 65 ? 4.213 24.062 54.793 1.00 35.49 65 HIS D CA 1
ATOM 2593 C C . HIS D 2 65 ? 4.765 22.778 55.321 1.00 32.44 65 HIS D C 1
ATOM 2594 O O . HIS D 2 65 ? 4.397 21.730 54.803 1.00 31.40 65 HIS D O 1
ATOM 2601 N N . ALA D 2 66 ? 5.561 22.829 56.409 1.00 28.42 66 ALA D N 1
ATOM 2602 C CA . ALA D 2 66 ? 5.912 21.566 57.081 1.00 27.93 66 ALA D CA 1
ATOM 2603 C C . ALA D 2 66 ? 4.769 21.170 58.017 1.00 28.27 66 ALA D C 1
ATOM 2604 O O . ALA D 2 66 ? 4.363 21.970 58.889 1.00 29.33 66 ALA D O 1
ATOM 2606 N N . ARG D 2 67 ? 4.273 19.938 57.881 1.00 27.98 67 ARG D N 1
ATOM 2607 C CA . ARG D 2 67 ? 3.010 19.591 58.449 1.00 28.19 67 ARG D CA 1
ATOM 2608 C C . ARG D 2 67 ? 3.096 18.398 59.374 1.00 27.71 67 ARG D C 1
ATOM 2609 O O . ARG D 2 67 ? 2.147 17.688 59.527 1.00 31.02 67 ARG D O 1
ATOM 2617 N N . GLY D 2 68 ? 4.245 18.238 60.016 1.00 29.01 68 GLY D N 1
ATOM 2618 C CA . GLY D 2 68 ? 4.488 17.206 61.013 1.00 30.47 68 GLY D CA 1
ATOM 2619 C C . GLY D 2 68 ? 5.423 16.137 60.482 1.00 31.27 68 GLY D C 1
ATOM 2620 O O . GLY D 2 68 ? 5.608 16.045 59.247 1.00 31.34 68 GLY D O 1
ATOM 2621 N N . VAL D 2 69 ? 5.945 15.324 61.404 1.00 31.18 69 VAL D N 1
ATOM 2622 C CA . VAL D 2 69 ? 6.911 14.240 61.163 1.00 31.91 69 VAL D CA 1
ATOM 2623 C C . VAL D 2 69 ? 6.189 12.950 61.349 1.00 33.86 69 VAL D C 1
ATOM 2624 O O . VAL D 2 69 ? 5.426 12.843 62.282 1.00 34.78 69 VAL D O 1
ATOM 2628 N N . LEU D 2 70 ? 6.382 11.961 60.471 1.00 36.11 70 LEU D N 1
ATOM 2629 C CA . LEU D 2 70 ? 5.661 10.693 60.605 1.00 38.47 70 LEU D CA 1
ATOM 2630 C C . LEU D 2 70 ? 6.284 9.983 61.772 1.00 40.09 70 LEU D C 1
ATOM 2631 O O . LEU D 2 70 ? 7.513 10.046 61.949 1.00 40.07 70 LEU D O 1
ATOM 2636 N N . PRO D 2 71 ? 5.432 9.314 62.581 1.00 41.61 71 PRO D N 1
ATOM 2637 C CA . PRO D 2 71 ? 6.041 8.497 63.620 1.00 42.12 71 PRO D CA 1
ATOM 2638 C C . PRO D 2 71 ? 6.381 7.230 62.880 1.00 42.11 71 PRO D C 1
ATOM 2639 O O . PRO D 2 71 ? 5.623 6.810 62.001 1.00 43.50 71 PRO D O 1
ATOM 2643 N N . GLY D 2 72 ? 7.511 6.633 63.164 1.00 41.48 72 GLY D N 1
ATOM 2644 C CA . GLY D 2 72 ? 7.858 5.504 62.351 1.00 41.19 72 GLY D CA 1
ATOM 2645 C C . GLY D 2 72 ? 9.006 5.929 61.487 1.00 41.26 72 GLY D C 1
ATOM 2646 O O . GLY D 2 72 ? 8.904 6.846 60.646 1.00 42.82 72 GLY D O 1
ATOM 2647 N N . GLU D 2 73 ? 10.118 5.275 61.723 1.00 39.35 73 GLU D N 1
ATOM 2648 C CA . GLU D 2 73 ? 11.342 5.635 61.089 1.00 38.33 73 GLU D CA 1
ATOM 2649 C C . GLU D 2 73 ? 11.352 4.911 59.733 1.00 37.30 73 GLU D C 1
ATOM 2650 O O . GLU D 2 73 ? 10.815 3.793 59.609 1.00 35.86 73 GLU D O 1
ATOM 2656 N N . VAL D 2 74 ? 11.925 5.559 58.715 1.00 35.96 74 VAL D N 1
ATOM 2657 C CA . VAL D 2 74 ? 11.968 4.985 57.355 1.00 34.53 74 VAL D CA 1
ATOM 2658 C C . VAL D 2 74 ? 13.271 4.206 57.170 1.00 33.10 74 VAL D C 1
ATOM 2659 O O . VAL D 2 74 ? 14.353 4.791 57.274 1.00 33.48 74 VAL D O 1
ATOM 2663 N N . PRO D 2 75 ? 13.190 2.884 56.851 1.00 32.50 75 PRO D N 1
ATOM 2664 C CA . PRO D 2 75 ? 14.375 2.088 56.627 1.00 31.94 75 PRO D CA 1
ATOM 2665 C C . PRO D 2 75 ? 15.221 2.768 55.574 1.00 32.89 75 PRO D C 1
ATOM 2666 O O . PRO D 2 75 ? 14.670 3.208 54.563 1.00 32.69 75 PRO D O 1
ATOM 2670 N N . PHE D 2 76 ? 16.524 2.905 55.800 1.00 33.26 76 PHE D N 1
ATOM 2671 C CA . PHE D 2 76 ? 17.375 3.451 54.745 1.00 34.88 76 PHE D CA 1
ATOM 2672 C C . PHE D 2 76 ? 17.119 2.762 53.385 1.00 35.78 76 PHE D C 1
ATOM 2673 O O . PHE D 2 76 ? 17.104 3.443 52.322 1.00 35.46 76 PHE D O 1
ATOM 2681 N N . LYS D 2 77 ? 16.893 1.441 53.407 1.00 36.20 77 LYS D N 1
ATOM 2682 C CA . LYS D 2 77 ? 16.586 0.704 52.173 1.00 36.24 77 LYS D CA 1
ATOM 2683 C C . LYS D 2 77 ? 15.397 1.332 51.385 1.00 34.73 77 LYS D C 1
ATOM 2684 O O . LYS D 2 77 ? 15.356 1.288 50.167 1.00 33.52 77 LYS D O 1
ATOM 2690 N N . GLU D 2 78 ? 14.463 1.942 52.087 1.00 33.43 78 GLU D N 1
ATOM 2691 C CA . GLU D 2 78 ? 13.312 2.590 51.423 1.00 33.88 78 GLU D CA 1
ATOM 2692 C C . GLU D 2 78 ? 13.631 3.957 50.795 1.00 33.12 78 GLU D C 1
ATOM 2693 O O . GLU D 2 78 ? 12.779 4.543 50.108 1.00 33.60 78 GLU D O 1
ATOM 2699 N N . ILE D 2 79 ? 14.836 4.465 50.993 1.00 31.77 79 ILE D N 1
ATOM 2700 C CA . ILE D 2 79 ? 15.180 5.685 50.272 1.00 30.70 79 ILE D CA 1
ATOM 2701 C C . ILE D 2 79 ? 16.239 5.486 49.216 1.00 30.59 79 ILE D C 1
ATOM 2702 O O . ILE D 2 79 ? 16.498 6.416 48.461 1.00 31.71 79 ILE D O 1
ATOM 2707 N N . GLU D 2 80 ? 16.838 4.299 49.141 1.00 30.53 80 GLU D N 1
ATOM 2708 C CA . GLU D 2 80 ? 17.951 4.072 48.226 1.00 32.09 80 GLU D CA 1
ATOM 2709 C C . GLU D 2 80 ? 17.620 4.341 46.753 1.00 30.64 80 GLU D C 1
ATOM 2710 O O . GLU D 2 80 ? 18.424 4.885 46.012 1.00 30.73 80 GLU D O 1
ATOM 2716 N N . HIS D 2 81 ? 16.446 3.913 46.341 1.00 31.74 81 HIS D N 1
ATOM 2717 C CA . HIS D 2 81 ? 16.000 4.136 44.977 1.00 33.04 81 HIS D CA 1
ATOM 2718 C C . HIS D 2 81 ? 15.712 5.588 44.642 1.00 32.32 81 HIS D C 1
ATOM 2719 O O . HIS D 2 81 ? 15.205 5.915 43.559 1.00 32.68 81 HIS D O 1
ATOM 2726 N N . PHE D 2 82 ? 15.958 6.477 45.593 1.00 29.99 82 PHE D N 1
ATOM 2727 C CA . PHE D 2 82 ? 15.817 7.856 45.255 1.00 26.50 82 PHE D CA 1
ATOM 2728 C C . PHE D 2 82 ? 17.210 8.447 45.037 1.00 26.39 82 PHE D C 1
ATOM 2729 O O . PHE D 2 82 ? 17.321 9.611 44.738 1.00 25.55 82 PHE D O 1
ATOM 2737 N N . LEU D 2 83 ? 18.268 7.653 45.173 1.00 24.84 83 LEU D N 1
ATOM 2738 C CA . LEU D 2 83 ? 19.627 8.218 45.395 1.00 25.70 83 LEU D CA 1
ATOM 2739 C C . LEU D 2 83 ? 20.613 7.843 44.296 1.00 25.92 83 LEU D C 1
ATOM 2740 O O . LEU D 2 83 ? 21.827 8.219 44.358 1.00 27.77 83 LEU D O 1
ATOM 2745 N N . GLU D 2 84 ? 20.104 7.137 43.286 1.00 25.36 84 GLU D N 1
ATOM 2746 C CA . GLU D 2 84 ? 20.917 6.725 42.087 1.00 25.99 84 GLU D CA 1
ATOM 2747 C C . GLU D 2 84 ? 21.228 7.810 41.025 1.00 25.63 84 GLU D C 1
ATOM 2748 O O . GLU D 2 84 ? 20.363 8.271 40.288 1.00 26.37 84 GLU D O 1
ATOM 2754 N N . GLU D 2 85 ? 22.501 8.186 40.965 1.00 26.25 85 GLU D N 1
ATOM 2755 C CA . GLU D 2 85 ? 22.984 9.287 40.165 1.00 28.26 85 GLU D CA 1
ATOM 2756 C C . GLU D 2 85 ? 23.313 8.892 38.706 1.00 28.79 85 GLU D C 1
ATOM 2757 O O . GLU D 2 85 ? 23.312 9.753 37.811 1.00 27.83 85 GLU D O 1
ATOM 2763 N N . LYS D 2 86 ? 23.524 7.595 38.458 1.00 28.62 86 LYS D N 1
ATOM 2764 C CA . LYS D 2 86 ? 24.033 7.167 37.176 1.00 30.39 86 LYS D CA 1
ATOM 2765 C C . LYS D 2 86 ? 22.950 7.032 36.105 1.00 29.36 86 LYS D C 1
ATOM 2766 O O . LYS D 2 86 ? 21.942 6.385 36.370 1.00 29.53 86 LYS D O 1
ATOM 2772 N N . PRO D 2 87 ? 23.186 7.607 34.900 1.00 29.92 87 PRO D N 1
ATOM 2773 C CA . PRO D 2 87 ? 22.198 7.477 33.838 1.00 29.51 87 PRO D CA 1
ATOM 2774 C C . PRO D 2 87 ? 21.990 6.023 33.521 1.00 28.84 87 PRO D C 1
ATOM 2775 O O . PRO D 2 87 ? 22.920 5.194 33.605 1.00 30.65 87 PRO D O 1
ATOM 2779 N N . ALA D 2 88 ? 20.757 5.688 33.224 1.00 28.07 88 ALA D N 1
ATOM 2780 C CA . ALA D 2 88 ? 20.477 4.360 32.788 1.00 28.32 88 ALA D CA 1
ATOM 2781 C C . ALA D 2 88 ? 21.171 3.986 31.460 1.00 29.76 88 ALA D C 1
ATOM 2782 O O . ALA D 2 88 ? 21.380 2.781 31.211 1.00 29.75 88 ALA D O 1
ATOM 2784 N N . VAL D 2 89 ? 21.570 4.978 30.637 1.00 29.52 89 VAL D N 1
ATOM 2785 C CA . VAL D 2 89 ? 22.282 4.677 29.393 1.00 29.85 89 VAL D CA 1
ATOM 2786 C C . VAL D 2 89 ? 23.735 4.227 29.677 1.00 31.68 89 VAL D C 1
ATOM 2787 O O . VAL D 2 89 ? 24.438 3.729 28.777 1.00 30.85 89 VAL D O 1
ATOM 2791 N N . SER D 2 90 ? 24.166 4.372 30.930 1.00 32.03 90 SER D N 1
ATOM 2792 C CA . SER D 2 90 ? 25.580 4.157 31.305 1.00 33.88 90 SER D CA 1
ATOM 2793 C C . SER D 2 90 ? 26.048 2.820 30.786 1.00 33.92 90 SER D C 1
ATOM 2794 O O . SER D 2 90 ? 25.393 1.783 31.010 1.00 35.10 90 SER D O 1
ATOM 2797 N N . GLY D 2 91 ? 27.139 2.829 30.038 1.00 35.18 91 GLY D N 1
ATOM 2798 C CA . GLY D 2 91 ? 27.740 1.574 29.638 1.00 35.86 91 GLY D CA 1
ATOM 2799 C C . GLY D 2 91 ? 27.304 1.023 28.300 1.00 35.90 91 GLY D C 1
ATOM 2800 O O . GLY D 2 91 ? 27.910 0.049 27.815 1.00 36.37 91 GLY D O 1
ATOM 2801 N N . LEU D 2 92 ? 26.283 1.639 27.677 1.00 33.81 92 LEU D N 1
ATOM 2802 C CA . LEU D 2 92 ? 25.870 1.229 26.348 1.00 31.88 92 LEU D CA 1
ATOM 2803 C C . LEU D 2 92 ? 26.759 1.872 25.299 1.00 32.39 92 LEU D C 1
ATOM 2804 O O . LEU D 2 92 ? 27.144 3.051 25.427 1.00 32.20 92 LEU D O 1
ATOM 2809 N N . GLU D 2 93 ? 27.046 1.098 24.254 1.00 32.73 93 GLU D N 1
ATOM 2810 C CA . GLU D 2 93 ? 27.883 1.507 23.134 1.00 33.38 93 GLU D CA 1
ATOM 2811 C C . GLU D 2 93 ? 27.275 1.234 21.745 1.00 32.87 93 GLU D C 1
ATOM 2812 O O . GLU D 2 93 ? 26.398 0.374 21.611 1.00 30.98 93 GLU D O 1
ATOM 2818 N N . PRO D 2 94 ? 27.748 1.961 20.720 1.00 33.43 94 PRO D N 1
ATOM 2819 C CA . PRO D 2 94 ? 27.352 1.728 19.332 1.00 33.34 94 PRO D CA 1
ATOM 2820 C C . PRO D 2 94 ? 27.549 0.284 18.886 1.00 33.08 94 PRO D C 1
ATOM 2821 O O . PRO D 2 94 ? 28.598 -0.325 19.111 1.00 34.19 94 PRO D O 1
ATOM 2825 N N . GLY D 2 95 ? 26.507 -0.254 18.293 1.00 31.27 95 GLY D N 1
ATOM 2826 C CA . GLY D 2 95 ? 26.477 -1.661 17.983 1.00 29.87 95 GLY D CA 1
ATOM 2827 C C . GLY D 2 95 ? 25.949 -2.552 19.088 1.00 28.39 95 GLY D C 1
ATOM 2828 O O . GLY D 2 95 ? 25.644 -3.710 18.810 1.00 25.58 95 GLY D O 1
ATOM 2829 N N . ASP D 2 96 ? 25.746 -2.056 20.315 1.00 27.28 96 ASP D N 1
ATOM 2830 C CA . ASP D 2 96 ? 25.148 -2.928 21.321 1.00 27.67 96 ASP D CA 1
ATOM 2831 C C . ASP D 2 96 ? 23.681 -3.295 20.937 1.00 27.50 96 ASP D C 1
ATOM 2832 O O . ASP D 2 96 ? 23.000 -2.494 20.343 1.00 27.35 96 ASP D O 1
ATOM 2837 N N . LEU D 2 97 ? 23.232 -4.504 21.269 1.00 27.87 97 LEU D N 1
ATOM 2838 C CA . LEU D 2 97 ? 21.821 -4.940 21.072 1.00 27.29 97 LEU D CA 1
ATOM 2839 C C . LEU D 2 97 ? 21.023 -4.773 22.340 1.00 26.33 97 LEU D C 1
ATOM 2840 O O . LEU D 2 97 ? 21.389 -5.315 23.402 1.00 25.08 97 LEU D O 1
ATOM 2845 N N . VAL D 2 98 ? 19.907 -4.052 22.239 1.00 26.29 98 VAL D N 1
ATOM 2846 C CA . VAL D 2 98 ? 19.061 -3.839 23.398 1.00 26.25 98 VAL D CA 1
ATOM 2847 C C . VAL D 2 98 ? 17.663 -4.272 23.093 1.00 26.66 98 VAL D C 1
ATOM 2848 O O . VAL D 2 98 ? 17.272 -4.460 21.929 1.00 26.50 98 VAL D O 1
ATOM 2852 N N . GLU D 2 99 ? 16.914 -4.497 24.152 1.00 29.04 99 GLU D N 1
ATOM 2853 C CA . GLU D 2 99 ? 15.466 -4.633 24.019 1.00 28.37 99 GLU D CA 1
ATOM 2854 C C . GLU D 2 99 ? 14.763 -3.442 24.661 1.00 28.87 99 GLU D C 1
ATOM 2855 O O . GLU D 2 99 ? 15.182 -2.923 25.711 1.00 29.85 99 GLU D O 1
ATOM 2861 N N . VAL D 2 100 ? 13.680 -2.989 24.030 1.00 29.19 100 VAL D N 1
ATOM 2862 C CA . VAL D 2 100 ? 12.855 -1.993 24.651 1.00 27.61 100 VAL D CA 1
ATOM 2863 C C . VAL D 2 100 ? 11.913 -2.645 25.632 1.00 28.29 100 VAL D C 1
ATOM 2864 O O . VAL D 2 100 ? 11.191 -3.598 25.283 1.00 26.55 100 VAL D O 1
ATOM 2868 N N . ILE D 2 101 ? 11.858 -2.126 26.862 1.00 27.07 101 ILE D N 1
ATOM 2869 C CA . ILE D 2 101 ? 11.063 -2.877 27.867 1.00 27.67 101 ILE D CA 1
ATOM 2870 C C . ILE D 2 101 ? 9.778 -2.235 28.352 1.00 27.59 101 ILE D C 1
ATOM 2871 O O . ILE D 2 101 ? 9.149 -2.732 29.258 1.00 28.43 101 ILE D O 1
ATOM 2876 N N . ALA D 2 102 ? 9.384 -1.125 27.751 1.00 27.55 102 ALA D N 1
ATOM 2877 C CA . ALA D 2 102 ? 8.280 -0.325 28.268 1.00 27.74 102 ALA D CA 1
ATOM 2878 C C . ALA D 2 102 ? 7.885 0.645 27.161 1.00 27.64 102 ALA D C 1
ATOM 2879 O O . ALA D 2 102 ? 8.707 0.971 26.263 1.00 28.79 102 ALA D O 1
ATOM 2881 N N . GLY D 2 103 ? 6.649 1.118 27.226 1.00 28.14 103 GLY D N 1
ATOM 2882 C CA . GLY D 2 103 ? 6.189 2.104 26.283 1.00 27.53 103 GLY D CA 1
ATOM 2883 C C . GLY D 2 103 ? 5.772 1.506 24.928 1.00 27.20 103 GLY D C 1
ATOM 2884 O O . GLY D 2 103 ? 5.631 0.306 24.812 1.00 26.17 103 GLY D O 1
ATOM 2885 N N . PRO D 2 104 ? 5.587 2.356 23.908 1.00 28.09 104 PRO D N 1
ATOM 2886 C CA . PRO D 2 104 ? 5.052 1.898 22.626 1.00 28.58 104 PRO D CA 1
ATOM 2887 C C . PRO D 2 104 ? 5.941 0.853 21.928 1.00 28.17 104 PRO D C 1
ATOM 2888 O O . PRO D 2 104 ? 5.417 0.043 21.138 1.00 29.02 104 PRO D O 1
ATOM 2892 N N . PHE D 2 105 ? 7.240 0.809 22.235 1.00 26.53 105 PHE D N 1
ATOM 2893 C CA . PHE D 2 105 ? 8.121 -0.102 21.501 1.00 27.89 105 PHE D CA 1
ATOM 2894 C C . PHE D 2 105 ? 8.447 -1.357 22.275 1.00 27.16 105 PHE D C 1
ATOM 2895 O O . PHE D 2 105 ? 9.261 -2.182 21.868 1.00 27.34 105 PHE D O 1
ATOM 2903 N N . LYS D 2 106 ? 7.738 -1.528 23.361 1.00 27.99 106 LYS D N 1
ATOM 2904 C CA . LYS D 2 106 ? 7.917 -2.664 24.256 1.00 27.34 106 LYS D CA 1
ATOM 2905 C C . LYS D 2 106 ? 8.069 -3.988 23.458 1.00 26.76 106 LYS D C 1
ATOM 2906 O O . LYS D 2 106 ? 7.310 -4.231 22.516 1.00 25.14 106 LYS D O 1
ATOM 2912 N N . GLY D 2 107 ? 9.044 -4.836 23.825 1.00 28.02 107 GLY D N 1
ATOM 2913 C CA . GLY D 2 107 ? 9.241 -6.144 23.175 1.00 29.01 107 GLY D CA 1
ATOM 2914 C C . GLY D 2 107 ? 10.113 -6.099 21.913 1.00 30.58 107 GLY D C 1
ATOM 2915 O O . GLY D 2 107 ? 10.569 -7.141 21.400 1.00 30.95 107 GLY D O 1
ATOM 2916 N N . GLN D 2 108 ? 10.371 -4.908 21.404 1.00 30.20 108 GLN D N 1
ATOM 2917 C CA . GLN D 2 108 ? 11.189 -4.752 20.188 1.00 31.06 108 GLN D CA 1
ATOM 2918 C C . GLN D 2 108 ? 12.662 -4.640 20.503 1.00 30.60 108 GLN D C 1
ATOM 2919 O O . GLN D 2 108 ? 13.028 -3.870 21.388 1.00 28.62 108 GLN D O 1
ATOM 2925 N N . LYS D 2 109 ? 13.481 -5.365 19.715 1.00 29.78 109 LYS D N 1
ATOM 2926 C CA . LYS D 2 109 ? 14.939 -5.363 19.828 1.00 29.66 109 LYS D CA 1
ATOM 2927 C C . LYS D 2 109 ? 15.474 -4.318 18.889 1.00 27.80 109 LYS D C 1
ATOM 2928 O O . LYS D 2 109 ? 14.869 -4.071 17.838 1.00 25.73 109 LYS D O 1
ATOM 2934 N N . ALA D 2 110 ? 16.587 -3.684 19.284 1.00 26.92 110 ALA D N 1
ATOM 2935 C CA . ALA D 2 110 ? 17.180 -2.598 18.518 1.00 26.50 110 ALA D CA 1
ATOM 2936 C C . ALA D 2 110 ? 18.672 -2.579 18.715 1.00 25.74 110 ALA D C 1
ATOM 2937 O O . ALA D 2 110 ? 19.140 -3.036 19.720 1.00 24.69 110 ALA D O 1
ATOM 2939 N N . LYS D 2 111 ? 19.433 -2.055 17.767 1.00 25.98 111 LYS D N 1
ATOM 2940 C CA . LYS D 2 111 ? 20.812 -1.876 18.069 1.00 26.91 111 LYS D CA 1
ATOM 2941 C C . LYS D 2 111 ? 21.090 -0.410 18.334 1.00 26.47 111 LYS D C 1
ATOM 2942 O O . LYS D 2 111 ? 20.489 0.475 17.731 1.00 27.43 111 LYS D O 1
ATOM 2948 N N . VAL D 2 112 ? 22.035 -0.163 19.227 1.00 25.25 112 VAL D N 1
ATOM 2949 C CA . VAL D 2 112 ? 22.380 1.192 19.585 1.00 23.96 112 VAL D CA 1
ATOM 2950 C C . VAL D 2 112 ? 23.146 1.958 18.505 1.00 24.73 112 VAL D C 1
ATOM 2951 O O . VAL D 2 112 ? 24.142 1.490 17.987 1.00 23.61 112 VAL D O 1
ATOM 2955 N N . VAL D 2 113 ? 22.694 3.167 18.196 1.00 22.53 113 VAL D N 1
ATOM 2956 C CA . VAL D 2 113 ? 23.374 4.070 17.280 1.00 24.16 113 VAL D CA 1
ATOM 2957 C C . VAL D 2 113 ? 24.254 4.977 18.050 1.00 26.00 113 VAL D C 1
ATOM 2958 O O . VAL D 2 113 ? 25.408 5.238 17.661 1.00 26.27 113 VAL D O 1
ATOM 2962 N N . LYS D 2 114 ? 23.718 5.510 19.141 1.00 26.45 114 LYS D N 1
ATOM 2963 C CA . LYS D 2 114 ? 24.435 6.582 19.884 1.00 27.90 114 LYS D CA 1
ATOM 2964 C C . LYS D 2 114 ? 23.822 6.780 21.243 1.00 26.54 114 LYS D C 1
ATOM 2965 O O . LYS D 2 114 ? 22.610 6.735 21.329 1.00 27.65 114 LYS D O 1
ATOM 2971 N N . ILE D 2 115 ? 24.618 7.111 22.274 1.00 27.38 115 ILE D N 1
ATOM 2972 C CA . ILE D 2 115 ? 24.015 7.553 23.550 1.00 28.26 115 ILE D CA 1
ATOM 2973 C C . ILE D 2 115 ? 24.191 9.015 23.822 1.00 28.66 115 ILE D C 1
ATOM 2974 O O . ILE D 2 115 ? 25.103 9.627 23.290 1.00 27.67 115 ILE D O 1
ATOM 2979 N N . ASP D 2 116 ? 23.293 9.575 24.627 1.00 27.46 116 ASP D N 1
ATOM 2980 C CA . ASP D 2 116 ? 23.509 10.892 25.163 1.00 29.65 116 ASP D CA 1
ATOM 2981 C C . ASP D 2 116 ? 23.341 10.728 26.681 1.00 29.93 116 ASP D C 1
ATOM 2982 O O . ASP D 2 116 ? 22.241 10.806 27.185 1.00 27.45 116 ASP D O 1
ATOM 2987 N N . GLU D 2 117 ? 24.417 10.472 27.398 1.00 32.43 117 GLU D N 1
ATOM 2988 C CA . GLU D 2 117 ? 24.304 10.511 28.871 1.00 34.98 117 GLU D CA 1
ATOM 2989 C C . GLU D 2 117 ? 23.795 11.798 29.475 1.00 35.43 117 GLU D C 1
ATOM 2990 O O . GLU D 2 117 ? 23.100 11.726 30.497 1.00 36.25 117 GLU D O 1
ATOM 2996 N N . SER D 2 118 ? 24.144 12.940 28.858 1.00 35.63 118 SER D N 1
ATOM 2997 C CA . SER D 2 118 ? 23.723 14.278 29.271 1.00 35.70 118 SER D CA 1
ATOM 2998 C C . SER D 2 118 ? 22.241 14.322 29.557 1.00 34.78 118 SER D C 1
ATOM 2999 O O . SER D 2 118 ? 21.809 15.047 30.459 1.00 35.15 118 SER D O 1
ATOM 3002 N N . LYS D 2 119 ? 21.461 13.622 28.736 1.00 31.10 119 LYS D N 1
ATOM 3003 C CA . LYS D 2 119 ? 20.013 13.634 28.839 1.00 30.73 119 LYS D CA 1
ATOM 3004 C C . LYS D 2 119 ? 19.525 12.243 29.226 1.00 29.21 119 LYS D C 1
ATOM 3005 O O . LYS D 2 119 ? 18.316 11.999 29.402 1.00 27.37 119 LYS D O 1
ATOM 3011 N N . ASP D 2 120 ? 20.459 11.311 29.402 1.00 26.59 120 ASP D N 1
ATOM 3012 C CA . ASP D 2 120 ? 20.008 9.926 29.637 1.00 26.96 120 ASP D CA 1
ATOM 3013 C C . ASP D 2 120 ? 19.136 9.369 28.506 1.00 25.28 120 ASP D C 1
ATOM 3014 O O . ASP D 2 120 ? 18.059 8.787 28.745 1.00 25.27 120 ASP D O 1
ATOM 3019 N N . GLU D 2 121 ? 19.601 9.530 27.272 1.00 24.42 121 GLU D N 1
ATOM 3020 C CA . GLU D 2 121 ? 18.788 9.044 26.112 1.00 22.81 121 GLU D CA 1
ATOM 3021 C C . GLU D 2 121 ? 19.700 8.159 25.240 1.00 22.96 121 GLU D C 1
ATOM 3022 O O . GLU D 2 121 ? 20.954 8.215 25.331 1.00 20.80 121 GLU D O 1
ATOM 3028 N N . VAL D 2 122 ? 19.058 7.275 24.487 1.00 21.75 122 VAL D N 1
ATOM 3029 C CA . VAL D 2 122 ? 19.762 6.409 23.602 1.00 22.52 122 VAL D CA 1
ATOM 3030 C C . VAL D 2 122 ? 19.094 6.458 22.199 1.00 22.37 122 VAL D C 1
ATOM 3031 O O . VAL D 2 122 ? 17.838 6.431 22.081 1.00 22.09 122 VAL D O 1
ATOM 3035 N N . VAL D 2 123 ? 19.917 6.450 21.155 1.00 20.94 123 VAL D N 1
ATOM 3036 C CA . VAL D 2 123 ? 19.376 6.459 19.758 1.00 21.11 123 VAL D CA 1
ATOM 3037 C C . VAL D 2 123 ? 19.527 5.040 19.255 1.00 22.88 123 VAL D C 1
ATOM 3038 O O . VAL D 2 123 ? 20.640 4.430 19.336 1.00 21.89 123 VAL D O 1
ATOM 3042 N N . VAL D 2 124 ? 18.404 4.484 18.828 1.00 22.29 124 VAL D N 1
ATOM 3043 C CA . VAL D 2 124 ? 18.411 3.095 18.334 1.00 23.27 124 VAL D CA 1
ATOM 3044 C C . VAL D 2 124 ? 17.799 2.896 16.917 1.00 23.52 124 VAL D C 1
ATOM 3045 O O . VAL D 2 124 ? 17.053 3.728 16.380 1.00 20.44 124 VAL D O 1
ATOM 3049 N N . GLN D 2 125 ? 18.084 1.731 16.332 1.00 24.75 125 GLN D N 1
ATOM 3050 C CA . GLN D 2 125 ? 17.480 1.385 15.049 1.00 24.39 125 GLN D CA 1
ATOM 3051 C C . GLN D 2 125 ? 16.956 -0.047 15.200 1.00 23.26 125 GLN D C 1
ATOM 3052 O O . GLN D 2 125 ? 17.699 -0.982 15.558 1.00 25.23 125 GLN D O 1
ATOM 3058 N N . PHE D 2 126 ? 15.673 -0.190 15.039 1.00 22.76 126 PHE D N 1
ATOM 3059 C CA . PHE D 2 126 ? 15.061 -1.492 15.327 1.00 24.77 126 PHE D CA 1
ATOM 3060 C C . PHE D 2 126 ? 15.514 -2.633 14.327 1.00 27.08 126 PHE D C 1
ATOM 3061 O O . PHE D 2 126 ? 15.497 -2.461 13.114 1.00 26.94 126 PHE D O 1
ATOM 3069 N N . ILE D 2 127 ? 15.899 -3.784 14.850 1.00 28.10 127 ILE D N 1
ATOM 3070 C CA . ILE D 2 127 ? 16.450 -4.770 13.947 1.00 31.48 127 ILE D CA 1
ATOM 3071 C C . ILE D 2 127 ? 15.409 -5.298 12.948 1.00 31.37 127 ILE D C 1
ATOM 3072 O O . ILE D 2 127 ? 15.754 -5.594 11.822 1.00 32.16 127 ILE D O 1
ATOM 3077 N N . ASP D 2 128 ? 14.145 -5.353 13.324 1.00 32.21 128 ASP D N 1
ATOM 3078 C CA . ASP D 2 128 ? 13.154 -5.824 12.380 1.00 34.98 128 ASP D CA 1
ATOM 3079 C C . ASP D 2 128 ? 12.597 -4.757 11.445 1.00 34.52 128 ASP D C 1
ATOM 3080 O O . ASP D 2 128 ? 11.606 -5.046 10.783 1.00 35.18 128 ASP D O 1
ATOM 3085 N N . ALA D 2 129 ? 13.192 -3.553 11.363 1.00 32.53 129 ALA D N 1
ATOM 3086 C CA . ALA D 2 129 ? 12.578 -2.525 10.532 1.00 31.50 129 ALA D CA 1
ATOM 3087 C C . ALA D 2 129 ? 12.964 -2.586 9.093 1.00 30.84 129 ALA D C 1
ATOM 3088 O O . ALA D 2 129 ? 14.126 -2.687 8.782 1.00 32.19 129 ALA D O 1
ATOM 3090 N N . ILE D 2 130 ? 11.998 -2.338 8.210 1.00 32.48 130 ILE D N 1
ATOM 3091 C CA . ILE D 2 130 ? 12.303 -2.225 6.784 1.00 32.12 130 ILE D CA 1
ATOM 3092 C C . ILE D 2 130 ? 13.072 -0.959 6.490 1.00 33.05 130 ILE D C 1
ATOM 3093 O O . ILE D 2 130 ? 14.155 -1.022 5.880 1.00 33.02 130 ILE D O 1
ATOM 3098 N N . VAL D 2 131 ? 12.588 0.175 6.991 1.00 32.35 131 VAL D N 1
ATOM 3099 C CA . VAL D 2 131 ? 13.351 1.442 6.835 1.00 30.72 131 VAL D CA 1
ATOM 3100 C C . VAL D 2 131 ? 13.988 1.782 8.230 1.00 30.76 131 VAL D C 1
ATOM 3101 O O . VAL D 2 131 ? 13.263 1.909 9.201 1.00 28.54 131 VAL D O 1
ATOM 3105 N N . PRO D 2 132 ? 15.341 1.842 8.323 1.00 30.54 132 PRO D N 1
ATOM 3106 C CA . PRO D 2 132 ? 15.981 1.893 9.652 1.00 30.66 132 PRO D CA 1
ATOM 3107 C C . PRO D 2 132 ? 15.999 3.334 10.242 1.00 28.80 132 PRO D C 1
ATOM 3108 O O . PRO D 2 132 ? 17.032 3.947 10.287 1.00 31.51 132 PRO D O 1
ATOM 3112 N N . ILE D 2 133 ? 14.858 3.880 10.649 1.00 26.86 133 ILE D N 1
ATOM 3113 C CA . ILE D 2 133 ? 14.821 5.264 11.122 1.00 23.09 133 ILE D CA 1
ATOM 3114 C C . ILE D 2 133 ? 15.434 5.341 12.570 1.00 22.69 133 ILE D C 1
ATOM 3115 O O . ILE D 2 133 ? 15.085 4.555 13.406 1.00 23.84 133 ILE D O 1
ATOM 3120 N N . PRO D 2 134 ? 16.339 6.304 12.882 1.00 21.28 134 PRO D N 1
ATOM 3121 C CA . PRO D 2 134 ? 16.803 6.347 14.241 1.00 21.71 134 PRO D CA 1
ATOM 3122 C C . PRO D 2 134 ? 15.734 6.856 15.178 1.00 21.90 134 PRO D C 1
ATOM 3123 O O . PRO D 2 134 ? 15.067 7.879 14.891 1.00 22.17 134 PRO D O 1
ATOM 3127 N N . VAL D 2 135 ? 15.519 6.142 16.272 1.00 21.59 135 VAL D N 1
ATOM 3128 C CA . VAL D 2 135 ? 14.517 6.557 17.257 1.00 21.98 135 VAL D CA 1
ATOM 3129 C C . VAL D 2 135 ? 15.216 6.844 18.614 1.00 21.58 135 VAL D C 1
ATOM 3130 O O . VAL D 2 135 ? 16.080 6.066 19.094 1.00 19.23 135 VAL D O 1
ATOM 3134 N N . THR D 2 136 ? 14.926 7.997 19.191 1.00 21.31 136 THR D N 1
ATOM 3135 C CA . THR D 2 136 ? 15.618 8.358 20.414 1.00 23.23 136 THR D CA 1
ATOM 3136 C C . THR D 2 136 ? 14.671 8.069 21.560 1.00 24.47 136 THR D C 1
ATOM 3137 O O . THR D 2 136 ? 13.541 8.578 21.579 1.00 23.71 136 THR D O 1
ATOM 3141 N N . ILE D 2 137 ? 15.071 7.204 22.472 1.00 23.18 137 ILE D N 1
ATOM 3142 C CA . ILE D 2 137 ? 14.240 6.995 23.674 1.00 26.47 137 ILE D CA 1
ATOM 3143 C C . ILE D 2 137 ? 15.002 7.165 24.996 1.00 25.86 137 ILE D C 1
ATOM 3144 O O . ILE D 2 137 ? 16.205 6.988 25.022 1.00 25.88 137 ILE D O 1
ATOM 3149 N N . LYS D 2 138 ? 14.287 7.436 26.085 1.00 27.12 138 LYS D N 1
ATOM 3150 C CA . LYS D 2 138 ? 14.930 7.561 27.408 1.00 27.09 138 LYS D CA 1
ATOM 3151 C C . LYS D 2 138 ? 15.594 6.253 27.844 1.00 25.88 138 LYS D C 1
ATOM 3152 O O . LYS D 2 138 ? 15.123 5.178 27.555 1.00 23.81 138 LYS D O 1
ATOM 3158 N N . GLY D 2 139 ? 16.732 6.408 28.487 1.00 25.52 139 GLY D N 1
ATOM 3159 C CA . GLY D 2 139 ? 17.551 5.343 28.959 1.00 25.32 139 GLY D CA 1
ATOM 3160 C C . GLY D 2 139 ? 16.831 4.321 29.779 1.00 24.96 139 GLY D C 1
ATOM 3161 O O . GLY D 2 139 ? 17.156 3.163 29.655 1.00 24.86 139 GLY D O 1
ATOM 3162 N N . ASP D 2 140 ? 15.845 4.700 30.602 1.00 25.76 140 ASP D N 1
ATOM 3163 C CA . ASP D 2 140 ? 15.186 3.638 31.413 1.00 26.05 140 ASP D CA 1
ATOM 3164 C C . ASP D 2 140 ? 14.389 2.673 30.584 1.00 25.29 140 ASP D C 1
ATOM 3165 O O . ASP D 2 140 ? 13.971 1.644 31.100 1.00 22.80 140 ASP D O 1
ATOM 3170 N N . TYR D 2 141 ? 14.083 3.032 29.341 1.00 24.96 141 TYR D N 1
ATOM 3171 C CA . TYR D 2 141 ? 13.191 2.199 28.541 1.00 25.39 141 TYR D CA 1
ATOM 3172 C C . TYR D 2 141 ? 13.879 0.950 27.963 1.00 24.42 141 TYR D C 1
ATOM 3173 O O . TYR D 2 141 ? 13.205 0.130 27.379 1.00 23.29 141 TYR D O 1
ATOM 3182 N N . VAL D 2 142 ? 15.193 0.857 28.034 1.00 20.60 142 VAL D N 1
ATOM 3183 C CA . VAL D 2 142 ? 15.893 -0.281 27.391 1.00 22.63 142 VAL D CA 1
ATOM 3184 C C . VAL D 2 142 ? 16.628 -1.202 28.399 1.00 25.11 142 VAL D C 1
ATOM 3185 O O . VAL D 2 142 ? 16.936 -0.821 29.535 1.00 24.32 142 VAL D O 1
ATOM 3189 N N . ARG D 2 143 ? 16.855 -2.459 28.015 1.00 25.80 143 ARG D N 1
ATOM 3190 C CA . ARG D 2 143 ? 17.850 -3.220 28.761 1.00 26.36 143 ARG D CA 1
ATOM 3191 C C . ARG D 2 143 ? 18.770 -3.869 27.764 1.00 26.22 143 ARG D C 1
ATOM 3192 O O . ARG D 2 143 ? 18.354 -4.181 26.654 1.00 24.33 143 ARG D O 1
ATOM 3200 N N . LEU D 2 144 ? 20.018 -4.067 28.167 1.00 27.89 144 LEU D N 1
ATOM 3201 C CA . LEU D 2 144 ? 21.022 -4.764 27.348 1.00 30.59 144 LEU D CA 1
ATOM 3202 C C . LEU D 2 144 ? 20.781 -6.278 27.183 1.00 32.11 144 LEU D C 1
ATOM 3203 O O . LEU D 2 144 ? 20.528 -6.972 28.150 1.00 31.59 144 LEU D O 1
ATOM 3208 N N . ILE D 2 145 ? 20.862 -6.737 25.938 1.00 33.73 145 ILE D N 1
ATOM 3209 C CA . ILE D 2 145 ? 20.831 -8.141 25.546 1.00 37.93 145 ILE D CA 1
ATOM 3210 C C . ILE D 2 145 ? 22.246 -8.604 25.211 1.00 38.91 145 ILE D C 1
ATOM 3211 O O . ILE D 2 145 ? 22.738 -9.622 25.717 1.00 40.66 145 ILE D O 1
ATOM 3216 N N . SER D 2 146 ? 22.932 -7.847 24.376 1.00 40.19 146 SER D N 1
ATOM 3217 C CA . SER D 2 146 ? 24.178 -8.370 23.819 1.00 41.21 146 SER D CA 1
ATOM 3218 C C . SER D 2 146 ? 25.124 -7.214 23.518 1.00 41.91 146 SER D C 1
ATOM 3219 O O . SER D 2 146 ? 24.774 -6.296 22.754 1.00 40.70 146 SER D O 1
ATOM 3222 N N . LYS D 2 147 ? 26.305 -7.253 24.142 1.00 42.32 147 LYS D N 1
ATOM 3223 C CA . LYS D 2 147 ? 27.423 -6.376 23.787 1.00 43.71 147 LYS D CA 1
ATOM 3224 C C . LYS D 2 147 ? 27.843 -6.615 22.331 1.00 43.90 147 LYS D C 1
ATOM 3225 O O . LYS D 2 147 ? 27.557 -7.664 21.796 1.00 43.66 147 LYS D O 1
ATOM 3231 N N . LEU D 2 148 ? 28.500 -5.640 21.702 1.00 44.17 148 LEU D N 1
ATOM 3232 C CA . LEU D 2 148 ? 29.042 -5.822 20.352 1.00 45.51 148 LEU D CA 1
ATOM 3233 C C . LEU D 2 148 ? 30.401 -6.562 20.356 1.00 45.98 148 LEU D C 1
ATOM 3234 O O . LEU D 2 148 ? 31.304 -6.217 21.132 1.00 46.49 148 LEU D O 1
#

Sequence (414 aa):
SEKACRHCHYITSEDRCPVCGSRDLSEEWFDLVIIVDVENSEIAKKIGAKVPGKYAIRVRAGKIFAVRVTHGQEETTAKLIYSKVRTYNLPIYAILAPSRVKGYIFVEAPNKGVVDEAIRGIRHARGVLPGEVPFKEIEHFLEEKPAVSGLEPGDLVEVIAGPFKGQKAKVVKIDESKDEVVVQFIDAIVPIPVTIKGDYVRLISKLSEKACRHCHYITSEDRCPVCGSRDLSEEWFDLVIIVDVENSEIAKKIGAKVPGKYAIRVRAGKIFAVRVTHGQEETTAKLIYSKVRTYNLPIYAILAPSRVKGYIFVEAPNKGVVDEAIRGIRHARGVLPGEVPFKEIEHFLEEKPAVSGLEPGDLVEVIAGPFKGQKAKVVKIDESKDEVVVQFIDAIVPIPVTIKGDYVRLISKL

GO terms:
  GO:0005515 protein binding (F, IPI)

InterPro domains:
  IPR007178 Transcription elongation factor Spt4, archaea [MF_00949] (5-61)
  IPR007178 Transcription elongation factor Spt4, archaea [NF041664] (4-60)
  IPR007178 Transcription elongation factor Spt4, archaea [PTHR40704] (1-61)
  IPR022800 Spt4/RpoE2 zinc finger [PF06093] (3-61)
  IPR022800 Spt4/RpoE2 zinc finger [SM01389] (3-61)
  IPR029040 RNA polymerase subunit RPABC4/transcription elongation factor Spt4 [SSF63393] (3-61)
  IPR038589 Transcription elongation factor Spt4 superfamily, archaea [G3DSA:2.20.28.90] (1-61)

Foldseek 3Di:
DWWFDPVLFAIDPDQADPPPGHSRIGPDFADKDFAADCPPDPVCVVSVPDDGGIGGDGHD/DAFKWKWFFPFVCQVVLLVQLVVLCVVVVQQWDDKARQPPDTRIIITGGNAQVSVVVSCPPPPGTDGIDRDTDHPVVCVVSPDPFQLCPPDDFFFKKAFPDDPRHRWIWTFHDADRVQSWTWTFTPPDPDGDTDIDHSVRMDTDGDD/DWWAAPVQFATDPDCADPPPRDNRTHPAFADKDFADDCVPDPVCVVSVPDDGGIGGPGHD/DFFKWKWFFAFPCQVVLLVQLVVLCVVVVQQWDDKARFPVDTGIIMTGGNDDVSVVVSCVVRPRGDGIDPDIDPPVVCVVRPDDFQLCPPADAQFKKAFPDDPRHGFIWGWHDDDRVQQKTWTFTPPDPDGDTDIGHSVRIDTDGDD

Organism: Pyrococcus furiosus (strain ATCC 43587 / DSM 3638 / JCM 8422 / Vc1) (NCBI:txid186497)

Radius of gyration: 24.3 Å; Cα contacts (8 Å, |Δi|>4): 1022; chains: 4; bounding box: 50×39×75 Å

CATH classification: 2.20.28.90